Protein 3KGY (pdb70)

Foldseek 3Di:
DVCVLQAAEEEAAQAELQFAQFPALVCLVPCPVLVNVVVVCLSPPVCQAQQCCVLQVVDHDHDDDDVNVVVCVLVQFAEEEEDSVVSCVPPGPLQGRRLHEYEYEDCDDDCWDDGPNRYIYDYDDPDDVVSVVVRVVRRNSGYYYHHDDQVSLLVCQQVQRHFKYKYFYFHDDRPDHGGNPDPHDPVGFAWDWDDWDDDPGTIITMIGGD/DVCVVQAAEAEAAAAELQFAQFPDLVCLVPCPVLVSVVLVCLSPQQCQQQVVCVLQVVDHHHDDDDVNCNVCVLVQAAEEEEDSVVSCVPVGPLQGSRLHEYEYEDCDDDCWDDGPNRYIYDYDDPDDVVSVVVRVVRRVSGYYYHHDDQVNLLVCQQVQRHFKYKYFYFHHDRVDHGGNPPPHDPPGWDWDWDDWDDDPGTIITMIGGD

Structure (mmCIF, N/CA/C/O backbone):
data_3KGY
#
_entry.id   3KGY
#
_cell.length_a   55.231
_cell.length_b   57.352
_cell.length_c   140.979
_cell.angle_alpha   90.000
_cell.angle_beta   90.000
_cell.angle_gamma   90.000
#
_symmetry.space_group_name_H-M   'P 21 21 21'
#
loop_
_entity.id
_entity.type
_entity.pdbx_description
1 polymer 'Bifunctional deaminase-reductase domain protein'
2 non-polymer 'NADPH DIHYDRO-NICOTINAMIDE-ADENINE-DINUCLEOTIDE PHOSPHATE'
3 non-polymer 1,2-ETHANEDIOL
4 non-polymer 'CHLORIDE ION'
5 water water
#
loop_
_atom_site.group_PDB
_atom_site.id
_atom_site.type_symbol
_atom_site.label_atom_id
_atom_site.label_alt_id
_atom_site.label_comp_id
_atom_site.label_asym_id
_atom_site.label_entity_id
_atom_site.label_seq_id
_atom_site.pdbx_PDB_ins_code
_atom_site.Cartn_x
_atom_site.Cartn_y
_atom_site.Cartn_z
_atom_site.occupancy
_atom_site.B_iso_or_equiv
_atom_site.auth_seq_id
_atom_site.auth_comp_id
_atom_site.auth_asym_id
_atom_site.auth_atom_id
_atom_site.pdbx_PDB_model_num
ATOM 1 N N . ASN A 1 14 ? 34.557 11.141 46.240 1.00 36.26 -5 ASN A N 1
ATOM 2 C CA . ASN A 1 14 ? 35.341 12.357 46.662 1.00 35.91 -5 ASN A CA 1
ATOM 3 C C . ASN A 1 14 ? 34.509 13.642 46.677 1.00 34.35 -5 ASN A C 1
ATOM 4 O O . ASN A 1 14 ? 34.257 14.235 45.623 1.00 34.71 -5 ASN A O 1
ATOM 9 N N . LEU A 1 15 ? 34.110 14.084 47.871 1.00 31.17 -4 LEU A N 1
ATOM 10 C CA . LEU A 1 15 ? 33.260 15.280 48.041 1.00 32.27 -4 LEU A CA 1
ATOM 11 C C . LEU A 1 15 ? 33.855 16.618 47.542 1.00 30.13 -4 LEU A C 1
ATOM 12 O O . LEU A 1 15 ? 33.114 17.581 47.340 1.00 32.44 -4 LEU A O 1
ATOM 17 N N . TYR A 1 16 ? 35.175 16.660 47.391 1.00 31.70 -3 TYR A N 1
ATOM 18 C CA . TYR A 1 16 ? 35.910 17.884 47.032 1.00 29.82 -3 TYR A CA 1
ATOM 19 C C . TYR A 1 16 ? 36.380 17.888 45.601 1.00 29.86 -3 TYR A C 1
ATOM 20 O O . TYR A 1 16 ? 37.119 18.801 45.211 1.00 25.48 -3 TYR A O 1
ATOM 29 N N . PHE A 1 17 ? 35.991 16.859 44.842 1.00 27.92 -2 PHE A N 1
ATOM 30 C CA . PHE A 1 17 ? 36.420 16.676 43.454 1.00 26.26 -2 PHE A CA 1
ATOM 31 C C . PHE A 1 17 ? 36.314 17.931 42.607 1.00 25.20 -2 PHE A C 1
ATOM 32 O O . PHE A 1 17 ? 37.186 18.228 41.790 1.00 23.91 -2 PHE A O 1
ATOM 40 N N . GLN A 1 18 ? 35.253 18.685 42.797 1.00 22.76 -1 GLN A N 1
ATOM 41 C CA . GLN A 1 18 ? 35.048 19.862 41.993 1.00 26.27 -1 GLN A CA 1
ATOM 42 C C . GLN A 1 18 ? 36.053 20.985 42.295 1.00 23.82 -1 GLN A C 1
ATOM 43 O O . GLN A 1 18 ? 36.326 21.797 41.413 1.00 24.73 -1 GLN A O 1
ATOM 49 N N . GLY A 1 19 ? 36.667 20.971 43.472 1.00 21.52 0 GLY A N 1
ATOM 50 C CA . GLY A 1 19 ? 37.726 21.925 43.790 1.00 21.00 0 GLY A CA 1
ATOM 51 C C . GLY A 1 19 ? 39.123 21.485 43.363 1.00 21.68 0 GLY A C 1
ATOM 52 O O . GLY A 1 19 ? 40.083 22.234 43.521 1.00 22.44 0 GLY A O 1
ATOM 69 N N . SER A 1 21 ? 41.958 20.038 40.503 1.00 14.80 2 SER A N 1
ATOM 70 C CA . SER A 1 21 ? 42.314 20.169 39.117 1.00 15.18 2 SER A CA 1
ATOM 71 C C . SER A 1 21 ? 41.921 18.884 38.402 1.00 13.36 2 SER A C 1
ATOM 72 O O . SER A 1 21 ? 42.208 17.810 38.860 1.00 14.76 2 SER A O 1
ATOM 75 N N . LYS A 1 22 ? 41.295 19.011 37.249 1.00 12.90 3 LYS A N 1
ATOM 76 C CA . LYS A 1 22 ? 40.893 17.837 36.488 1.00 14.48 3 LYS A CA 1
ATOM 77 C C . LYS A 1 22 ? 42.029 17.405 35.599 1.00 13.96 3 LYS A C 1
ATOM 78 O O . LYS A 1 22 ? 42.724 18.232 35.043 1.00 16.41 3 LYS A O 1
ATOM 84 N N . VAL A 1 23 ? 42.180 16.106 35.478 1.00 14.27 4 VAL A N 1
ATOM 85 C CA . VAL A 1 23 ? 43.179 15.489 34.643 1.00 13.26 4 VAL A CA 1
ATOM 86 C C . VAL A 1 23 ? 42.442 15.066 33.358 1.00 14.56 4 VAL A C 1
ATOM 87 O O . VAL A 1 23 ? 41.540 14.223 33.394 1.00 14.33 4 VAL A O 1
ATOM 91 N N . PHE A 1 24 ? 42.794 15.715 32.241 1.00 12.52 5 PHE A N 1
ATOM 92 C CA . PHE A 1 24 ? 42.126 15.450 30.992 1.00 13.17 5 PHE A CA 1
ATOM 93 C C . PHE A 1 24 ? 43.063 15.160 29.850 1.00 13.93 5 PHE A C 1
ATOM 94 O O . PHE A 1 24 ? 44.198 15.588 29.852 1.00 13.81 5 PHE A O 1
ATOM 102 N N . VAL A 1 25 ? 42.524 14.427 28.877 1.00 13.39 6 VAL A N 1
ATOM 103 C CA . VAL A 1 25 ? 43.164 14.112 27.621 1.00 14.74 6 VAL A CA 1
ATOM 104 C C . VAL A 1 25 ? 42.321 14.788 26.529 1.00 13.95 6 VAL A C 1
ATOM 105 O O . VAL A 1 25 ? 41.075 14.674 26.549 1.00 13.03 6 VAL A O 1
ATOM 109 N N . ASN A 1 26 ? 42.960 15.493 25.607 1.00 13.20 7 ASN A N 1
ATOM 110 C CA . ASN A 1 26 ? 42.265 16.074 24.458 1.00 14.60 7 ASN A CA 1
ATOM 111 C C . ASN A 1 26 ? 43.130 15.778 23.250 1.00 15.22 7 ASN A C 1
ATOM 112 O O . ASN A 1 26 ? 44.171 16.403 23.095 1.00 14.57 7 ASN A O 1
ATOM 117 N N . ILE A 1 27 ? 42.704 14.852 22.394 1.00 13.00 8 ILE A N 1
ATOM 118 C CA . ILE A 1 27 ? 43.518 14.410 21.263 1.00 12.32 8 ILE A CA 1
ATOM 119 C C . ILE A 1 27 ? 42.666 14.289 20.001 1.00 13.88 8 ILE A C 1
ATOM 120 O O . ILE A 1 27 ? 41.448 14.355 20.056 1.00 13.61 8 ILE A O 1
ATOM 125 N N . SER A 1 28 ? 43.341 14.194 18.846 1.00 12.67 9 SER A N 1
ATOM 126 C CA . SER A 1 28 ? 42.736 13.941 17.559 1.00 12.49 9 SER A CA 1
ATOM 127 C C . SER A 1 28 ? 43.081 12.496 17.232 1.00 12.21 9 SER A C 1
ATOM 128 O O . SER A 1 28 ? 44.232 12.057 17.343 1.00 14.52 9 SER A O 1
ATOM 131 N N . LEU A 1 29 ? 42.086 11.764 16.777 1.00 13.53 10 LEU A N 1
ATOM 132 C CA . LEU A 1 29 ? 42.192 10.342 16.570 1.00 12.67 10 LEU A CA 1
ATOM 133 C C . LEU A 1 29 ? 41.664 9.965 15.202 1.00 13.48 10 LEU A C 1
ATOM 134 O O . LEU A 1 29 ? 40.592 10.443 14.786 1.00 13.75 10 LEU A O 1
ATOM 139 N N . SER A 1 30 ? 42.410 9.160 14.468 1.00 12.32 11 SER A N 1
ATOM 140 C CA . SER A 1 30 ? 41.882 8.651 13.192 1.00 10.43 11 SER A CA 1
ATOM 141 C C . SER A 1 30 ? 40.697 7.770 13.497 1.00 11.38 11 SER A C 1
ATOM 142 O O . SER A 1 30 ? 40.546 7.262 14.640 1.00 12.37 11 SER A O 1
ATOM 145 N N . LEU A 1 31 ? 39.907 7.498 12.466 1.00 12.29 12 LEU A N 1
ATOM 146 C CA . LEU A 1 31 ? 38.753 6.636 12.637 1.00 13.20 12 LEU A CA 1
ATOM 147 C C . LEU A 1 31 ? 39.127 5.254 13.155 1.00 14.36 12 LEU A C 1
ATOM 148 O O . LEU A 1 31 ? 38.399 4.640 13.942 1.00 13.67 12 LEU A O 1
ATOM 153 N N . ASP A 1 32 ? 40.276 4.765 12.708 1.00 13.30 13 ASP A N 1
ATOM 154 C CA . ASP A 1 32 ? 40.826 3.492 13.148 1.00 13.55 13 ASP A CA 1
ATOM 155 C C . ASP A 1 32 ? 41.641 3.542 14.428 1.00 14.79 13 ASP A C 1
ATOM 156 O O . ASP A 1 32 ? 42.262 2.542 14.807 1.00 14.88 13 ASP A O 1
ATOM 161 N N . GLY A 1 33 ? 41.599 4.660 15.137 1.00 13.24 14 GLY A N 1
ATOM 162 C CA . GLY A 1 33 ? 42.135 4.703 16.477 1.00 13.54 14 GLY A CA 1
ATOM 163 C C . GLY A 1 33 ? 43.608 5.016 16.658 1.00 14.13 14 GLY A C 1
ATOM 164 O O . GLY A 1 33 ? 44.198 4.593 17.650 1.00 14.00 14 GLY A O 1
ATOM 165 N N . PHE A 1 34 ? 44.218 5.712 15.685 1.00 13.03 15 PHE A N 1
ATOM 166 C CA . PHE A 1 34 ? 45.636 6.013 15.755 1.00 13.89 15 PHE A CA 1
ATOM 167 C C . PHE A 1 34 ? 45.833 7.499 16.024 1.00 13.25 15 PHE A C 1
ATOM 168 O O . PHE A 1 34 ? 45.088 8.334 15.514 1.00 13.69 15 PHE A O 1
ATOM 184 N N . ALA A 1 36 ? 48.995 8.791 15.544 1.00 12.99 17 ALA A N 1
ATOM 185 C CA . ALA A 1 36 ? 50.088 9.176 14.672 1.00 15.34 17 ALA A CA 1
ATOM 186 C C . ALA A 1 36 ? 50.213 8.090 13.617 1.00 14.48 17 ALA A C 1
ATOM 187 O O . ALA A 1 36 ? 49.988 6.894 13.915 1.00 13.81 17 ALA A O 1
ATOM 189 N N . PRO A 1 37 ? 50.566 8.487 12.385 1.00 14.06 18 PRO A N 1
ATOM 190 C CA . PRO A 1 37 ? 50.733 7.522 11.306 1.00 13.79 18 PRO A CA 1
ATOM 191 C C . PRO A 1 37 ? 52.118 6.866 11.369 1.00 13.43 18 PRO A C 1
ATOM 192 O O . PRO A 1 37 ? 53.092 7.399 11.929 1.00 15.53 18 PRO A O 1
ATOM 196 N N A GLU A 1 38 ? 52.189 5.702 10.761 0.50 14.16 19 GLU A N 1
ATOM 197 N N B GLU A 1 38 ? 52.199 5.716 10.735 0.50 15.54 19 GLU A N 1
ATOM 198 C CA A GLU A 1 38 ? 53.443 5.017 10.572 0.50 13.97 19 GLU A CA 1
ATOM 199 C CA B GLU A 1 38 ? 53.450 5.006 10.627 0.50 16.47 19 GLU A CA 1
ATOM 200 C C A GLU A 1 38 ? 54.382 5.958 9.828 0.50 13.86 19 GLU A C 1
ATOM 201 C C B GLU A 1 38 ? 54.401 5.854 9.774 0.50 15.81 19 GLU A C 1
ATOM 202 O O A GLU A 1 38 ? 53.959 6.677 8.911 0.50 14.08 19 GLU A O 1
ATOM 203 O O B GLU A 1 38 ? 54.006 6.395 8.722 0.50 15.89 19 GLU A O 1
ATOM 214 N N . GLY A 1 39 ? 55.642 5.964 10.224 1.00 16.36 20 GLY A N 1
ATOM 215 C CA . GLY A 1 39 ? 56.639 6.790 9.556 1.00 15.52 20 GLY A CA 1
ATOM 216 C C . GLY A 1 39 ? 56.949 8.090 10.244 1.00 14.76 20 GLY A C 1
ATOM 217 O O . GLY A 1 39 ? 57.965 8.706 9.953 1.00 16.99 20 GLY A O 1
ATOM 234 N N . ASP A 1 41 ? 58.525 9.454 12.730 1.00 17.17 22 ASP A N 1
ATOM 235 C CA . ASP A 1 41 ? 59.563 9.245 13.732 1.00 17.12 22 ASP A CA 1
ATOM 236 C C . ASP A 1 41 ? 60.690 10.214 13.456 1.00 19.81 22 ASP A C 1
ATOM 237 O O . ASP A 1 41 ? 60.670 10.970 12.459 1.00 16.45 22 ASP A O 1
ATOM 250 N N . ALA A 1 43 ? 63.788 9.832 12.562 1.00 18.41 24 ALA A N 1
ATOM 251 C CA . ALA A 1 43 ? 64.561 9.529 11.365 1.00 18.85 24 ALA A CA 1
ATOM 252 C C . ALA A 1 43 ? 63.899 10.110 10.118 1.00 20.85 24 ALA A C 1
ATOM 253 O O . ALA A 1 43 ? 64.591 10.423 9.146 1.00 22.00 24 ALA A O 1
ATOM 255 N N . HIS A 1 44 ? 62.565 10.194 10.121 1.00 16.82 25 HIS A N 1
ATOM 256 C CA . HIS A 1 44 ? 61.830 10.681 8.962 1.00 16.61 25 HIS A CA 1
ATOM 257 C C . HIS A 1 44 ? 61.135 12.004 9.192 1.00 19.86 25 HIS A C 1
ATOM 258 O O . HIS A 1 44 ? 60.287 12.415 8.409 1.00 18.88 25 HIS A O 1
ATOM 265 N N . PHE A 1 45 ? 61.523 12.708 10.232 1.00 22.19 26 PHE A N 1
ATOM 266 C CA . PHE A 1 45 ? 60.862 13.949 10.570 1.00 24.95 26 PHE A CA 1
ATOM 267 C C . PHE A 1 45 ? 60.967 14.972 9.437 1.00 23.36 26 PHE A C 1
ATOM 268 O O . PHE A 1 45 ? 60.016 15.729 9.180 1.00 25.52 26 PHE A O 1
ATOM 276 N N . SER A 1 46 ? 62.091 14.940 8.731 1.00 25.19 27 SER A N 1
ATOM 277 C CA . SER A 1 46 ? 62.328 15.852 7.621 1.00 26.98 27 SER A CA 1
ATOM 278 C C . SER A 1 46 ? 61.959 15.223 6.265 1.00 26.92 27 SER A C 1
ATOM 279 O O . SER A 1 46 ? 62.243 15.806 5.219 1.00 28.17 27 SER A O 1
ATOM 282 N N . ASP A 1 47 ? 61.373 14.030 6.270 1.00 22.45 28 ASP A N 1
ATOM 283 C CA . ASP A 1 47 ? 60.859 13.414 5.045 1.00 22.86 28 ASP A CA 1
ATOM 284 C C . ASP A 1 47 ? 59.400 13.031 5.173 1.00 20.43 28 ASP A C 1
ATOM 285 O O . ASP A 1 47 ? 59.071 11.857 5.298 1.00 18.80 28 ASP A O 1
ATOM 290 N N . PRO A 1 48 ? 58.508 14.017 5.089 1.00 22.66 29 PRO A N 1
ATOM 291 C CA . PRO A 1 48 ? 57.069 13.753 5.218 1.00 20.09 29 PRO A CA 1
ATOM 292 C C . PRO A 1 48 ? 56.429 12.891 4.149 1.00 19.03 29 PRO A C 1
ATOM 293 O O . PRO A 1 48 ? 55.282 12.498 4.328 1.00 19.62 29 PRO A O 1
ATOM 297 N N . THR A 1 49 ? 57.119 12.605 3.044 1.00 17.80 30 THR A N 1
ATOM 298 C CA . THR A 1 49 ? 56.579 11.675 2.062 1.00 18.76 30 THR A CA 1
ATOM 299 C C . THR A 1 49 ? 56.743 10.213 2.421 1.00 18.75 30 THR A C 1
ATOM 300 O O . THR A 1 49 ? 56.105 9.357 1.813 1.00 18.85 30 THR A O 1
ATOM 304 N N . TYR A 1 50 ? 57.595 9.918 3.410 1.00 18.17 31 TYR A N 1
ATOM 305 C CA . TYR A 1 50 ? 57.825 8.550 3.813 1.00 17.38 31 TYR A CA 1
ATOM 306 C C . TYR A 1 50 ? 56.530 7.951 4.385 1.00 16.38 31 TYR A C 1
ATOM 307 O O . TYR A 1 50 ? 55.992 8.471 5.364 1.00 16.26 31 TYR A O 1
ATOM 316 N N . LYS A 1 51 ? 56.028 6.895 3.742 1.00 16.44 32 LYS A N 1
ATOM 317 C CA . LYS A 1 51 ? 54.743 6.296 4.072 1.00 18.76 32 LYS A CA 1
ATOM 318 C C . LYS A 1 51 ? 53.594 7.326 4.067 1.00 19.25 32 LYS A C 1
ATOM 319 O O . LYS A 1 51 ? 52.568 7.104 4.711 1.00 17.57 32 LYS A O 1
ATOM 325 N N A ASN A 1 52 ? 53.763 8.427 3.324 0.70 18.37 33 ASN A N 1
ATOM 326 N N B ASN A 1 52 ? 53.771 8.404 3.295 0.30 18.02 33 ASN A N 1
ATOM 327 C CA A ASN A 1 52 ? 52.803 9.522 3.274 0.70 18.28 33 ASN A CA 1
ATOM 328 C CA B ASN A 1 52 ? 52.843 9.524 3.255 0.30 17.39 33 ASN A CA 1
ATOM 329 C C A ASN A 1 52 ? 52.434 10.053 4.655 0.70 15.94 33 ASN A C 1
ATOM 330 C C B ASN A 1 52 ? 52.411 9.938 4.656 0.30 16.16 33 ASN A C 1
ATOM 331 O O A ASN A 1 52 ? 51.326 10.553 4.893 0.70 16.90 33 ASN A O 1
ATOM 332 O O B ASN A 1 52 ? 51.227 10.201 4.900 0.30 17.49 33 ASN A O 1
ATOM 341 N N . TRP A 1 53 ? 53.369 9.990 5.584 1.00 15.30 34 TRP A N 1
ATOM 342 C CA . TRP A 1 53 ? 53.026 10.312 6.960 1.00 15.25 34 TRP A CA 1
ATOM 343 C C . TRP A 1 53 ? 52.595 11.756 7.143 1.00 17.11 34 TRP A C 1
ATOM 344 O O . TRP A 1 53 ? 51.640 12.061 7.901 1.00 16.00 34 TRP A O 1
ATOM 355 N N . GLY A 1 54 ? 53.255 12.673 6.438 1.00 16.91 35 GLY A N 1
ATOM 356 C CA . GLY A 1 54 ? 52.919 14.078 6.615 1.00 16.67 35 GLY A CA 1
ATOM 357 C C . GLY A 1 54 ? 51.487 14.438 6.240 1.00 16.68 35 GLY A C 1
ATOM 358 O O . GLY A 1 54 ? 50.846 15.197 6.951 1.00 17.72 35 GLY A O 1
ATOM 359 N N . ALA A 1 55 ? 50.997 13.868 5.148 1.00 18.39 36 ALA A N 1
ATOM 360 C CA . ALA A 1 55 ? 49.661 14.132 4.673 1.00 19.17 36 ALA A CA 1
ATOM 361 C C . ALA A 1 55 ? 48.670 13.534 5.667 1.00 19.75 36 ALA A C 1
ATOM 362 O O . ALA A 1 55 ? 47.625 14.126 5.948 1.00 20.09 36 ALA A O 1
ATOM 364 N N . LYS A 1 56 ? 49.002 12.364 6.225 1.00 17.29 37 LYS A N 1
ATOM 365 C CA . LYS A 1 56 ? 48.106 11.711 7.185 1.00 17.68 37 LYS A CA 1
ATOM 366 C C . LYS A 1 56 ? 48.029 12.501 8.482 1.00 15.97 37 LYS A C 1
ATOM 367 O O . LYS A 1 56 ? 46.934 12.685 9.034 1.00 15.20 37 LYS A O 1
ATOM 373 N N . TRP A 1 57 ? 49.171 12.996 8.959 1.00 15.54 38 TRP A N 1
ATOM 374 C CA . TRP A 1 57 ? 49.220 13.871 10.118 1.00 17.07 38 TRP A CA 1
ATOM 375 C C . TRP A 1 57 ? 48.447 15.142 9.876 1.00 16.87 38 TRP A C 1
ATOM 376 O O . TRP A 1 57 ? 47.667 15.595 10.731 1.00 17.44 38 TRP A O 1
ATOM 387 N N . GLY A 1 58 ? 48.668 15.735 8.720 1.00 18.35 39 GLY A N 1
ATOM 388 C CA . GLY A 1 58 ? 47.936 16.956 8.382 1.00 19.31 39 GLY A CA 1
ATOM 389 C C . GLY A 1 58 ? 46.435 16.779 8.433 1.00 20.06 39 GLY A C 1
ATOM 390 O O . GLY A 1 58 ? 45.725 17.658 8.916 1.00 20.50 39 GLY A O 1
ATOM 391 N N . ALA A 1 59 ? 45.955 15.652 7.902 1.00 21.31 40 ALA A N 1
ATOM 392 C CA . ALA A 1 59 ? 44.518 15.318 7.879 1.00 22.37 40 ALA A CA 1
ATOM 393 C C . ALA A 1 59 ? 43.934 15.241 9.276 1.00 21.74 40 ALA A C 1
ATOM 394 O O . ALA A 1 59 ? 42.799 15.620 9.537 1.00 22.24 40 ALA A O 1
ATOM 396 N N . LEU A 1 60 ? 44.749 14.755 10.194 1.00 19.13 41 LEU A N 1
ATOM 397 C CA . LEU A 1 60 ? 44.361 14.587 11.557 1.00 20.87 41 LEU A CA 1
ATOM 398 C C . LEU A 1 60 ? 44.215 15.925 12.304 1.00 19.68 41 LEU A C 1
ATOM 399 O O . LEU A 1 60 ? 43.299 16.101 13.108 1.00 22.55 41 LEU A O 1
ATOM 420 N N . ALA A 1 62 ? 44.021 19.118 10.812 1.00 17.31 43 ALA A N 1
ATOM 421 C CA . ALA A 1 62 ? 43.459 20.210 9.993 1.00 17.99 43 ALA A CA 1
ATOM 422 C C . ALA A 1 62 ? 42.330 20.981 10.672 1.00 18.56 43 ALA A C 1
ATOM 423 O O . ALA A 1 62 ? 42.281 22.227 10.608 1.00 17.91 43 ALA A O 1
ATOM 425 N N . TRP A 1 63 ? 41.446 20.253 11.349 1.00 16.32 44 TRP A N 1
ATOM 426 C CA . TRP A 1 63 ? 40.254 20.883 11.936 1.00 14.68 44 TRP A CA 1
ATOM 427 C C . TRP A 1 63 ? 40.659 21.931 12.944 1.00 16.78 44 TRP A C 1
ATOM 428 O O . TRP A 1 63 ? 40.026 23.008 13.059 1.00 17.53 44 TRP A O 1
ATOM 439 N N . ALA A 1 64 ? 41.724 21.668 13.687 1.00 15.81 45 ALA A N 1
ATOM 440 C CA . ALA A 1 64 ? 42.117 22.560 14.761 1.00 15.63 45 ALA A CA 1
ATOM 441 C C . ALA A 1 64 ? 42.901 23.726 14.233 1.00 17.76 45 ALA A C 1
ATOM 442 O O . ALA A 1 64 ? 42.768 24.851 14.714 1.00 17.20 45 ALA A O 1
ATOM 444 N N . LEU A 1 65 ? 43.727 23.477 13.228 1.00 17.09 46 LEU A N 1
ATOM 445 C CA . LEU A 1 65 ? 44.525 24.575 12.685 1.00 17.23 46 LEU A CA 1
ATOM 446 C C . LEU A 1 65 ? 43.719 25.546 11.871 1.00 17.60 46 LEU A C 1
ATOM 447 O O . LEU A 1 65 ? 44.233 26.609 11.532 1.00 20.39 46 LEU A O 1
ATOM 452 N N A SER A 1 66 ? 42.470 25.207 11.541 0.50 16.56 47 SER A N 1
ATOM 453 N N B SER A 1 66 ? 42.479 25.171 11.540 0.50 16.52 47 SER A N 1
ATOM 454 C CA A SER A 1 66 ? 41.597 26.145 10.855 0.50 15.61 47 SER A CA 1
ATOM 455 C CA B SER A 1 66 ? 41.544 26.048 10.857 0.50 15.32 47 SER A CA 1
ATOM 456 C C A SER A 1 66 ? 40.772 27.019 11.800 0.50 14.07 47 SER A C 1
ATOM 457 C C B SER A 1 66 ? 40.860 27.067 11.795 0.50 14.00 47 SER A C 1
ATOM 458 O O A SER A 1 66 ? 39.957 27.812 11.324 0.50 14.73 47 SER A O 1
ATOM 459 O O B SER A 1 66 ? 40.273 28.044 11.306 0.50 15.17 47 SER A O 1
ATOM 464 N N . GLN A 1 67 ? 40.934 26.852 13.111 1.00 14.44 48 GL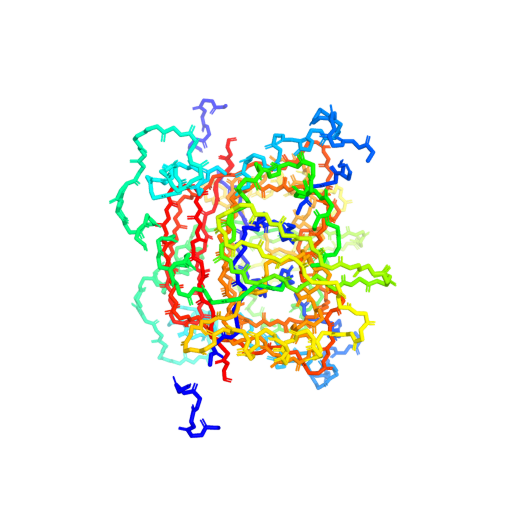N A N 1
ATOM 465 C CA . GLN A 1 67 ? 40.197 27.675 14.074 1.00 14.16 48 GLN A CA 1
ATOM 466 C C . GLN A 1 67 ? 40.899 28.997 14.329 1.00 15.15 48 GLN A C 1
ATOM 467 O O . GLN A 1 67 ? 42.071 29.007 14.588 1.00 13.49 48 GLN A O 1
ATOM 473 N N . GLN A 1 68 ? 40.125 30.085 14.300 1.00 14.78 49 GLN A N 1
ATOM 474 C CA . GLN A 1 68 ? 40.606 31.419 14.539 1.00 16.48 49 GLN A CA 1
ATOM 475 C C . GLN A 1 68 ? 41.466 31.521 15.788 1.00 16.49 49 GLN A C 1
ATOM 476 O O . GLN A 1 68 ? 42.533 32.125 15.761 1.00 16.00 49 GLN A O 1
ATOM 482 N N . TYR A 1 69 ? 40.996 30.930 16.873 1.00 15.09 50 TYR A N 1
ATOM 483 C CA . TYR A 1 69 ? 41.706 31.052 18.142 1.00 15.34 50 TYR A CA 1
ATOM 484 C C . TYR A 1 69 ? 43.111 30.469 18.117 1.00 15.27 50 TYR A C 1
ATOM 485 O O . TYR A 1 69 ? 44.062 31.110 18.577 1.00 15.01 50 TYR A O 1
ATOM 494 N N . LEU A 1 70 ? 43.255 29.310 17.514 1.00 15.33 51 LEU A N 1
ATOM 495 C CA . LEU A 1 70 ? 44.557 28.659 17.415 1.00 18.44 51 LEU A CA 1
ATOM 496 C C . LEU A 1 70 ? 45.427 29.326 16.372 1.00 18.85 51 LEU A C 1
ATOM 497 O O . LEU A 1 70 ? 46.626 29.430 16.567 1.00 19.67 51 LEU A O 1
ATOM 502 N N . ARG A 1 71 ? 44.839 29.776 15.268 1.00 16.50 52 ARG A N 1
ATOM 503 C CA . ARG A 1 71 ? 45.611 30.501 14.263 1.00 16.44 52 ARG A CA 1
ATOM 504 C C . ARG A 1 71 ? 46.243 31.728 14.888 1.00 20.26 52 ARG A C 1
ATOM 505 O O . ARG A 1 71 ? 47.421 32.018 14.655 1.00 21.55 52 ARG A O 1
ATOM 513 N N . GLU A 1 72 ? 45.484 32.438 15.711 1.00 16.99 53 GLU A N 1
ATOM 514 C CA . GLU A 1 72 ? 46.045 33.611 16.392 1.00 17.19 53 GLU A CA 1
ATOM 515 C C . GLU A 1 72 ? 47.080 33.220 17.455 1.00 18.79 53 GLU A C 1
ATOM 516 O O . GLU A 1 72 ? 48.149 33.835 17.548 1.00 20.41 53 GLU A O 1
ATOM 522 N N . LYS A 1 73 ? 46.773 32.203 18.254 1.00 18.12 54 LYS A N 1
ATOM 523 C CA . LYS A 1 73 ? 47.628 31.841 19.374 1.00 19.79 54 LYS A CA 1
ATOM 524 C C . LYS A 1 73 ? 48.958 31.275 18.917 1.00 21.99 54 LYS A C 1
ATOM 525 O O . LYS A 1 73 ? 50.004 31.562 19.495 1.00 23.36 54 LYS A O 1
ATOM 531 N N . LEU A 1 74 ? 48.910 30.498 17.849 1.00 20.77 55 LEU A N 1
ATOM 532 C CA . LEU A 1 74 ? 50.091 29.818 17.333 1.00 21.69 55 LEU A CA 1
ATOM 533 C C . LEU A 1 74 ? 50.777 30.624 16.251 1.00 23.54 55 LEU A C 1
ATOM 534 O O . LEU A 1 74 ? 51.813 30.206 15.707 1.00 25.78 55 LEU A O 1
ATOM 539 N N . LYS A 1 75 ? 50.194 31.772 15.926 1.00 20.97 56 LYS A N 1
ATOM 540 C CA . LYS A 1 75 ? 50.709 32.697 14.923 1.00 25.57 56 LYS A CA 1
ATOM 541 C C . LYS A 1 75 ? 50.886 31.972 13.600 1.00 26.45 56 LYS A C 1
ATOM 542 O O . LYS A 1 75 ? 51.930 32.042 12.949 1.00 26.34 56 LYS A O 1
ATOM 548 N N . LEU A 1 76 ? 49.844 31.255 13.218 1.00 23.06 57 LEU A N 1
ATOM 549 C CA . LEU A 1 76 ? 49.844 30.506 11.973 1.00 23.70 57 LEU A CA 1
ATOM 550 C C . LEU A 1 76 ? 49.439 31.371 10.828 1.00 22.87 57 LEU A C 1
ATOM 551 O O . LEU A 1 76 ? 49.828 31.104 9.676 1.00 26.61 57 LEU A O 1
ATOM 556 N N . GLY A 1 77 ? 48.620 32.363 11.118 1.00 23.19 58 GLY A N 1
ATOM 557 C CA . GLY A 1 77 ? 48.081 33.250 10.138 1.00 21.43 58 GLY A CA 1
ATOM 558 C C . GLY A 1 77 ? 46.819 33.919 10.626 1.00 22.11 58 GLY A C 1
ATOM 559 O O . GLY A 1 77 ? 46.349 33.683 11.743 1.00 25.31 58 GLY A O 1
ATOM 560 N N . THR A 1 78 ? 46.245 34.725 9.772 1.00 19.11 59 THR A N 1
ATOM 561 C CA . THR A 1 78 ? 45.068 35.497 10.070 1.00 17.63 59 THR A CA 1
ATOM 562 C C . THR A 1 78 ? 43.782 34.741 9.673 1.00 19.82 59 THR A C 1
ATOM 563 O O . THR A 1 78 ? 43.836 33.716 9.006 1.00 20.40 59 THR A O 1
ATOM 567 N N . GLY A 1 79 ? 42.645 35.250 10.112 1.00 17.27 60 GLY A N 1
ATOM 568 C CA . GLY A 1 79 ? 41.363 34.599 9.878 1.00 19.28 60 GLY A CA 1
ATOM 569 C C . GLY A 1 79 ? 41.156 33.262 10.564 1.00 17.10 60 GLY A C 1
ATOM 570 O O . GLY A 1 79 ? 41.912 32.877 11.456 1.00 17.05 60 GLY A O 1
ATOM 571 N N . GLY A 1 80 ? 40.119 32.563 10.117 1.00 15.35 61 GLY A N 1
ATOM 572 C CA . GLY A 1 80 ? 39.766 31.227 10.618 1.00 15.09 61 GLY A CA 1
ATOM 573 C C . GLY A 1 80 ? 38.319 31.043 11.009 1.00 17.23 61 GLY A C 1
ATOM 574 O O . GLY A 1 80 ? 37.556 32.019 11.081 1.00 17.77 61 GLY A O 1
ATOM 575 N N . GLU A 1 81 ? 37.940 29.799 11.297 1.00 16.27 62 GLU A N 1
ATOM 576 C CA . GLU A 1 81 ? 36.609 29.488 11.733 1.00 15.84 62 GLU A CA 1
ATOM 577 C C . GLU A 1 81 ? 36.325 30.061 13.123 1.00 16.08 62 GLU A C 1
ATOM 578 O O . GLU A 1 81 ? 37.192 30.085 14.011 1.00 15.98 62 GLU A O 1
ATOM 584 N N A THR A 1 82 ? 35.075 30.498 13.335 0.50 18.18 63 THR A N 1
ATOM 585 N N B THR A 1 82 ? 35.080 30.487 13.296 0.50 14.81 63 THR A N 1
ATOM 586 C CA A THR A 1 82 ? 34.711 31.244 14.556 0.50 19.98 63 THR A CA 1
ATOM 587 C CA B THR A 1 82 ? 34.593 30.875 14.594 0.50 14.74 63 THR A CA 1
ATOM 588 C C A THR A 1 82 ? 33.424 30.848 15.295 0.50 21.22 63 THR A C 1
ATOM 589 C C B THR A 1 82 ? 33.343 30.079 14.830 0.50 12.81 63 THR A C 1
ATOM 590 O O A THR A 1 82 ? 32.832 31.707 15.979 0.50 25.79 63 THR A O 1
ATOM 591 O O B THR A 1 82 ? 32.773 29.478 13.923 0.50 11.87 63 THR A O 1
ATOM 598 N N A GLY A 1 83 ? 32.988 29.590 15.191 0.50 19.16 64 GLY A N 1
ATOM 599 N N B GLY A 1 83 ? 32.885 30.092 16.059 0.50 14.12 64 GLY A N 1
ATOM 600 C CA A GLY A 1 83 ? 31.799 29.121 15.918 0.50 20.12 64 GLY A CA 1
ATOM 601 C CA B GLY A 1 83 ? 31.727 29.336 16.358 0.50 16.81 64 GLY A CA 1
ATOM 602 C C A GLY A 1 83 ? 32.085 28.283 17.164 0.50 19.92 64 GLY A C 1
ATOM 603 C C B GLY A 1 83 ? 32.038 28.335 17.424 0.50 18.29 64 GLY A C 1
ATOM 604 O O A GLY A 1 83 ? 33.114 28.486 17.806 0.50 21.32 64 GLY A O 1
ATOM 605 O O B GLY A 1 83 ? 33.032 28.454 18.170 0.50 17.09 64 GLY A O 1
ATOM 606 N N . PRO A 1 84 ? 31.166 27.345 17.533 1.00 21.10 65 PRO A N 1
ATOM 607 C CA . PRO A 1 84 ? 31.290 26.434 18.647 1.00 18.79 65 PRO A CA 1
ATOM 608 C C . PRO A 1 84 ? 32.611 25.656 18.746 1.00 17.52 65 PRO A C 1
ATOM 609 O O . PRO A 1 84 ? 33.140 25.493 19.849 1.00 18.53 65 PRO A O 1
ATOM 613 N N . VAL A 1 85 ? 33.154 25.217 17.616 1.00 16.59 66 VAL A N 1
ATOM 614 C CA . VAL A 1 85 ? 34.422 24.476 17.656 1.00 13.73 66 VAL A CA 1
ATOM 615 C C . VAL A 1 85 ? 35.534 25.423 18.117 1.00 14.58 66 VAL A C 1
ATOM 616 O O . VAL A 1 85 ? 36.401 25.044 18.912 1.00 15.14 66 VAL A O 1
ATOM 620 N N . ASN A 1 86 ? 35.526 26.650 17.601 1.00 13.54 67 ASN A N 1
ATOM 621 C CA . ASN A 1 86 ? 36.496 27.676 17.978 1.00 13.55 67 ASN A CA 1
ATOM 622 C C . ASN A 1 86 ? 36.396 27.963 19.464 1.00 16.48 67 ASN A C 1
ATOM 623 O O . ASN A 1 86 ? 37.426 28.079 20.138 1.00 16.60 67 ASN A O 1
ATOM 628 N N . ASP A 1 87 ? 35.170 28.052 19.987 1.00 15.53 68 ASP A N 1
ATOM 629 C CA . ASP A 1 87 ? 35.012 28.345 21.412 1.00 15.64 68 ASP A CA 1
ATOM 630 C C . ASP A 1 87 ? 35.547 27.208 22.269 1.00 13.71 68 ASP A C 1
ATOM 631 O O . ASP A 1 87 ? 36.118 27.416 23.330 1.00 16.52 68 ASP A O 1
ATOM 644 N N . VAL A 1 89 ? 37.994 25.080 21.449 1.00 14.86 70 VAL A N 1
ATOM 645 C CA . VAL A 1 89 ? 39.464 25.067 21.474 1.00 14.32 70 VAL A CA 1
ATOM 646 C C . VAL A 1 89 ? 40.019 26.124 22.413 1.00 15.25 70 VAL A C 1
ATOM 647 O O . VAL A 1 89 ? 40.995 25.897 23.077 1.00 16.22 70 VAL A O 1
ATOM 651 N N . ARG A 1 90 ? 39.338 27.260 22.461 1.00 15.07 71 ARG A N 1
ATOM 652 C CA . ARG A 1 90 ? 39.762 28.326 23.365 1.00 15.34 71 ARG A CA 1
ATOM 653 C C . ARG A 1 90 ? 39.681 27.830 24.810 1.00 15.01 71 ARG A C 1
ATOM 654 O O . ARG A 1 90 ? 40.594 28.060 25.576 1.00 16.42 71 ARG A O 1
ATOM 662 N N . HIS A 1 91 ? 38.575 27.163 25.178 1.00 15.20 72 HIS A N 1
ATOM 663 C CA . HIS A 1 91 ? 38.414 26.682 26.520 1.00 15.50 72 HIS A CA 1
ATOM 664 C C . HIS A 1 91 ? 39.523 25.674 26.853 1.00 16.72 72 HIS A C 1
ATOM 665 O O . HIS A 1 91 ? 40.122 25.716 27.945 1.00 16.58 72 HIS A O 1
ATOM 672 N N . THR A 1 92 ? 39.822 24.771 25.917 1.00 15.94 73 THR A N 1
ATOM 673 C CA . THR A 1 92 ? 40.887 23.796 26.149 1.00 16.63 73 THR A CA 1
ATOM 674 C C . THR A 1 92 ? 42.228 24.443 26.471 1.00 16.25 73 THR A C 1
ATOM 675 O O . THR A 1 92 ? 42.929 23.988 27.360 1.00 17.56 73 THR A O 1
ATOM 679 N N . PHE A 1 93 ? 42.598 25.511 25.764 1.00 18.11 74 PHE A N 1
ATOM 680 C CA . PHE A 1 93 ? 43.860 26.180 26.086 1.00 18.74 74 PHE A CA 1
ATOM 681 C C . PHE A 1 93 ? 43.781 26.904 27.435 1.00 19.33 74 PHE A C 1
ATOM 682 O O . PHE A 1 93 ? 44.633 26.712 28.313 1.00 21.04 74 PHE A O 1
ATOM 690 N N . GLU A 1 94 ? 42.740 27.717 27.618 1.00 16.78 75 GLU A N 1
ATOM 691 C CA . GLU A 1 94 ? 42.616 28.542 28.785 1.00 17.84 75 GLU A CA 1
ATOM 692 C C . GLU A 1 94 ? 42.482 27.782 30.101 1.00 17.24 75 GLU A C 1
ATOM 693 O O . GLU A 1 94 ? 42.887 28.267 31.133 1.00 17.82 75 GLU A O 1
ATOM 699 N N . ARG A 1 95 ? 41.889 26.584 30.057 1.00 15.03 76 ARG A N 1
ATOM 700 C CA . ARG A 1 95 ? 41.671 25.803 31.258 1.00 14.50 76 ARG A CA 1
ATOM 701 C C . ARG A 1 95 ? 42.925 25.177 31.822 1.00 14.17 76 ARG A C 1
ATOM 702 O O . ARG A 1 95 ? 42.930 24.667 32.957 1.00 15.26 76 ARG A O 1
ATOM 710 N N . THR A 1 96 ? 43.989 25.127 31.022 1.00 13.71 77 THR A N 1
ATOM 711 C CA . THR A 1 96 ? 45.138 24.290 31.395 1.00 14.08 77 THR A CA 1
ATOM 712 C C . THR A 1 96 ? 46.198 25.049 32.188 1.00 12.92 77 THR A C 1
ATOM 713 O O . THR A 1 96 ? 46.655 26.080 31.720 1.00 14.84 77 THR A O 1
ATOM 717 N N . GLY A 1 97 ? 46.598 24.512 33.348 1.00 13.95 78 GLY A N 1
ATOM 718 C CA . GLY A 1 97 ? 47.658 25.102 34.148 1.00 13.16 78 GLY A CA 1
ATOM 719 C C . GLY A 1 97 ? 48.974 24.335 34.123 1.00 14.53 78 GLY A C 1
ATOM 720 O O . GLY A 1 97 ? 50.008 24.857 34.536 1.00 15.30 78 GLY A O 1
ATOM 721 N N . ALA A 1 98 ? 48.947 23.107 33.628 1.00 13.56 79 ALA A N 1
ATOM 722 C CA . ALA A 1 98 ? 50.168 22.272 33.489 1.00 13.58 79 ALA A CA 1
ATOM 723 C C . ALA A 1 98 ? 49.900 21.146 32.487 1.00 13.45 79 ALA A C 1
ATOM 724 O O . ALA A 1 98 ? 48.732 20.702 32.317 1.00 13.16 79 ALA A O 1
ATOM 726 N N . HIS A 1 99 ? 50.965 20.737 31.794 1.00 14.06 80 HIS A N 1
ATOM 727 C CA . HIS A 1 99 ? 50.911 19.646 30.812 1.00 14.18 80 HIS A CA 1
ATOM 728 C C . HIS A 1 99 ? 51.857 18.527 31.207 1.00 14.46 80 HIS A C 1
ATOM 729 O O . HIS A 1 99 ? 52.900 18.795 31.812 1.00 13.14 80 HIS A O 1
ATOM 736 N N . ILE A 1 100 ? 51.478 17.291 30.837 1.00 13.41 81 ILE A N 1
ATOM 737 C CA . ILE A 1 100 ? 52.308 16.107 31.002 1.00 13.71 81 ILE A CA 1
ATOM 738 C C . ILE A 1 100 ? 52.444 15.445 29.650 1.00 13.50 81 ILE A C 1
ATOM 739 O O . ILE A 1 100 ? 51.448 15.337 28.930 1.00 14.37 81 ILE A O 1
ATOM 752 N N . GLY A 1 102 ? 54.988 12.530 27.038 1.00 12.68 83 GLY A N 1
ATOM 753 C CA . GLY A 1 102 ? 56.080 11.581 26.920 1.00 13.13 83 GLY A CA 1
ATOM 754 C C . GLY A 1 102 ? 57.205 12.120 26.050 1.00 13.30 83 GLY A C 1
ATOM 755 O O . GLY A 1 102 ? 57.122 13.189 25.410 1.00 12.56 83 GLY A O 1
ATOM 756 N N . LYS A 1 103 ? 58.248 11.318 25.969 1.00 12.76 84 LYS A N 1
ATOM 757 C CA . LYS A 1 103 ? 59.464 11.746 25.330 1.00 11.37 84 LYS A CA 1
ATOM 758 C C . LYS A 1 103 ? 59.429 11.779 23.807 1.00 11.62 84 LYS A C 1
ATOM 759 O O . LYS A 1 103 ? 60.119 12.602 23.167 1.00 12.91 84 LYS A O 1
ATOM 765 N N . ARG A 1 104 ? 58.670 10.864 23.191 1.00 13.55 85 ARG A N 1
ATOM 766 C CA . ARG A 1 104 ? 58.575 10.929 21.734 1.00 13.07 85 ARG A CA 1
ATOM 767 C C . ARG A 1 104 ? 57.836 12.191 21.310 1.00 14.26 85 ARG A C 1
ATOM 768 O O . ARG A 1 104 ? 58.253 12.863 20.394 1.00 13.22 85 ARG A O 1
ATOM 784 N N . PHE A 1 106 ? 57.761 14.956 23.004 1.00 12.37 87 PHE A N 1
ATOM 785 C CA . PHE A 1 106 ? 58.713 16.012 23.282 1.00 11.38 87 PHE A CA 1
ATOM 786 C C . PHE A 1 106 ? 59.759 16.186 22.172 1.00 13.14 87 PHE A C 1
ATOM 787 O O . PHE A 1 106 ? 60.072 17.298 21.742 1.00 15.18 87 PHE A O 1
ATOM 795 N N . GLU A 1 107 ? 60.339 15.081 21.726 1.00 14.46 88 GLU A N 1
ATOM 796 C CA . GLU A 1 107 ? 61.330 15.158 20.677 1.00 14.90 88 GLU A CA 1
ATOM 797 C C . GLU A 1 107 ? 60.801 15.765 19.377 1.00 13.90 88 GLU A C 1
ATOM 798 O O . GLU A 1 107 ? 61.513 16.529 18.711 1.00 14.88 88 GLU A O 1
ATOM 804 N N . GLY A 1 108 ? 59.587 15.386 18.996 1.00 16.50 89 GLY A N 1
ATOM 805 C CA . GLY A 1 108 ? 58.962 15.972 17.806 1.00 16.00 89 GLY A CA 1
ATOM 806 C C . GLY A 1 108 ? 58.828 17.475 17.970 1.00 16.74 89 GLY A C 1
ATOM 807 O O . GLY A 1 108 ? 59.052 18.259 17.036 1.00 16.27 89 GLY A O 1
ATOM 808 N N . GLY A 1 109 ? 58.466 17.900 19.178 1.00 15.70 90 GLY A N 1
ATOM 809 C CA . GLY A 1 109 ? 58.269 19.287 19.459 1.00 16.93 90 GLY A CA 1
ATOM 810 C C . GLY A 1 109 ? 59.552 20.076 19.581 1.00 16.72 90 GLY A C 1
ATOM 811 O O . GLY A 1 109 ? 59.647 21.247 19.192 1.00 15.37 90 GLY A O 1
ATOM 812 N N . GLU A 1 110 ? 60.567 19.436 20.121 1.00 16.04 91 GLU A N 1
ATOM 813 C CA . GLU A 1 110 ? 61.879 20.062 20.250 1.00 20.16 91 GLU A CA 1
ATOM 814 C C . GLU A 1 110 ? 62.316 20.563 18.867 1.00 19.54 91 GLU A C 1
ATOM 815 O O . GLU A 1 110 ? 62.869 21.640 18.728 1.00 22.07 91 GLU A O 1
ATOM 821 N N A ARG A 1 111 ? 62.039 19.765 17.835 0.50 20.91 92 ARG A N 1
ATOM 822 N N B ARG A 1 111 ? 62.060 19.768 17.840 0.50 18.06 92 ARG A N 1
ATOM 823 C CA A ARG A 1 111 ? 62.369 20.089 16.432 0.50 21.84 92 ARG A CA 1
ATOM 824 C CA B ARG A 1 111 ? 62.355 20.176 16.468 0.50 20.95 92 ARG A CA 1
ATOM 825 C C A ARG A 1 111 ? 61.265 20.872 15.686 0.50 21.80 92 ARG A C 1
ATOM 826 C C B ARG A 1 111 ? 61.262 21.085 15.902 0.50 20.75 92 ARG A C 1
ATOM 827 O O A ARG A 1 111 ? 61.559 21.596 14.731 0.50 23.81 92 ARG A O 1
ATOM 828 O O B ARG A 1 111 ? 61.567 22.161 15.368 0.50 23.84 92 ARG A O 1
ATOM 843 N N . GLY A 1 112 ? 60.002 20.678 16.061 1.00 18.61 93 GLY A N 1
ATOM 844 C CA . GLY A 1 112 ? 58.869 21.310 15.373 1.00 20.36 93 GLY A CA 1
ATOM 845 C C . GLY A 1 112 ? 58.101 22.440 16.022 1.00 23.42 93 GLY A C 1
ATOM 846 O O . GLY A 1 112 ? 57.228 23.007 15.372 1.00 24.55 93 GLY A O 1
ATOM 847 N N . TRP A 1 113 ? 58.344 22.751 17.293 1.00 18.18 94 TRP A N 1
ATOM 848 C CA . TRP A 1 113 ? 57.662 23.881 17.906 1.00 20.51 94 TRP A CA 1
ATOM 849 C C . TRP A 1 113 ? 58.494 25.125 17.686 1.00 21.16 94 TRP A C 1
ATOM 850 O O . TRP A 1 113 ? 59.707 25.072 17.627 1.00 20.91 94 TRP A O 1
ATOM 861 N N . PRO A 1 114 ? 57.829 26.280 17.634 1.00 21.24 95 PRO A N 1
ATOM 862 C CA . PRO A 1 114 ? 58.595 27.528 17.607 1.00 22.71 95 PRO A CA 1
ATOM 863 C C . PRO A 1 114 ? 59.318 27.730 18.926 1.00 22.97 95 PRO A C 1
ATOM 864 O O . PRO A 1 114 ? 59.003 27.055 19.917 1.00 22.26 95 PRO A O 1
ATOM 868 N N . GLU A 1 115 ? 60.276 28.653 18.944 1.00 20.77 96 GLU A N 1
ATOM 869 C CA . GLU A 1 115 ? 61.028 28.953 20.146 1.00 23.02 96 GLU A CA 1
ATOM 870 C C . GLU A 1 115 ? 60.052 29.263 21.282 1.00 20.66 96 GLU A C 1
ATOM 871 O O . GLU A 1 115 ? 60.254 28.806 22.418 1.00 19.48 96 GLU A O 1
ATOM 877 N N . GLU A 1 116 ? 59.016 30.034 20.990 1.00 18.86 97 GLU A N 1
ATOM 878 C CA . GLU A 1 116 ? 57.972 30.303 21.938 1.00 20.14 97 GLU A CA 1
ATOM 879 C C . GLU A 1 116 ? 57.046 29.099 21.897 1.00 17.60 97 GLU A C 1
ATOM 880 O O . GLU A 1 116 ? 56.093 29.058 21.096 1.00 20.09 97 GLU A O 1
ATOM 886 N N . ALA A 1 117 ? 57.330 28.098 22.733 1.00 18.46 98 ALA A N 1
ATOM 887 C CA . ALA A 1 117 ? 56.571 26.840 22.711 1.00 16.91 98 ALA A CA 1
ATOM 888 C C . ALA A 1 117 ? 55.112 27.095 23.016 1.00 17.00 98 ALA A C 1
ATOM 889 O O . ALA A 1 117 ? 54.823 28.008 23.772 1.00 20.03 98 ALA A O 1
ATOM 891 N N A PRO A 1 118 ? 54.176 26.285 22.469 0.30 15.08 99 PRO A N 1
ATOM 892 N N B PRO A 1 118 ? 54.222 26.267 22.448 0.70 18.47 99 PRO A N 1
ATOM 893 C CA A PRO A 1 118 ? 52.742 26.648 22.589 0.30 13.63 99 PRO A CA 1
ATOM 894 C CA B PRO A 1 118 ? 52.784 26.467 22.551 0.70 18.50 99 PRO A CA 1
ATOM 895 C C A PRO A 1 118 ? 52.041 26.412 23.926 0.30 12.39 99 PRO A C 1
ATOM 896 C C B PRO A 1 118 ? 52.139 25.840 23.772 0.70 20.50 99 PRO A C 1
ATOM 897 O O A PRO A 1 118 ? 50.863 26.694 24.054 0.30 10.68 99 PRO A O 1
ATOM 898 O O B PRO A 1 118 ? 51.157 25.113 23.639 0.70 24.36 99 PRO A O 1
ATOM 905 N N . PHE A 1 119 ? 52.775 25.961 24.927 1.00 15.83 100 PHE A N 1
ATOM 906 C CA . PHE A 1 119 ? 52.179 25.491 26.170 1.00 14.67 100 PHE A CA 1
ATOM 907 C C . PHE A 1 119 ? 51.933 26.614 27.135 1.00 16.21 100 PHE A C 1
ATOM 908 O O . PHE A 1 119 ? 50.831 26.718 27.669 1.00 16.65 100 PHE A O 1
ATOM 916 N N . HIS A 1 120 ? 52.969 27.414 27.381 1.00 14.91 101 HIS A N 1
ATOM 917 C CA . HIS A 1 120 ? 52.895 28.559 28.278 1.00 15.85 101 HIS A CA 1
ATOM 918 C C . HIS A 1 120 ? 52.571 28.136 29.684 1.00 16.67 101 HIS A C 1
ATOM 919 O O . HIS A 1 120 ? 51.944 28.920 30.438 1.00 18.81 101 HIS A O 1
ATOM 926 N N . THR A 1 121 ? 52.996 26.921 30.079 1.00 15.35 102 THR A N 1
ATOM 927 C CA . THR A 1 121 ? 52.852 26.445 31.426 1.00 14.34 102 THR A CA 1
ATOM 928 C C . THR A 1 121 ? 54.059 25.544 31.692 1.00 14.86 102 THR A C 1
ATOM 929 O O . THR A 1 121 ? 54.806 25.198 30.779 1.00 14.56 102 THR A O 1
ATOM 933 N N . PRO A 1 122 ? 54.238 25.112 32.948 1.00 15.59 103 PRO A N 1
ATOM 934 C CA . PRO A 1 122 ? 55.173 24.034 33.182 1.00 14.56 103 PRO A CA 1
ATOM 935 C C . PRO A 1 122 ? 54.712 22.778 32.428 1.00 13.92 103 PRO A C 1
ATOM 936 O O . PRO A 1 122 ? 53.501 22.518 32.297 1.00 14.00 103 PRO A O 1
ATOM 940 N N . VAL A 1 123 ? 55.685 22.014 31.909 1.00 13.75 104 VAL A N 1
ATOM 941 C CA . VAL A 1 123 ? 55.396 20.799 31.154 1.00 12.77 104 VAL A CA 1
ATOM 942 C C . VAL A 1 123 ? 56.318 19.723 31.739 1.00 13.81 104 VAL A C 1
ATOM 943 O O . VAL A 1 123 ? 57.513 19.934 31.853 1.00 14.10 104 VAL A O 1
ATOM 947 N N . TYR A 1 124 ? 55.741 18.590 32.140 1.00 13.71 105 TYR A N 1
ATOM 948 C CA . TYR A 1 124 ? 56.442 17.482 32.777 1.00 14.03 105 TYR A CA 1
ATOM 949 C C . TYR A 1 124 ? 56.571 16.380 31.735 1.00 13.70 105 TYR A C 1
ATOM 950 O O . TYR A 1 124 ? 55.568 15.884 31.250 1.00 14.59 105 TYR A O 1
ATOM 959 N N . VAL A 1 125 ? 57.807 16.081 31.341 1.00 13.61 106 VAL A N 1
ATOM 960 C CA . VAL A 1 125 ? 58.098 15.112 30.300 1.00 14.03 106 VAL A CA 1
ATOM 961 C C . VAL A 1 125 ? 58.579 13.821 30.941 1.00 12.90 106 VAL A C 1
ATOM 962 O O . VAL A 1 125 ? 59.588 13.805 31.630 1.00 13.75 106 VAL A O 1
ATOM 966 N N . LEU A 1 126 ? 57.819 12.737 30.790 1.00 13.02 107 LEU A N 1
ATOM 967 C CA . LEU A 1 126 ? 58.203 11.431 31.324 1.00 13.43 107 LEU A CA 1
ATOM 968 C C . LEU A 1 126 ? 59.292 10.850 30.450 1.00 13.35 107 LEU A C 1
ATOM 969 O O . LEU A 1 126 ? 59.091 10.622 29.250 1.00 14.00 107 LEU A O 1
ATOM 974 N N . THR A 1 127 ? 60.440 10.563 31.047 1.00 13.20 108 THR A N 1
ATOM 975 C CA . THR A 1 127 ? 61.571 10.039 30.301 1.00 12.31 108 THR A CA 1
ATOM 976 C C . THR A 1 127 ? 62.546 9.320 31.225 1.00 13.56 108 THR A C 1
ATOM 977 O O . THR A 1 127 ? 62.597 9.634 32.385 1.00 14.31 108 THR A O 1
ATOM 981 N N . HIS A 1 128 ? 63.319 8.392 30.676 1.00 13.83 109 HIS A N 1
ATOM 982 C CA . HIS A 1 128 ? 64.439 7.733 31.378 1.00 11.30 109 HIS A CA 1
ATOM 983 C C . HIS A 1 128 ? 65.674 8.655 31.395 1.00 14.95 109 HIS A C 1
ATOM 984 O O . HIS A 1 128 ? 66.561 8.442 32.193 1.00 15.39 109 HIS A O 1
ATOM 991 N N . GLU A 1 129 ? 65.725 9.672 30.536 1.00 14.27 110 GLU A N 1
ATOM 992 C CA . GLU A 1 129 ? 66.876 10.564 30.478 1.00 14.30 110 GLU A CA 1
ATOM 993 C C . GLU A 1 129 ? 66.936 11.517 31.661 1.00 14.01 110 GLU A C 1
ATOM 994 O O . GLU A 1 129 ? 65.973 12.255 31.916 1.00 14.49 110 GLU A O 1
ATOM 1000 N N A ARG A 1 130 ? 68.032 11.479 32.413 0.50 15.47 111 ARG A N 1
ATOM 1001 N N B ARG A 1 130 ? 68.057 11.485 32.362 0.50 16.07 111 ARG A N 1
ATOM 1002 C CA A ARG A 1 130 ? 68.264 12.452 33.477 0.50 16.40 111 ARG A CA 1
ATOM 1003 C CA B ARG A 1 130 ? 68.359 12.440 33.405 0.50 17.27 111 ARG A CA 1
ATOM 1004 C C A ARG A 1 130 ? 68.744 13.737 32.803 0.50 16.75 111 ARG A C 1
ATOM 1005 C C B ARG A 1 130 ? 68.729 13.739 32.699 0.50 17.10 111 ARG A C 1
ATOM 1006 O O A ARG A 1 130 ? 69.824 13.777 32.233 0.50 16.84 111 ARG A O 1
ATOM 1007 O O B ARG A 1 130 ? 69.700 13.787 31.946 0.50 17.05 111 ARG A O 1
ATOM 1022 N N . ARG A 1 131 ? 67.950 14.797 32.919 1.00 16.44 112 ARG A N 1
ATOM 1023 C CA . ARG A 1 131 ? 68.140 16.036 32.165 1.00 17.37 112 ARG A CA 1
ATOM 1024 C C . ARG A 1 131 ? 67.626 17.257 32.901 1.00 14.73 112 ARG A C 1
ATOM 1025 O O . ARG A 1 131 ? 66.604 17.171 33.557 1.00 15.53 112 ARG A O 1
ATOM 1033 N N . ASN A 1 132 ? 68.390 18.355 32.865 1.00 15.08 113 ASN A N 1
ATOM 1034 C CA . ASN A 1 132 ? 67.970 19.609 33.480 1.00 15.61 113 ASN A CA 1
ATOM 1035 C C . ASN A 1 132 ? 66.800 20.195 32.694 1.00 12.99 113 ASN A C 1
ATOM 1036 O O . ASN A 1 132 ? 66.604 19.869 31.547 1.00 12.91 113 ASN A O 1
ATOM 1041 N N . PRO A 1 133 ? 65.986 21.035 33.350 1.00 12.86 114 PRO A N 1
ATOM 1042 C CA . PRO A 1 133 ? 64.898 21.724 32.694 1.00 12.09 114 PRO A CA 1
ATOM 1043 C C . PRO A 1 133 ? 65.323 22.588 31.514 1.00 13.37 114 PRO A C 1
ATOM 1044 O O . PRO A 1 133 ? 66.463 23.055 31.411 1.00 14.93 114 PRO A O 1
ATOM 1048 N N . TRP A 1 134 ? 64.343 22.864 30.650 1.00 14.92 115 TRP A N 1
ATOM 1049 C CA . TRP A 1 134 ? 64.563 23.629 29.442 1.00 14.42 115 TRP A CA 1
ATOM 1050 C C . TRP A 1 134 ? 63.497 24.703 29.415 1.00 14.65 115 TRP A C 1
ATOM 1051 O O . TRP A 1 134 ? 62.319 24.417 29.275 1.00 12.87 115 TRP A O 1
ATOM 1062 N N . VAL A 1 135 ? 63.932 25.938 29.578 1.00 13.93 116 VAL A N 1
ATOM 1063 C CA . VAL A 1 135 ? 63.042 27.122 29.617 1.00 12.09 116 VAL A CA 1
ATOM 1064 C C . VAL A 1 135 ? 62.925 27.675 28.203 1.00 13.14 116 VAL A C 1
ATOM 1065 O O . VAL A 1 135 ? 63.952 27.765 27.488 1.00 15.36 116 VAL A O 1
ATOM 1069 N N . ARG A 1 136 ? 61.714 28.042 27.821 1.00 13.70 117 ARG A N 1
ATOM 1070 C CA . ARG A 1 136 ? 61.454 28.670 26.542 1.00 13.76 117 ARG A CA 1
ATOM 1071 C C . ARG A 1 136 ? 60.797 30.021 26.770 1.00 15.03 117 ARG A C 1
ATOM 1072 O O . ARG A 1 136 ? 60.065 30.191 27.737 1.00 16.48 117 ARG A O 1
ATOM 1080 N N . PRO A 1 137 ? 61.023 30.969 25.849 1.00 15.66 118 PRO A N 1
ATOM 1081 C CA . PRO A 1 137 ? 60.253 32.220 25.948 1.00 15.70 118 PRO A CA 1
ATOM 1082 C C . PRO A 1 137 ? 58.745 31.955 25.943 1.00 16.40 118 PRO A C 1
ATOM 1083 O O . PRO A 1 137 ? 58.244 30.989 25.342 1.00 15.73 118 PRO A O 1
ATOM 1087 N N . GLY A 1 138 ? 58.006 32.815 26.638 1.00 14.63 119 GLY A N 1
ATOM 1088 C CA . GLY A 1 138 ? 56.574 32.770 26.696 1.00 14.85 119 GLY A CA 1
ATOM 1089 C C . GLY A 1 138 ? 55.992 31.957 27.828 1.00 14.72 119 GLY A C 1
ATOM 1090 O O . GLY A 1 138 ? 54.825 31.566 27.775 1.00 17.33 119 GLY A O 1
ATOM 1091 N N . GLY A 1 139 ? 56.792 31.655 28.849 1.00 15.08 120 GLY A N 1
ATOM 1092 C CA . GLY A 1 139 ? 56.294 30.954 30.019 1.00 14.00 120 GLY A CA 1
ATOM 1093 C C . GLY A 1 139 ? 56.187 29.439 29.990 1.00 14.69 120 GLY A C 1
ATOM 1094 O O . GLY A 1 139 ? 55.403 28.853 30.736 1.00 17.73 120 GLY A O 1
ATOM 1095 N N . THR A 1 140 ? 56.960 28.791 29.126 1.00 13.63 121 THR A N 1
ATOM 1096 C CA . THR A 1 140 ? 57.033 27.336 29.135 1.00 13.08 121 THR A CA 1
ATOM 1097 C C . THR A 1 140 ? 58.362 26.896 29.719 1.00 14.41 121 THR A C 1
ATOM 1098 O O . THR A 1 140 ? 59.409 27.352 29.284 1.00 14.49 121 THR A O 1
ATOM 1102 N N . THR A 1 141 ? 58.300 26.001 30.700 1.00 13.34 122 THR A N 1
ATOM 1103 C CA . THR A 1 141 ? 59.512 25.267 31.154 1.00 13.98 122 THR A CA 1
ATOM 1104 C C . THR A 1 141 ? 59.242 23.754 31.109 1.00 13.09 122 THR A C 1
ATOM 1105 O O . THR A 1 141 ? 58.231 23.292 31.641 1.00 13.92 122 THR A O 1
ATOM 1109 N N . PHE A 1 142 ? 60.103 23.001 30.421 1.00 12.72 123 PHE A N 1
ATOM 1110 C CA . PHE A 1 142 ? 60.021 21.540 30.387 1.00 13.57 123 PHE A CA 1
ATOM 1111 C C . PHE A 1 142 ? 60.876 20.953 31.503 1.00 14.13 123 PHE A C 1
ATOM 1112 O O . PHE A 1 142 ? 62.036 21.331 31.657 1.00 15.36 123 PHE A O 1
ATOM 1120 N N . TYR A 1 143 ? 60.281 20.081 32.290 1.00 12.41 124 TYR A N 1
ATOM 1121 C CA . TYR A 1 143 ? 60.952 19.344 33.366 1.00 12.75 124 TYR A CA 1
ATOM 1122 C C . TYR A 1 143 ? 60.938 17.879 33.002 1.00 14.99 124 TYR A C 1
ATOM 1123 O O . TYR A 1 143 ? 59.918 17.353 32.568 1.00 15.55 124 TYR A O 1
ATOM 1132 N N . PHE A 1 144 ? 62.079 17.204 33.198 1.00 13.89 125 PHE A N 1
ATOM 1133 C CA . PHE A 1 144 ? 62.228 15.821 32.771 1.00 14.01 125 PHE A CA 1
ATOM 1134 C C . PHE A 1 144 ? 62.138 14.921 33.989 1.00 14.43 125 PHE A C 1
ATOM 1135 O O . PHE A 1 144 ? 62.997 14.941 34.856 1.00 16.58 125 PHE A O 1
ATOM 1143 N N . VAL A 1 145 ? 61.049 14.167 34.056 1.00 11.17 126 VAL A N 1
ATOM 1144 C CA . VAL A 1 145 ? 60.673 13.398 35.245 1.00 12.29 126 VAL A CA 1
ATOM 1145 C C . VAL A 1 145 ? 61.026 11.938 35.023 1.00 13.73 126 VAL A C 1
ATOM 1146 O O . VAL A 1 145 ? 60.524 11.284 34.085 1.00 13.45 126 VAL A O 1
ATOM 1150 N N . ASN A 1 146 ? 61.852 11.399 35.913 1.00 16.39 127 ASN A N 1
ATOM 1151 C CA . ASN A 1 146 ? 62.379 10.059 35.751 1.00 15.70 127 ASN A CA 1
ATOM 1152 C C . ASN A 1 146 ? 61.741 8.989 36.652 1.00 17.20 127 ASN A C 1
ATOM 1153 O O . ASN A 1 146 ? 62.021 7.781 36.445 1.00 18.65 127 ASN A O 1
ATOM 1158 N N . ASP A 1 147 ? 60.871 9.400 37.583 1.00 16.73 128 ASP A N 1
ATOM 1159 C CA . ASP A 1 147 ? 60.292 8.466 38.548 1.00 18.19 128 ASP A CA 1
ATOM 1160 C C . ASP A 1 147 ? 58.813 8.160 38.388 1.00 15.56 128 ASP A C 1
ATOM 1161 O O . ASP A 1 147 ? 58.151 7.777 39.348 1.00 18.15 128 ASP A O 1
ATOM 1166 N N . GLY A 1 148 ? 58.309 8.337 37.166 1.00 15.23 129 GLY A N 1
ATOM 1167 C CA . GLY A 1 148 ? 57.029 7.811 36.770 1.00 14.36 129 GLY A CA 1
ATOM 1168 C C . GLY A 1 148 ? 55.815 8.716 36.732 1.00 15.18 129 GLY A C 1
ATOM 1169 O O . GLY A 1 148 ? 55.866 9.847 37.167 1.00 13.55 129 GLY A O 1
ATOM 1170 N N . PRO A 1 149 ? 54.718 8.189 36.167 1.00 14.10 130 PRO A N 1
ATOM 1171 C CA . PRO A 1 149 ? 53.545 9.053 35.937 1.00 14.61 130 PRO A CA 1
ATOM 1172 C C . PRO A 1 149 ? 52.863 9.559 37.199 1.00 14.83 130 PRO A C 1
ATOM 1173 O O . PRO A 1 149 ? 52.287 10.634 37.193 1.00 13.16 130 PRO A O 1
ATOM 1177 N N . GLU A 1 150 ? 52.904 8.824 38.300 1.00 14.44 131 GLU A N 1
ATOM 1178 C CA . GLU A 1 150 ? 52.280 9.361 39.508 1.00 14.01 131 GLU A CA 1
ATOM 1179 C C . GLU A 1 150 ? 53.054 10.577 40.004 1.00 15.01 131 GLU A C 1
ATOM 1180 O O . GLU A 1 150 ? 52.442 11.578 40.417 1.00 13.62 131 GLU A O 1
ATOM 1186 N N A GLN A 1 151 ? 54.382 10.501 40.000 0.50 17.20 132 GLN A N 1
ATOM 1187 N N B GLN A 1 151 ? 54.374 10.479 39.975 0.50 16.58 132 GLN A N 1
ATOM 1188 C CA A GLN A 1 151 ? 55.182 11.658 40.400 0.50 15.77 132 GLN A CA 1
ATOM 1189 C CA B GLN A 1 151 ? 55.239 11.594 40.345 0.50 15.37 132 GLN A CA 1
ATOM 1190 C C A GLN A 1 151 ? 55.008 12.828 39.420 0.50 16.27 132 GLN A C 1
ATOM 1191 C C B GLN A 1 151 ? 55.051 12.801 39.417 0.50 16.17 132 GLN A C 1
ATOM 1192 O O A GLN A 1 151 ? 54.909 13.973 39.863 0.50 14.99 132 GLN A O 1
ATOM 1193 O O B GLN A 1 151 ? 54.961 13.934 39.893 0.50 15.49 132 GLN A O 1
ATOM 1204 N N . ALA A 1 152 ? 54.959 12.555 38.108 1.00 14.76 133 ALA A N 1
ATOM 1205 C CA . ALA A 1 152 ? 54.759 13.639 37.139 1.00 14.16 133 ALA A CA 1
ATOM 1206 C C . ALA A 1 152 ? 53.437 14.331 37.456 1.00 16.37 133 ALA A C 1
ATOM 1207 O O . ALA A 1 152 ? 53.356 15.566 37.386 1.00 15.67 133 ALA A O 1
ATOM 1209 N N . LEU A 1 153 ? 52.408 13.555 37.803 1.00 14.82 134 LEU A N 1
ATOM 1210 C CA . LEU A 1 153 ? 51.093 14.140 38.079 1.00 14.78 134 LEU A CA 1
ATOM 1211 C C . LEU A 1 153 ? 51.132 14.963 39.375 1.00 15.84 134 LEU A C 1
ATOM 1212 O O . LEU A 1 153 ? 50.532 16.022 39.469 1.00 15.00 134 LEU A O 1
ATOM 1217 N N . ALA A 1 154 ? 51.853 14.483 40.377 1.00 15.12 135 ALA A N 1
ATOM 1218 C CA . ALA A 1 154 ? 51.995 15.204 41.632 1.00 14.40 135 ALA A CA 1
ATOM 1219 C C . ALA A 1 154 ? 52.633 16.567 41.380 1.00 14.22 135 ALA A C 1
ATOM 1220 O O . ALA A 1 154 ? 52.170 17.589 41.880 1.00 15.25 135 ALA A O 1
ATOM 1222 N N . LEU A 1 155 ? 53.695 16.582 40.567 1.00 13.77 136 LEU A N 1
ATOM 1223 C CA . LEU A 1 155 ? 54.369 17.810 40.205 1.00 14.12 136 LEU A CA 1
ATOM 1224 C C . LEU A 1 155 ? 53.459 18.703 39.388 1.00 14.78 136 LEU A C 1
ATOM 1225 O O . LEU A 1 155 ? 53.402 19.893 39.618 1.00 15.75 136 LEU A O 1
ATOM 1230 N N . ALA A 1 156 ? 52.701 18.110 38.475 1.00 14.80 137 ALA A N 1
ATOM 1231 C CA . ALA A 1 156 ? 51.799 18.891 37.605 1.00 13.21 137 ALA A CA 1
ATOM 1232 C C . ALA A 1 156 ? 50.662 19.532 38.372 1.00 15.19 137 ALA A C 1
ATOM 1233 O O . ALA A 1 156 ? 50.266 20.676 38.103 1.00 15.33 137 ALA A O 1
ATOM 1235 N N . ARG A 1 157 ? 50.151 18.808 39.355 1.00 14.38 138 ARG A N 1
ATOM 1236 C CA . ARG A 1 157 ? 49.087 19.296 40.180 1.00 16.12 138 ARG A CA 1
ATOM 1237 C C . ARG A 1 157 ? 49.561 20.472 41.019 1.00 17.22 138 ARG A C 1
ATOM 1238 O O . ARG A 1 157 ? 48.847 21.449 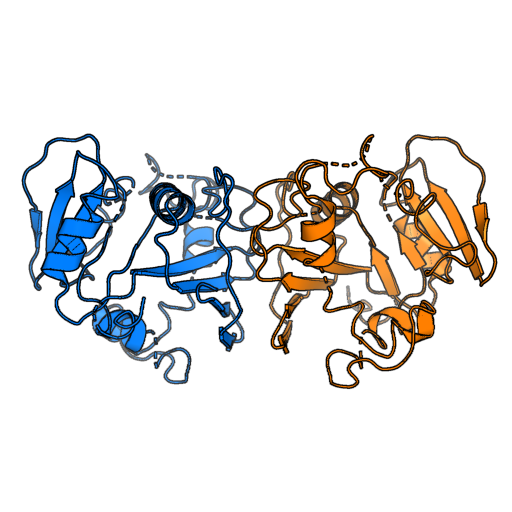41.157 1.00 17.07 138 ARG A O 1
ATOM 1246 N N . GLU A 1 158 ? 50.759 20.352 41.579 1.00 16.98 139 GLU A N 1
ATOM 1247 C CA . GLU A 1 158 ? 51.391 21.440 42.320 1.00 18.94 139 GLU A CA 1
ATOM 1248 C C . GLU A 1 158 ? 51.538 22.679 41.401 1.00 18.50 139 GLU A C 1
ATOM 1249 O O . GLU A 1 158 ? 51.259 23.805 41.812 1.00 19.12 139 GLU A O 1
ATOM 1255 N N . ALA A 1 159 ? 51.998 22.479 40.172 1.00 17.62 140 ALA A N 1
ATOM 1256 C CA . ALA A 1 159 ? 52.130 23.562 39.206 1.00 16.72 140 ALA A CA 1
ATOM 1257 C C . ALA A 1 159 ? 50.827 24.211 38.737 1.00 16.64 140 ALA A C 1
ATOM 1258 O O . ALA A 1 159 ? 50.810 25.401 38.458 1.00 16.47 140 ALA A O 1
ATOM 1260 N N . ALA A 1 160 ? 49.766 23.425 38.644 1.00 13.55 141 ALA A N 1
ATOM 1261 C CA . ALA A 1 160 ? 48.546 23.851 37.998 1.00 12.01 141 ALA A CA 1
ATOM 1262 C C . ALA A 1 160 ? 47.668 24.811 38.797 1.00 13.87 141 ALA A C 1
ATOM 1263 O O . ALA A 1 160 ? 46.847 25.539 38.213 1.00 15.56 141 ALA A O 1
ATOM 1265 N N . GLY A 1 161 ? 47.822 24.821 40.108 1.00 15.51 142 GLY A N 1
ATOM 1266 C CA . GLY A 1 161 ? 46.973 25.683 40.928 1.00 14.60 142 GLY A CA 1
ATOM 1267 C C . GLY A 1 161 ? 45.519 25.309 40.739 1.00 16.98 142 GLY A C 1
ATOM 1268 O O . GLY A 1 161 ? 45.180 24.148 40.781 1.00 14.50 142 GLY A O 1
ATOM 1269 N N . GLU A 1 162 ? 44.654 26.303 40.529 1.00 14.55 143 GLU A N 1
ATOM 1270 C CA . GLU A 1 162 ? 43.255 26.014 40.337 1.00 15.15 143 GLU A CA 1
ATOM 1271 C C . GLU A 1 162 ? 42.900 25.609 38.928 1.00 15.87 143 GLU A C 1
ATOM 1272 O O . GLU A 1 162 ? 41.737 25.297 38.656 1.00 18.21 143 GLU A O 1
ATOM 1278 N N . ARG A 1 163 ? 43.875 25.600 38.018 1.00 14.23 144 ARG A N 1
ATOM 1279 C CA . ARG A 1 163 ? 43.629 25.175 36.648 1.00 15.55 144 ARG A CA 1
ATOM 1280 C C . ARG A 1 163 ? 43.834 23.682 36.474 1.00 14.60 144 ARG A C 1
ATOM 1281 O O . ARG A 1 163 ? 44.280 22.991 37.389 1.00 14.58 144 ARG A O 1
ATOM 1289 N N . ASP A 1 164 ? 43.488 23.188 35.290 1.00 14.31 145 ASP A N 1
ATOM 1290 C CA . ASP A 1 164 ? 43.525 21.769 34.998 1.00 14.65 145 ASP A CA 1
ATOM 1291 C C . ASP A 1 164 ? 44.865 21.265 34.473 1.00 12.91 145 ASP A C 1
ATOM 1292 O O . ASP A 1 164 ? 45.792 22.042 34.184 1.00 14.94 145 ASP A O 1
ATOM 1297 N N . ILE A 1 165 ? 44.959 19.935 34.420 1.00 13.69 146 ILE A N 1
ATOM 1298 C CA . ILE A 1 165 ? 46.181 19.238 34.037 1.00 12.77 146 ILE A CA 1
ATOM 1299 C C . ILE A 1 165 ? 45.894 18.463 32.766 1.00 14.68 146 ILE A C 1
ATOM 1300 O O . ILE A 1 165 ? 45.039 17.558 32.775 1.00 14.89 146 ILE A O 1
ATOM 1305 N N . ARG A 1 166 ? 46.599 18.816 31.691 1.00 14.08 147 ARG A N 1
ATOM 1306 C CA . ARG A 1 166 ? 46.400 18.139 30.419 1.00 13.66 147 ARG A CA 1
ATOM 1307 C C . ARG A 1 166 ? 47.455 17.065 30.189 1.00 15.93 147 ARG A C 1
ATOM 1308 O O . ARG A 1 166 ? 48.663 17.344 30.265 1.00 14.33 147 ARG A O 1
ATOM 1316 N N A ILE A 1 167 ? 47.019 15.834 29.945 0.50 14.17 148 ILE A N 1
ATOM 1317 N N B ILE A 1 167 ? 47.016 15.840 29.938 0.50 14.54 148 ILE A N 1
ATOM 1318 C CA A ILE A 1 167 ? 47.931 14.776 29.507 0.50 13.83 148 ILE A CA 1
ATOM 1319 C CA B ILE A 1 167 ? 47.925 14.801 29.472 0.50 14.38 148 ILE A CA 1
ATOM 1320 C C A ILE A 1 167 ? 47.997 14.942 28.000 0.50 13.56 148 ILE A C 1
ATOM 1321 C C B ILE A 1 167 ? 47.980 14.975 27.985 0.50 14.04 148 ILE A C 1
ATOM 1322 O O A ILE A 1 167 ? 47.100 14.480 27.292 0.50 15.46 148 ILE A O 1
ATOM 1323 O O B ILE A 1 167 ? 47.068 14.552 27.277 0.50 16.02 148 ILE A O 1
ATOM 1332 N N . SER A 1 168 ? 49.032 15.639 27.521 1.00 14.43 149 SER A N 1
ATOM 1333 C CA . SER A 1 168 ? 49.156 15.991 26.097 1.00 13.57 149 SER A CA 1
ATOM 1334 C C . SER A 1 168 ? 49.317 14.814 25.179 1.00 14.69 149 SER A C 1
ATOM 1335 O O . SER A 1 168 ? 48.833 14.857 24.043 1.00 15.72 149 SER A O 1
ATOM 1338 N N . GLY A 1 169 ? 50.017 13.789 25.637 1.00 13.37 150 GLY A N 1
ATOM 1339 C CA . GLY A 1 169 ? 50.319 12.654 24.780 1.00 14.52 150 GLY A CA 1
ATOM 1340 C C . GLY A 1 169 ? 51.794 12.295 24.856 1.00 13.41 150 GLY A C 1
ATOM 1341 O O . GLY A 1 169 ? 52.522 12.814 25.710 1.00 13.96 150 GLY A O 1
ATOM 1342 N N . GLY A 1 170 ? 52.275 11.366 24.023 1.00 12.60 151 GLY A N 1
ATOM 1343 C CA . GLY A 1 170 ? 51.433 10.579 23.098 1.00 11.17 151 GLY A CA 1
ATOM 1344 C C . GLY A 1 170 ? 50.724 9.394 23.713 1.00 13.71 151 GLY A C 1
ATOM 1345 O O . GLY A 1 170 ? 50.361 9.383 24.888 1.00 14.71 151 GLY A O 1
ATOM 1346 N N . ALA A 1 171 ? 50.547 8.357 22.889 1.00 13.98 152 ALA A N 1
ATOM 1347 C CA . ALA A 1 171 ? 49.698 7.220 23.246 1.00 12.01 152 ALA A CA 1
ATOM 1348 C C . ALA A 1 171 ? 50.239 6.456 24.444 1.00 13.14 152 ALA A C 1
ATOM 1349 O O . ALA A 1 171 ? 49.484 6.032 25.316 1.00 12.24 152 ALA A O 1
ATOM 1351 N N . ASN A 1 172 ? 51.556 6.294 24.488 1.00 13.19 153 ASN A N 1
ATOM 1352 C CA . ASN A 1 172 ? 52.185 5.536 25.566 1.00 12.68 153 ASN A CA 1
ATOM 1353 C C . ASN A 1 172 ? 51.914 6.115 26.943 1.00 13.14 153 ASN A C 1
ATOM 1354 O O . ASN A 1 172 ? 51.568 5.410 27.897 1.00 13.47 153 ASN A O 1
ATOM 1359 N N . VAL A 1 173 ? 52.011 7.429 27.036 1.00 13.75 154 VAL A N 1
ATOM 1360 C CA . VAL A 1 173 ? 51.793 8.113 28.297 1.00 13.20 154 VAL A CA 1
ATOM 1361 C C . VAL A 1 173 ? 50.321 8.112 28.620 1.00 12.64 154 VAL A C 1
ATOM 1362 O O . VAL A 1 173 ? 49.949 7.883 29.786 1.00 14.04 154 VAL A O 1
ATOM 1366 N N . ILE A 1 174 ? 49.453 8.367 27.625 1.00 12.66 155 ILE A N 1
ATOM 1367 C CA . ILE A 1 174 ? 48.025 8.326 27.903 1.00 12.54 155 ILE A CA 1
ATOM 1368 C C . ILE A 1 174 ? 47.570 6.954 28.409 1.00 13.73 155 ILE A C 1
ATOM 1369 O O . ILE A 1 174 ? 46.766 6.845 29.326 1.00 13.38 155 ILE A O 1
ATOM 1374 N N . GLN A 1 175 ? 48.124 5.885 27.817 1.00 12.55 156 GLN A N 1
ATOM 1375 C CA . GLN A 1 175 ? 47.814 4.523 28.264 1.00 11.80 156 GLN A CA 1
ATOM 1376 C C . GLN A 1 175 ? 48.161 4.317 29.732 1.00 13.10 156 GLN A C 1
ATOM 1377 O O . GLN A 1 175 ? 47.403 3.671 30.462 1.00 13.99 156 GLN A O 1
ATOM 1383 N N . GLN A 1 176 ? 49.308 4.836 30.168 1.00 13.37 157 GLN A N 1
ATOM 1384 C CA . GLN A 1 176 ? 49.707 4.716 31.577 1.00 13.71 157 GLN A CA 1
ATOM 1385 C C . GLN A 1 176 ? 48.665 5.383 32.478 1.00 13.89 157 GLN A C 1
ATOM 1386 O O . GLN A 1 176 ? 48.180 4.771 33.434 1.00 14.71 157 GLN A O 1
ATOM 1392 N N . TYR A 1 177 ? 48.277 6.606 32.154 1.00 12.06 158 TYR A N 1
ATOM 1393 C CA . TYR A 1 177 ? 47.308 7.315 33.006 1.00 12.76 158 TYR A CA 1
ATOM 1394 C C . TYR A 1 177 ? 45.932 6.638 32.979 1.00 12.60 158 TYR A C 1
ATOM 1395 O O . TYR A 1 177 ? 45.218 6.612 34.002 1.00 14.49 158 TYR A O 1
ATOM 1404 N N . LEU A 1 178 ? 45.518 6.122 31.815 1.00 14.48 159 LEU A N 1
ATOM 1405 C CA . LEU A 1 178 ? 44.281 5.335 31.734 1.00 13.08 159 LEU A CA 1
ATOM 1406 C C . LEU A 1 178 ? 44.314 4.117 32.668 1.00 14.56 159 LEU A C 1
ATOM 1407 O O . LEU A 1 178 ? 43.382 3.882 33.470 1.00 14.44 159 LEU A O 1
ATOM 1412 N N . ASN A 1 179 ? 45.406 3.349 32.563 1.00 13.96 160 ASN A N 1
ATOM 1413 C CA . ASN A 1 179 ? 45.576 2.171 33.385 1.00 13.18 160 ASN A CA 1
ATOM 1414 C C . ASN A 1 179 ? 45.654 2.472 34.871 1.00 14.53 160 ASN A C 1
ATOM 1415 O O . ASN A 1 179 ? 45.304 1.626 35.695 1.00 15.21 160 ASN A O 1
ATOM 1420 N N . LEU A 1 180 ? 46.139 3.663 35.230 1.00 13.85 161 LEU A N 1
ATOM 1421 C CA . LEU A 1 180 ? 46.197 4.069 36.633 1.00 14.67 161 LEU A CA 1
ATOM 1422 C C . LEU A 1 180 ? 44.861 4.606 37.154 1.00 15.36 161 LEU A C 1
ATOM 1423 O O . LEU A 1 180 ? 44.713 4.876 38.355 1.00 15.49 161 LEU A O 1
ATOM 1428 N N . GLY A 1 181 ? 43.886 4.759 36.263 1.00 15.09 162 GLY A N 1
ATOM 1429 C CA . GLY A 1 181 ? 42.568 5.289 36.657 1.00 16.21 162 GLY A CA 1
ATOM 1430 C C . GLY A 1 181 ? 42.570 6.761 36.957 1.00 18.24 162 GLY A C 1
ATOM 1431 O O . GLY A 1 181 ? 41.695 7.248 37.646 1.00 18.00 162 GLY A O 1
ATOM 1432 N N . LEU A 1 182 ? 43.520 7.466 36.374 1.00 14.01 163 LEU A N 1
ATOM 1433 C CA . LEU A 1 182 ? 43.758 8.882 36.685 1.00 15.06 163 LEU A CA 1
ATOM 1434 C C . LEU A 1 182 ? 43.150 9.868 35.671 1.00 16.11 163 LEU A C 1
ATOM 1435 O O . LEU A 1 182 ? 43.198 11.066 35.911 1.00 16.83 163 LEU A O 1
ATOM 1440 N N . VAL A 1 183 ? 42.526 9.388 34.594 1.00 14.57 164 VAL A N 1
ATOM 1441 C CA . VAL A 1 183 ? 41.963 10.278 33.594 1.00 15.08 164 VAL A CA 1
ATOM 1442 C C . VAL A 1 183 ? 40.527 10.625 33.944 1.00 14.99 164 VAL A C 1
ATOM 1443 O O . VAL A 1 183 ? 39.664 9.749 33.958 1.00 16.73 164 VAL A O 1
ATOM 1447 N N . ASP A 1 184 ? 40.287 11.899 34.267 1.00 14.84 165 ASP A N 1
ATOM 1448 C CA . ASP A 1 184 ? 38.953 12.366 34.642 1.00 13.47 165 ASP A CA 1
ATOM 1449 C C . ASP A 1 184 ? 38.070 12.603 33.432 1.00 14.14 165 ASP A C 1
ATOM 1450 O O . ASP A 1 184 ? 36.842 12.477 33.499 1.00 13.35 165 ASP A O 1
ATOM 1455 N N . GLU A 1 185 ? 38.697 13.052 32.350 1.00 13.09 166 GLU A N 1
ATOM 1456 C CA . GLU A 1 185 ? 37.964 13.472 31.154 1.00 12.17 166 GLU A CA 1
ATOM 1457 C C . GLU A 1 185 ? 38.777 13.074 29.930 1.00 14.44 166 GLU A C 1
ATOM 1458 O O . GLU A 1 185 ? 39.978 13.248 29.908 1.00 13.73 166 GLU A O 1
ATOM 1464 N N . LEU A 1 186 ? 38.089 12.557 28.902 1.00 14.14 167 LEU A N 1
ATOM 1465 C CA . LEU A 1 186 ? 38.738 12.090 27.678 1.00 12.67 167 LEU A CA 1
ATOM 1466 C C . LEU A 1 186 ? 37.994 12.722 26.493 1.00 13.16 167 LEU A C 1
ATOM 1467 O O . LEU A 1 186 ? 36.820 12.449 26.300 1.00 14.64 167 LEU A O 1
ATOM 1472 N N . GLU A 1 187 ? 38.674 13.593 25.764 1.00 12.78 168 GLU A N 1
ATOM 1473 C CA . GLU A 1 187 ? 38.083 14.365 24.688 1.00 13.68 168 GLU A CA 1
ATOM 1474 C C . GLU A 1 187 ? 38.799 13.969 23.419 1.00 12.77 168 GLU A C 1
ATOM 1475 O O . GLU A 1 187 ? 40.038 14.030 23.354 1.00 13.50 168 GLU A O 1
ATOM 1481 N N . ILE A 1 188 ? 38.024 13.516 22.443 1.00 12.37 169 ILE A N 1
ATOM 1482 C CA . ILE A 1 188 ? 38.536 12.986 21.190 1.00 12.38 169 ILE A CA 1
ATOM 1483 C C . ILE A 1 188 ? 37.877 13.660 20.001 1.00 13.05 169 ILE A C 1
ATOM 1484 O O . ILE A 1 188 ? 36.658 13.730 19.924 1.00 13.76 169 ILE A O 1
ATOM 1489 N N . ALA A 1 189 ? 38.703 14.245 19.120 1.00 14.11 170 ALA A N 1
ATOM 1490 C CA . ALA A 1 189 ? 38.267 14.719 17.811 1.00 14.33 170 ALA A CA 1
ATOM 1491 C C . ALA A 1 189 ? 38.419 13.499 16.915 1.00 12.69 170 ALA A C 1
ATOM 1492 O O . ALA A 1 189 ? 39.531 13.125 16.550 1.00 12.78 170 ALA A O 1
ATOM 1494 N N . LEU A 1 190 ? 37.298 12.859 16.567 1.00 12.80 171 LEU A N 1
ATOM 1495 C CA . LEU A 1 190 ? 37.308 11.660 15.747 1.00 12.14 171 LEU A CA 1
ATOM 1496 C C . LEU A 1 190 ? 37.235 12.065 14.295 1.00 12.89 171 LEU A C 1
ATOM 1497 O O . LEU A 1 190 ? 36.233 12.652 13.823 1.00 12.83 171 LEU A O 1
ATOM 1502 N N . ILE A 1 191 ? 38.318 11.745 13.567 1.00 12.51 172 ILE A N 1
ATOM 1503 C CA . ILE A 1 191 ? 38.525 12.244 12.208 1.00 13.01 172 ILE A CA 1
ATOM 1504 C C . ILE A 1 191 ? 38.261 11.089 11.226 1.00 12.78 172 ILE A C 1
ATOM 1505 O O . ILE A 1 191 ? 38.706 9.997 11.464 1.00 14.56 172 ILE A O 1
ATOM 1510 N N A PRO A 1 192 ? 37.502 11.303 10.141 0.30 14.22 173 PRO A N 1
ATOM 1511 N N B PRO A 1 192 ? 37.538 11.390 10.131 0.70 14.47 173 PRO A N 1
ATOM 1512 C CA A PRO A 1 192 ? 37.162 10.123 9.306 0.30 14.08 173 PRO A CA 1
ATOM 1513 C CA B PRO A 1 192 ? 37.239 10.431 9.079 0.70 14.42 173 PRO A CA 1
ATOM 1514 C C A PRO A 1 192 ? 38.284 9.395 8.530 0.30 15.51 173 PRO A C 1
ATOM 1515 C C B PRO A 1 192 ? 38.422 10.155 8.160 0.70 15.94 173 PRO A C 1
ATOM 1516 O O A PRO A 1 192 ? 38.001 8.419 7.856 0.30 18.46 173 PRO A O 1
ATOM 1517 O O B PRO A 1 192 ? 38.342 10.375 6.983 0.70 19.35 173 PRO A O 1
ATOM 1524 N N . VAL A 1 193 ? 39.536 9.776 8.732 1.00 14.12 174 VAL A N 1
ATOM 1525 C CA . VAL A 1 193 ? 40.643 9.268 7.982 1.00 13.01 174 VAL A CA 1
ATOM 1526 C C . VAL A 1 193 ? 41.051 7.952 8.597 1.00 12.68 174 VAL A C 1
ATOM 1527 O O . VAL A 1 193 ? 41.006 7.778 9.805 1.00 14.36 174 VAL A O 1
ATOM 1531 N N A ILE A 1 194 ? 41.477 7.013 7.750 0.50 13.99 175 ILE A N 1
ATOM 1532 N N B ILE A 1 194 ? 41.451 7.024 7.722 0.50 14.22 175 ILE A N 1
ATOM 1533 C CA A ILE A 1 194 ? 41.924 5.690 8.192 0.50 13.34 175 ILE A CA 1
ATOM 1534 C CA B ILE A 1 194 ? 41.949 5.707 8.098 0.50 14.05 17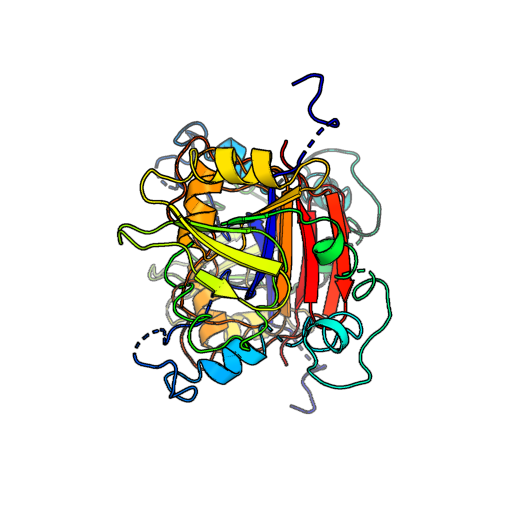5 ILE A CA 1
ATOM 1535 C C A ILE A 1 194 ? 43.415 5.592 7.900 0.50 13.82 175 ILE A C 1
ATOM 1536 C C B ILE A 1 194 ? 43.460 5.738 7.898 0.50 14.56 175 ILE A C 1
ATOM 1537 O O A ILE A 1 194 ? 43.821 5.686 6.756 0.50 14.69 175 ILE A O 1
ATOM 1538 O O B ILE A 1 194 ? 43.931 6.090 6.810 0.50 15.04 175 ILE A O 1
ATOM 1547 N N . PHE A 1 195 ? 44.217 5.425 8.947 1.00 14.11 176 PHE A N 1
ATOM 1548 C CA . PHE A 1 195 ? 45.691 5.415 8.852 1.00 14.24 176 PHE A CA 1
ATOM 1549 C C . PHE A 1 195 ? 46.245 4.053 8.514 1.00 15.90 176 PHE A C 1
ATOM 1550 O O . PHE A 1 195 ? 47.277 3.961 7.862 1.00 14.23 176 PHE A O 1
ATOM 1558 N N . GLY A 1 196 ? 45.597 2.986 8.973 1.00 14.06 177 GLY A N 1
ATOM 1559 C CA . GLY A 1 196 ? 46.076 1.628 8.666 1.00 14.72 177 GLY A CA 1
ATOM 1560 C C . GLY A 1 196 ? 47.322 1.176 9.424 1.00 15.26 177 GLY A C 1
ATOM 1561 O O . GLY A 1 196 ? 47.981 0.148 9.090 1.00 17.81 177 GLY A O 1
ATOM 1562 N N . GLY A 1 197 ? 47.674 1.918 10.452 1.00 15.16 178 GLY A N 1
ATOM 1563 C CA . GLY A 1 197 ? 48.876 1.655 11.225 1.00 14.02 178 GLY A CA 1
ATOM 1564 C C . GLY A 1 197 ? 49.314 2.934 11.936 1.00 13.77 178 GLY A C 1
ATOM 1565 O O . GLY A 1 197 ? 48.721 4.001 11.745 1.00 15.69 178 GLY A O 1
ATOM 1566 N N . GLY A 1 198 ? 50.362 2.804 12.744 1.00 14.75 179 GLY A N 1
ATOM 1567 C CA . GLY A 1 198 ? 50.822 3.898 13.566 1.00 16.54 179 GLY A CA 1
ATOM 1568 C C . GLY A 1 198 ? 50.721 3.632 15.054 1.00 15.88 179 GLY A C 1
ATOM 1569 O O . GLY A 1 198 ? 50.841 2.493 15.510 1.00 17.92 179 GLY A O 1
ATOM 1570 N N . ARG A 1 199 ? 50.546 4.701 15.813 1.00 13.92 180 ARG A N 1
ATOM 1571 C CA . ARG A 1 199 ? 50.476 4.591 17.265 1.00 14.76 180 ARG A CA 1
ATOM 1572 C C . ARG A 1 199 ? 49.037 4.499 17.697 1.00 13.97 180 ARG A C 1
ATOM 1573 O O . ARG A 1 199 ? 48.302 5.498 17.696 1.00 13.61 180 ARG A O 1
ATOM 1581 N N . ARG A 1 200 ? 48.611 3.282 18.058 1.00 12.74 181 ARG A N 1
ATOM 1582 C CA . ARG A 1 200 ? 47.223 3.041 18.464 1.00 13.01 181 ARG A CA 1
ATOM 1583 C C . ARG A 1 200 ? 47.001 3.596 19.873 1.00 13.15 181 ARG A C 1
ATOM 1584 O O . ARG A 1 200 ? 47.802 3.303 20.773 1.00 14.35 181 ARG A O 1
ATOM 1592 N N . LEU A 1 201 ? 45.950 4.402 20.087 1.00 11.98 182 LEU A N 1
ATOM 1593 C CA . LEU A 1 201 ? 45.700 4.953 21.411 1.00 13.33 182 LEU A CA 1
ATOM 1594 C C . LEU A 1 201 ? 45.305 3.869 22.392 1.00 14.74 182 LEU A C 1
ATOM 1595 O O . LEU A 1 201 ? 45.911 3.712 23.453 1.00 13.81 182 LEU A O 1
ATOM 1600 N N . PHE A 1 202 ? 44.275 3.129 22.061 1.00 13.37 183 PHE A N 1
ATOM 1601 C CA . PHE A 1 202 ? 43.700 2.163 23.000 1.00 14.76 183 PHE A CA 1
ATOM 1602 C C . PHE A 1 202 ? 44.375 0.827 22.798 1.00 14.96 183 PHE A C 1
ATOM 1603 O O . PHE A 1 202 ? 43.868 -0.023 22.045 1.00 15.53 183 PHE A O 1
ATOM 1611 N N A GLU A 1 203 ? 45.526 0.644 23.436 0.70 12.48 184 GLU A N 1
ATOM 1612 N N B GLU A 1 203 ? 45.515 0.641 23.446 0.30 14.16 184 GLU A N 1
ATOM 1613 C CA A GLU A 1 203 ? 46.299 -0.561 23.345 0.70 13.49 184 GLU A CA 1
ATOM 1614 C CA B GLU A 1 203 ? 46.270 -0.589 23.363 0.30 14.67 184 GLU A CA 1
ATOM 1615 C C A GLU A 1 203 ? 46.977 -0.689 24.704 0.70 14.05 184 GLU A C 1
ATOM 1616 C C B GLU A 1 203 ? 47.032 -0.684 24.670 0.30 15.00 184 GLU A C 1
ATOM 1617 O O A GLU A 1 203 ? 47.124 0.325 25.388 0.70 13.91 184 GLU A O 1
ATOM 1618 O O B GLU A 1 203 ? 47.309 0.349 25.278 0.30 14.53 184 GLU A O 1
ATOM 1629 N N . ASN A 1 204 ? 47.378 -1.897 25.100 1.00 16.23 185 ASN A N 1
ATOM 1630 C CA . ASN A 1 204 ? 48.130 -2.083 26.364 1.00 14.18 185 ASN A CA 1
ATOM 1631 C C . ASN A 1 204 ? 47.308 -1.694 27.613 1.00 15.35 185 ASN A C 1
ATOM 1632 O O . ASN A 1 204 ? 47.886 -1.411 28.669 1.00 17.37 185 ASN A O 1
ATOM 1637 N N . LEU A 1 205 ? 45.976 -1.720 27.510 1.00 13.71 186 LEU A N 1
ATOM 1638 C CA . LEU A 1 205 ? 45.115 -1.417 28.635 1.00 13.23 186 LEU A CA 1
ATOM 1639 C C . LEU A 1 205 ? 44.755 -2.685 29.336 1.00 17.64 186 LEU A C 1
ATOM 1640 O O . LEU A 1 205 ? 44.559 -3.715 28.706 1.00 19.42 186 LEU A O 1
ATOM 1645 N N . HIS A 1 206 ? 44.686 -2.627 30.649 1.00 16.04 187 HIS A N 1
ATOM 1646 C CA . HIS A 1 206 ? 44.377 -3.800 31.457 1.00 14.70 187 HIS A CA 1
ATOM 1647 C C . HIS A 1 206 ? 43.246 -3.536 32.447 1.00 14.32 187 HIS A C 1
ATOM 1648 O O . HIS A 1 206 ? 43.012 -2.386 32.836 1.00 14.33 187 HIS A O 1
ATOM 1655 N N . GLU A 1 207 ? 42.576 -4.615 32.881 1.00 14.88 188 GLU A N 1
ATOM 1656 C CA . GLU A 1 207 ? 41.590 -4.475 33.940 1.00 15.53 188 GLU A CA 1
ATOM 1657 C C . GLU A 1 207 ? 42.253 -4.038 35.246 1.00 16.97 188 GLU A C 1
ATOM 1658 O O . GLU A 1 207 ? 43.408 -4.370 35.483 1.00 15.85 188 GLU A O 1
ATOM 1664 N N . PRO A 1 208 ? 41.539 -3.281 36.089 1.00 17.75 189 PRO A N 1
ATOM 1665 C CA . PRO A 1 208 ? 40.221 -2.707 35.846 1.00 18.50 189 PRO A CA 1
ATOM 1666 C C . PRO A 1 208 ? 40.272 -1.583 34.809 1.00 15.85 189 PRO A C 1
ATOM 1667 O O . PRO A 1 208 ? 41.079 -0.639 34.894 1.00 16.64 189 PRO A O 1
ATOM 1671 N N . LEU A 1 209 ? 39.441 -1.745 33.788 1.00 16.06 190 LEU A N 1
ATOM 1672 C CA . LEU A 1 209 ? 39.380 -0.837 32.669 1.00 14.06 190 LEU A CA 1
ATOM 1673 C C . LEU A 1 209 ? 38.639 0.459 33.028 1.00 16.89 190 LEU A C 1
ATOM 1674 O O . LEU A 1 209 ? 37.790 0.480 33.910 1.00 17.49 190 LEU A O 1
ATOM 1679 N N . PRO A 1 210 ? 39.017 1.565 32.357 1.00 16.72 191 PRO A N 1
ATOM 1680 C CA . PRO A 1 210 ? 38.393 2.833 32.634 1.00 17.04 191 PRO A CA 1
ATOM 1681 C C . PRO A 1 210 ? 36.922 2.811 32.273 1.00 15.73 191 PRO A C 1
ATOM 1682 O O . PRO A 1 210 ? 36.543 2.135 31.307 1.00 16.48 191 PRO A O 1
ATOM 1686 N N . GLN A 1 211 ? 36.112 3.509 33.063 1.00 16.38 192 GLN A N 1
ATOM 1687 C CA . GLN A 1 211 ? 34.686 3.559 32.826 1.00 18.78 192 GLN A CA 1
ATOM 1688 C C . GLN A 1 211 ? 34.315 5.020 32.621 1.00 15.99 192 GLN A C 1
ATOM 1689 O O . GLN A 1 211 ? 34.611 5.876 33.463 1.00 17.10 192 GLN A O 1
ATOM 1695 N N . PHE A 1 212 ? 33.686 5.293 31.481 1.00 16.35 193 PHE A N 1
ATOM 1696 C CA . PHE A 1 212 ? 33.257 6.623 31.106 1.00 15.12 193 PHE A CA 1
ATOM 1697 C C . PHE A 1 212 ? 31.790 6.677 30.730 1.00 13.48 193 PHE A C 1
ATOM 1698 O O . PHE A 1 212 ? 31.169 5.658 30.385 1.00 17.50 193 PHE A O 1
ATOM 1706 N N . ARG A 1 213 ? 31.227 7.879 30.789 1.00 13.12 194 ARG A N 1
ATOM 1707 C CA . ARG A 1 213 ? 29.949 8.155 30.161 1.00 15.41 194 ARG A CA 1
ATOM 1708 C C . ARG A 1 213 ? 30.173 9.201 29.094 1.00 15.06 194 ARG A C 1
ATOM 1709 O O . ARG A 1 213 ? 31.105 10.020 29.168 1.00 12.63 194 ARG A O 1
ATOM 1717 N N . ILE A 1 214 ? 29.270 9.239 28.117 1.00 14.86 195 ILE A N 1
ATOM 1718 C CA . ILE A 1 214 ? 29.255 10.380 27.172 1.00 17.35 195 ILE A CA 1
ATOM 1719 C C . ILE A 1 214 ? 28.713 11.612 27.858 1.00 21.38 195 ILE A C 1
ATOM 1720 O O . ILE A 1 214 ? 27.679 11.559 28.530 1.00 22.41 195 ILE A O 1
ATOM 1725 N N . ASP A 1 215 ? 29.440 12.713 27.771 1.00 15.83 196 ASP A N 1
ATOM 1726 C CA . ASP A 1 215 ? 28.966 13.960 28.333 1.00 15.74 196 ASP A CA 1
ATOM 1727 C C . ASP A 1 215 ? 28.477 14.877 27.229 1.00 15.55 196 ASP A C 1
ATOM 1728 O O . ASP A 1 215 ? 27.483 15.583 27.407 1.00 17.03 196 ASP A O 1
ATOM 1733 N N . ARG A 1 216 ? 29.162 14.900 26.091 1.00 13.82 197 ARG A N 1
ATOM 1734 C CA . ARG A 1 216 ? 28.830 15.892 25.054 1.00 14.03 197 ARG A CA 1
ATOM 1735 C C . ARG A 1 216 ? 29.400 15.449 23.720 1.00 14.01 197 ARG A C 1
ATOM 1736 O O . ARG A 1 216 ? 30.469 14.833 23.677 1.00 13.82 197 ARG A O 1
ATOM 1744 N N . VAL A 1 217 ? 28.661 15.730 22.646 1.00 13.99 198 VAL A N 1
ATOM 1745 C CA . VAL A 1 217 ? 29.145 15.541 21.286 1.00 15.09 198 VAL A CA 1
ATOM 1746 C C . VAL A 1 217 ? 28.924 16.847 20.539 1.00 15.39 198 VAL A C 1
ATOM 1747 O O . VAL A 1 217 ? 27.855 17.405 20.608 1.00 15.54 198 VAL A O 1
ATOM 1751 N N . LEU A 1 218 ? 29.944 17.333 19.831 1.00 15.29 199 LEU A N 1
ATOM 1752 C CA . LEU A 1 218 ? 29.817 18.485 18.949 1.00 15.09 199 LEU A CA 1
ATOM 1753 C C . LEU A 1 218 ? 30.208 17.995 17.563 1.00 15.54 199 LEU A C 1
ATOM 1754 O O . LEU A 1 218 ? 31.366 17.673 17.305 1.00 14.68 199 LEU A O 1
ATOM 1759 N N . ALA A 1 219 ? 29.221 17.905 16.669 1.00 15.43 200 ALA A N 1
ATOM 1760 C CA . ALA A 1 219 ? 29.464 17.426 15.323 1.00 15.36 200 ALA A CA 1
ATOM 1761 C C . ALA A 1 219 ? 29.937 18.574 14.436 1.00 18.97 200 ALA A C 1
ATOM 1762 O O . ALA A 1 219 ? 29.535 19.721 14.630 1.00 20.77 200 ALA A O 1
ATOM 1764 N N . SER A 1 220 ? 30.880 18.306 13.551 1.00 16.12 201 SER A N 1
ATOM 1765 C CA . SER A 1 220 ? 31.298 19.266 12.556 1.00 16.73 201 SER A CA 1
ATOM 1766 C C . SER A 1 220 ? 31.503 18.513 11.247 1.00 16.77 201 SER A C 1
ATOM 1767 O O . SER A 1 220 ? 31.552 17.274 11.239 1.00 14.89 201 SER A O 1
ATOM 1770 N N . PRO A 1 221 ? 31.569 19.233 10.122 1.00 17.32 202 PRO A N 1
ATOM 1771 C CA . PRO A 1 221 ? 31.712 18.536 8.860 1.00 16.35 202 PRO A CA 1
ATOM 1772 C C . PRO A 1 221 ? 32.958 17.692 8.685 1.00 16.53 202 PRO A C 1
ATOM 1773 O O . PRO A 1 221 ? 32.936 16.760 7.883 1.00 17.80 202 PRO A O 1
ATOM 1777 N N . THR A 1 222 ? 34.050 18.028 9.388 1.00 16.50 203 THR A N 1
ATOM 1778 C CA . THR A 1 222 ? 35.316 17.296 9.207 1.00 15.96 203 THR A CA 1
ATOM 1779 C C . THR A 1 222 ? 35.840 16.562 10.455 1.00 15.37 203 THR A C 1
ATOM 1780 O O . THR A 1 222 ? 36.895 15.904 10.411 1.00 17.65 203 THR A O 1
ATOM 1784 N N . ALA A 1 223 ? 35.086 16.643 11.562 1.00 14.28 204 ALA A N 1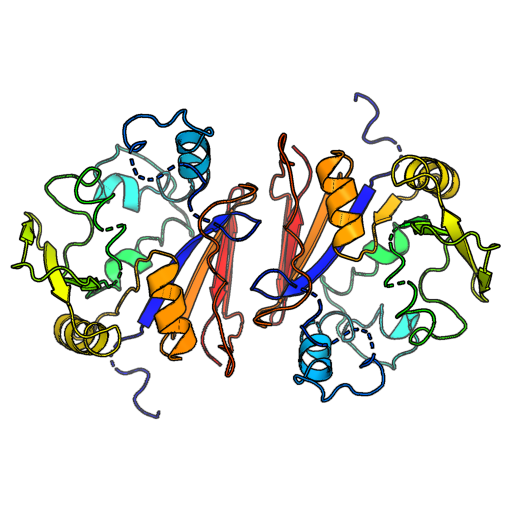
ATOM 1785 C CA . ALA A 1 223 ? 35.533 16.009 12.790 1.00 13.48 204 ALA A CA 1
ATOM 1786 C C . ALA A 1 223 ? 34.321 15.840 13.696 1.00 13.73 204 ALA A C 1
ATOM 1787 O O . ALA A 1 223 ? 33.455 16.731 13.755 1.00 15.80 204 ALA A O 1
ATOM 1789 N N . THR A 1 224 ? 34.267 14.765 14.483 1.00 12.77 205 THR A N 1
ATOM 1790 C CA . THR A 1 224 ? 33.213 14.580 15.453 1.00 12.42 205 THR A CA 1
ATOM 1791 C C . THR A 1 224 ? 33.864 14.715 16.851 1.00 13.83 205 THR A C 1
ATOM 1792 O O . THR A 1 224 ? 34.703 13.900 17.239 1.00 12.51 205 THR A O 1
ATOM 1796 N N . HIS A 1 225 ? 33.468 15.750 17.595 1.00 12.44 206 HIS A N 1
ATOM 1797 C CA . HIS A 1 225 ? 34.072 16.049 18.873 1.00 12.86 206 HIS A CA 1
ATOM 1798 C C . HIS A 1 225 ? 33.370 15.383 20.031 1.00 13.19 206 HIS A C 1
ATOM 1799 O O . HIS A 1 225 ? 32.282 15.784 20.435 1.00 14.85 206 HIS A O 1
ATOM 1806 N N . LEU A 1 226 ? 34.043 14.374 20.598 1.00 11.68 207 LEU A N 1
ATOM 1807 C CA . LEU A 1 226 ? 33.485 13.536 21.647 1.00 12.12 207 LEU A CA 1
ATOM 1808 C C . LEU A 1 226 ? 34.078 13.905 22.997 1.00 13.16 207 LEU A C 1
ATOM 1809 O O . LEU A 1 226 ? 35.279 14.110 23.096 1.00 14.06 207 LEU A O 1
ATOM 1814 N N . ARG A 1 227 ? 33.227 14.023 24.032 1.00 12.62 208 ARG A N 1
ATOM 1815 C CA . ARG A 1 227 ? 33.716 14.279 25.374 1.00 12.58 208 ARG A CA 1
ATOM 1816 C C . ARG A 1 227 ? 33.128 13.260 26.322 1.00 13.32 208 ARG A C 1
ATOM 1817 O O . ARG A 1 227 ? 31.919 13.153 26.456 1.00 12.86 208 ARG A O 1
ATOM 1825 N N . TYR A 1 228 ? 34.022 12.518 26.976 1.00 12.76 209 TYR A N 1
ATOM 1826 C CA . TYR A 1 228 ? 33.685 11.476 27.920 1.00 12.96 209 TYR A CA 1
ATOM 1827 C C . TYR A 1 228 ? 34.149 11.899 29.275 1.00 12.99 209 TYR A C 1
ATOM 1828 O O . TYR A 1 228 ? 35.202 12.495 29.412 1.00 14.72 209 TYR A O 1
ATOM 1837 N N A VAL A 1 229 ? 33.364 11.609 30.296 0.70 13.93 210 VAL A N 1
ATOM 1838 N N B VAL A 1 229 ? 33.345 11.590 30.287 0.30 14.65 210 VAL A N 1
ATOM 1839 C CA A VAL A 1 229 ? 33.810 11.876 31.670 0.70 14.52 210 VAL A CA 1
ATOM 1840 C CA B VAL A 1 229 ? 33.663 11.895 31.686 0.30 16.29 210 VAL A CA 1
ATOM 1841 C C A VAL A 1 229 ? 33.714 10.593 32.479 0.70 16.33 210 VAL A C 1
ATOM 1842 C C B VAL A 1 229 ? 33.702 10.584 32.476 0.30 17.05 210 VAL A C 1
ATOM 1843 O O A VAL A 1 229 ? 32.891 9.715 32.195 0.70 15.12 210 VAL A O 1
ATOM 1844 O O B VAL A 1 229 ? 32.958 9.656 32.158 0.30 16.61 210 VAL A O 1
ATOM 1851 N N . ARG A 1 230 ? 34.565 10.504 33.493 1.00 18.21 211 ARG A N 1
ATOM 1852 C CA . ARG A 1 230 ? 34.683 9.277 34.281 1.00 21.71 211 ARG A CA 1
ATOM 1853 C C . ARG A 1 230 ? 33.373 8.987 34.972 1.00 22.98 211 ARG A C 1
ATOM 1854 O O . ARG A 1 230 ? 32.656 9.895 35.360 1.00 22.61 211 ARG A O 1
ATOM 1862 N N . LEU A 1 231 ? 33.004 7.714 35.033 1.00 26.04 212 LEU A N 1
ATOM 1863 C CA . LEU A 1 231 ? 31.813 7.330 35.786 1.00 33.82 212 LEU A CA 1
ATOM 1864 C C . LEU A 1 231 ? 32.086 7.431 37.267 1.00 37.60 212 LEU A C 1
ATOM 1865 O O . LEU A 1 231 ? 33.208 7.207 37.731 1.00 40.40 212 LEU A O 1
ATOM 1871 N N . ASN B 1 14 ? 30.984 6.172 -11.074 1.00 36.07 -5 ASN B N 1
ATOM 1872 C CA . ASN B 1 14 ? 29.809 5.379 -11.600 1.00 35.10 -5 ASN B CA 1
ATOM 1873 C C . ASN B 1 14 ? 28.562 6.236 -11.696 1.00 32.74 -5 ASN B C 1
ATOM 1874 O O . ASN B 1 14 ? 27.899 6.542 -10.695 1.00 31.12 -5 ASN B O 1
ATOM 1879 N N . LEU B 1 15 ? 28.204 6.591 -12.917 1.00 30.98 -4 LEU B N 1
ATOM 1880 C CA . LEU B 1 15 ? 27.104 7.534 -13.127 1.00 31.65 -4 LEU B CA 1
ATOM 1881 C C . LEU B 1 15 ? 25.736 7.047 -12.574 1.00 31.28 -4 LEU B C 1
ATOM 1882 O O . LEU B 1 15 ? 24.887 7.864 -12.275 1.00 31.54 -4 LEU B O 1
ATOM 1887 N N . TYR B 1 16 ? 25.558 5.732 -12.425 1.00 32.07 -3 TYR B N 1
ATOM 1888 C CA . TYR B 1 16 ? 24.265 5.171 -11.984 1.00 31.69 -3 TYR B CA 1
ATOM 1889 C C . TYR B 1 16 ? 24.244 4.710 -10.538 1.00 32.34 -3 TYR B C 1
ATOM 1890 O O . TYR B 1 16 ? 23.267 4.103 -10.098 1.00 31.71 -3 TYR B O 1
ATOM 1899 N N . PHE B 1 17 ? 25.320 4.983 -9.812 1.00 31.36 -2 PHE B N 1
ATOM 1900 C CA . PHE B 1 17 ? 25.455 4.605 -8.402 1.00 28.55 -2 PHE B CA 1
ATOM 1901 C C . PHE B 1 17 ? 24.197 4.757 -7.574 1.00 27.47 -2 PHE B C 1
ATOM 1902 O O . PHE B 1 17 ? 23.862 3.885 -6.777 1.00 25.07 -2 PHE B O 1
ATOM 1910 N N . GLN B 1 18 ? 23.480 5.853 -7.763 1.00 27.40 -1 GLN B N 1
ATOM 1911 C CA . GLN B 1 18 ? 22.314 6.106 -6.942 1.00 29.09 -1 GLN B CA 1
ATOM 1912 C C . GLN B 1 18 ? 21.162 5.129 -7.213 1.00 22.96 -1 GLN B C 1
ATOM 1913 O O . GLN B 1 18 ? 20.313 4.909 -6.350 1.00 26.15 -1 GLN B O 1
ATOM 1919 N N . GLY B 1 19 ? 21.185 4.507 -8.386 1.00 20.02 0 GLY B N 1
ATOM 1920 C CA . GLY B 1 19 ? 20.237 3.479 -8.733 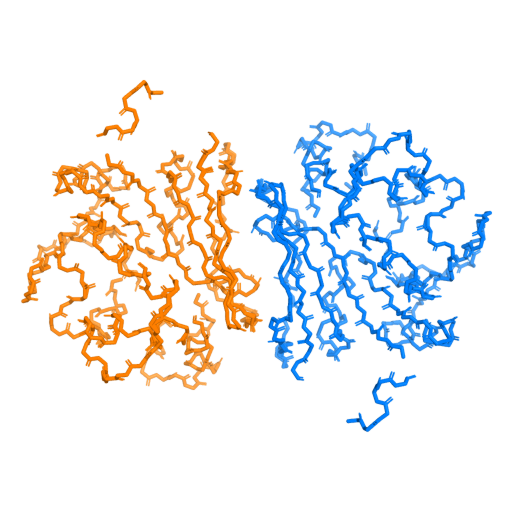1.00 19.22 0 GLY B CA 1
ATOM 1921 C C . GLY B 1 19 ? 20.634 2.090 -8.289 1.00 21.53 0 GLY B C 1
ATOM 1922 O O . GLY B 1 19 ? 19.870 1.166 -8.445 1.00 23.66 0 GLY B O 1
ATOM 1939 N N . SER B 1 21 ? 21.930 -0.836 -5.456 1.00 15.55 2 SER B N 1
ATOM 1940 C CA . SER B 1 21 ? 21.842 -1.171 -4.057 1.00 15.08 2 SER B CA 1
ATOM 1941 C C . SER B 1 21 ? 23.144 -0.785 -3.346 1.00 13.22 2 SER B C 1
ATOM 1942 O O . SER B 1 21 ? 24.242 -0.993 -3.890 1.00 15.90 2 SER B O 1
ATOM 1945 N N . LYS B 1 22 ? 23.026 -0.206 -2.154 1.00 13.33 3 LYS B N 1
ATOM 1946 C CA . LYS B 1 22 ? 24.203 0.167 -1.357 1.00 13.30 3 LYS B CA 1
ATOM 1947 C C . LYS B 1 22 ? 24.663 -0.988 -0.478 1.00 14.74 3 LYS B C 1
ATOM 1948 O O . LYS B 1 22 ? 23.831 -1.759 0.056 1.00 16.68 3 LYS B O 1
ATOM 1954 N N . VAL B 1 23 ? 25.974 -1.116 -0.359 1.00 14.35 4 VAL B N 1
ATOM 1955 C CA . VAL B 1 23 ? 26.622 -2.073 0.528 1.00 13.20 4 VAL B CA 1
ATOM 1956 C C . VAL B 1 23 ? 27.004 -1.296 1.793 1.00 12.71 4 VAL B C 1
ATOM 1957 O O . VAL B 1 23 ? 27.832 -0.384 1.750 1.00 13.97 4 VAL B O 1
ATOM 1961 N N . PHE B 1 24 ? 26.380 -1.672 2.907 1.00 14.45 5 PHE B N 1
ATOM 1962 C CA . PHE B 1 24 ? 26.616 -0.958 4.155 1.00 12.67 5 PHE B CA 1
ATOM 1963 C C . PHE B 1 24 ? 26.966 -1.857 5.307 1.00 15.11 5 PHE B C 1
ATOM 1964 O O . PHE B 1 24 ? 26.597 -3.018 5.326 1.00 14.71 5 PHE B O 1
ATOM 1972 N N . VAL B 1 25 ? 27.729 -1.292 6.260 1.00 13.99 6 VAL B N 1
ATOM 1973 C CA . VAL B 1 25 ? 28.057 -1.927 7.535 1.00 13.15 6 VAL B CA 1
ATOM 1974 C C . VAL B 1 25 ? 27.340 -1.094 8.618 1.00 15.21 6 VAL B C 1
ATOM 1975 O O . VAL B 1 25 ? 27.382 0.110 8.554 1.00 13.33 6 VAL B O 1
ATOM 1979 N N . ASN B 1 26 ? 26.693 -1.751 9.579 1.00 14.78 7 ASN B N 1
ATOM 1980 C CA . ASN B 1 26 ? 26.069 -1.042 10.681 1.00 14.15 7 ASN B CA 1
ATOM 1981 C C . ASN B 1 26 ? 26.345 -1.888 11.904 1.00 13.93 7 ASN B C 1
ATOM 1982 O O . ASN B 1 26 ? 25.818 -3.008 12.027 1.00 16.50 7 ASN B O 1
ATOM 1987 N N . ILE B 1 27 ? 27.220 -1.399 12.778 1.00 14.88 8 ILE B N 1
ATOM 1988 C CA . ILE B 1 27 ? 27.722 -2.192 13.922 1.00 15.01 8 ILE B CA 1
ATOM 1989 C C . ILE B 1 27 ? 27.793 -1.327 15.181 1.00 14.12 8 ILE B C 1
ATOM 1990 O O . ILE B 1 27 ? 27.660 -0.099 15.103 1.00 14.37 8 ILE B O 1
ATOM 1995 N N . SER B 1 28 ? 27.880 -1.985 16.334 1.00 13.12 9 SER B N 1
ATOM 1996 C CA . SER B 1 28 ? 28.138 -1.301 17.600 1.00 12.25 9 SER B CA 1
ATOM 1997 C C . SER B 1 28 ? 29.618 -1.555 17.911 1.00 13.91 9 SER B C 1
ATOM 1998 O O . SER B 1 28 ? 30.136 -2.663 17.762 1.00 14.57 9 SER B O 1
ATOM 2001 N N . LEU B 1 29 ? 30.324 -0.492 18.281 1.00 12.62 10 LEU B N 1
ATOM 2002 C CA . LEU B 1 29 ? 31.748 -0.567 18.519 1.00 13.27 10 LEU B CA 1
ATOM 2003 C C . LEU B 1 29 ? 32.079 -0.026 19.896 1.00 12.66 10 LEU B C 1
ATOM 2004 O O . LEU B 1 29 ? 31.610 1.047 20.261 1.00 12.17 10 LEU B O 1
ATOM 2009 N N . SER B 1 30 ? 32.913 -0.746 20.643 1.00 12.42 11 SER B N 1
ATOM 2010 C CA . SER B 1 30 ? 33.415 -0.211 21.925 1.00 12.16 11 SER B CA 1
ATOM 2011 C C . SER B 1 30 ? 34.234 1.036 21.612 1.00 12.30 11 SER B C 1
ATOM 2012 O O . SER B 1 30 ? 34.741 1.219 20.499 1.00 13.17 11 SER B O 1
ATOM 2015 N N . LEU B 1 31 ? 34.416 1.904 22.616 1.00 13.28 12 LEU B N 1
ATOM 2016 C CA . LEU B 1 31 ? 35.198 3.141 22.379 1.00 13.31 12 LEU B CA 1
ATOM 2017 C C . LEU B 1 31 ? 36.610 2.823 21.870 1.00 13.58 12 LEU B C 1
ATOM 2018 O O . LEU B 1 31 ? 37.192 3.606 21.101 1.00 14.22 12 LEU B O 1
ATOM 2023 N N . ASP B 1 32 ? 37.155 1.699 22.339 1.00 12.10 13 ASP B N 1
ATOM 2024 C CA . ASP B 1 32 ? 38.460 1.239 21.935 1.00 13.34 13 ASP B CA 1
ATOM 2025 C C . ASP B 1 32 ? 38.473 0.413 20.648 1.00 15.71 13 ASP B C 1
ATOM 2026 O O . ASP B 1 32 ? 39.528 -0.125 20.293 1.00 17.16 13 ASP B O 1
ATOM 2031 N N . GLY B 1 33 ? 37.361 0.352 19.929 1.00 12.09 14 GLY B N 1
ATOM 2032 C CA . GLY B 1 33 ? 37.361 -0.220 18.585 1.00 14.16 14 GLY B CA 1
ATOM 2033 C C . GLY B 1 33 ? 37.156 -1.704 18.419 1.00 13.44 14 GLY B C 1
ATOM 2034 O O . GLY B 1 33 ? 37.564 -2.262 17.414 1.00 14.13 14 GLY B O 1
ATOM 2035 N N . PHE B 1 34 ? 36.523 -2.322 19.393 1.00 12.82 15 PHE B N 1
ATOM 2036 C CA . PHE B 1 34 ? 36.245 -3.735 19.365 1.00 13.76 15 PHE B CA 1
ATOM 2037 C C . PHE B 1 34 ? 34.789 -4.015 19.128 1.00 12.51 15 PHE B C 1
ATOM 2038 O O . PHE B 1 34 ? 33.905 -3.319 19.662 1.00 13.52 15 PHE B O 1
ATOM 2054 N N . ALA B 1 36 ? 33.627 -7.189 19.681 1.00 15.17 17 ALA B N 1
ATOM 2055 C CA . ALA B 1 36 ? 33.318 -8.291 20.587 1.00 14.60 17 ALA B CA 1
ATOM 2056 C C . ALA B 1 36 ? 34.427 -8.312 21.638 1.00 12.49 17 ALA B C 1
ATOM 2057 O O . ALA B 1 36 ? 35.580 -8.038 21.331 1.00 13.85 17 ALA B O 1
ATOM 2059 N N . PRO B 1 37 ? 34.074 -8.634 22.891 1.00 14.53 18 PRO B N 1
ATOM 2060 C CA . PRO B 1 37 ? 35.065 -8.654 23.965 1.00 15.31 18 PRO B CA 1
ATOM 2061 C C . PRO B 1 37 ? 35.858 -9.946 23.962 1.00 16.94 18 PRO B C 1
ATOM 2062 O O . PRO B 1 37 ? 35.408 -10.952 23.442 1.00 16.39 18 PRO B O 1
ATOM 2066 N N . GLU B 1 38 ? 36.997 -9.903 24.631 1.00 16.74 19 GLU B N 1
ATOM 2067 C CA . GLU B 1 38 ? 37.811 -11.072 24.792 1.00 19.68 19 GLU B CA 1
ATOM 2068 C C . GLU B 1 38 ? 37.034 -12.108 25.620 1.00 21.38 19 GLU B C 1
ATOM 2069 O O . GLU B 1 38 ? 36.337 -11.775 26.584 1.00 19.41 19 GLU B O 1
ATOM 2075 N N . GLY B 1 39 ? 37.080 -13.343 25.154 1.00 18.58 20 GLY B N 1
ATOM 2076 C CA . GLY B 1 39 ? 36.383 -14.460 25.798 1.00 20.78 20 GLY B CA 1
ATOM 2077 C C . GLY B 1 39 ? 35.045 -14.814 25.165 1.00 19.06 20 GLY B C 1
ATOM 2078 O O . GLY B 1 39 ? 34.474 -15.830 25.513 1.00 19.05 20 GLY B O 1
ATOM 2095 N N . ASP B 1 41 ? 33.674 -16.424 22.612 1.00 19.40 22 ASP B N 1
ATOM 2096 C CA . ASP B 1 41 ? 33.977 -17.399 21.591 1.00 20.21 22 ASP B CA 1
ATOM 2097 C C . ASP B 1 41 ? 33.127 -18.606 21.874 1.00 20.14 22 ASP B C 1
ATOM 2098 O O . ASP B 1 41 ? 32.424 -18.638 22.880 1.00 20.43 22 ASP B O 1
ATOM 2111 N N . ALA B 1 43 ? 33.864 -21.585 22.646 1.00 22.65 24 ALA B N 1
ATOM 2112 C CA . ALA B 1 43 ? 34.350 -22.295 23.833 1.00 21.70 24 ALA B CA 1
ATOM 2113 C C . ALA B 1 43 ? 33.767 -21.760 25.142 1.00 22.68 24 ALA B C 1
ATOM 2114 O O . ALA B 1 43 ? 33.613 -22.507 26.117 1.00 23.00 24 ALA B O 1
ATOM 2116 N N . HIS B 1 44 ? 33.468 -20.466 25.174 1.00 20.43 25 HIS B N 1
ATOM 2117 C CA . HIS B 1 44 ? 32.905 -19.845 26.388 1.00 19.09 25 HIS B CA 1
ATOM 2118 C C . HIS B 1 44 ? 31.539 -19.281 26.184 1.00 20.24 25 HIS B C 1
ATOM 2119 O O . HIS B 1 44 ? 31.051 -18.534 27.014 1.00 20.52 25 HIS B O 1
ATOM 2126 N N . PHE B 1 45 ? 30.856 -19.693 25.127 1.00 22.51 26 PHE B N 1
ATOM 2127 C CA . PHE B 1 45 ? 29.564 -19.104 24.797 1.00 26.00 26 PHE B CA 1
ATOM 2128 C C . PHE B 1 45 ? 28.539 -19.319 25.897 1.00 26.72 26 PHE B C 1
ATOM 2129 O O . PHE B 1 45 ? 27.712 -18.447 26.159 1.00 25.50 26 PHE B O 1
ATOM 2137 N N . SER B 1 46 ? 28.628 -20.464 26.566 1.00 25.54 27 SER B N 1
ATOM 2138 C CA . SER B 1 46 ? 27.715 -20.803 27.651 1.00 28.25 27 SER B CA 1
ATOM 2139 C C . SER B 1 46 ? 28.210 -20.329 29.007 1.00 26.31 27 SER B C 1
ATOM 2140 O O . SER B 1 46 ? 27.556 -20.610 30.007 1.00 28.75 27 SER B O 1
ATOM 2143 N N . ASP B 1 47 ? 29.355 -19.631 29.061 1.00 21.40 28 ASP B N 1
ATOM 2144 C CA . ASP B 1 47 ? 29.821 -19.067 30.292 1.00 19.76 28 ASP B CA 1
ATOM 2145 C C . ASP B 1 47 ? 30.162 -17.608 30.167 1.00 19.45 28 ASP B C 1
ATOM 2146 O O . ASP B 1 47 ? 31.342 -17.228 30.065 1.00 17.58 28 ASP B O 1
ATOM 2151 N N . PRO B 1 48 ? 29.131 -16.761 30.261 1.00 21.46 29 PRO B N 1
ATOM 2152 C CA . PRO B 1 48 ? 29.329 -15.345 30.124 1.00 19.89 29 PRO B CA 1
ATOM 2153 C C . PRO B 1 48 ? 30.104 -14.649 31.241 1.00 19.76 29 PRO B C 1
ATOM 2154 O O . PRO B 1 48 ? 30.444 -13.490 31.097 1.00 17.38 29 PRO B O 1
ATOM 2158 N N . THR B 1 49 ? 30.415 -15.339 32.342 1.00 18.06 30 THR B N 1
ATOM 2159 C CA . THR B 1 49 ? 31.281 -14.749 33.354 1.00 17.67 30 THR B CA 1
ATOM 2160 C C . THR B 1 49 ? 32.768 -14.808 32.991 1.00 17.16 30 THR B C 1
ATOM 2161 O O . THR B 1 49 ? 33.586 -14.137 33.625 1.00 17.89 30 THR B O 1
ATOM 2165 N N . TYR B 1 50 ? 33.127 -15.595 31.971 1.00 17.95 31 TYR B N 1
ATOM 2166 C CA . TYR B 1 50 ? 34.529 -15.741 31.579 1.00 17.34 31 TYR B CA 1
ATOM 2167 C C . TYR B 1 50 ? 35.030 -14.411 31.034 1.00 19.26 31 TYR B C 1
ATOM 2168 O O . TYR B 1 50 ? 34.479 -13.864 30.068 1.00 16.57 31 TYR B O 1
ATOM 2177 N N . LYS B 1 51 ? 36.040 -13.872 31.707 1.00 18.55 32 LYS B N 1
ATOM 2178 C CA . LYS B 1 51 ? 36.587 -12.543 31.443 1.00 17.09 32 LYS B CA 1
ATOM 2179 C C . LYS B 1 51 ? 35.478 -11.451 31.443 1.00 16.71 32 LYS B C 1
ATOM 2180 O O . LYS B 1 51 ? 35.612 -10.389 30.813 1.00 17.36 32 LYS B O 1
ATOM 2186 N N A ASN B 1 52 ? 34.403 -11.716 32.191 0.30 16.37 33 ASN B N 1
ATOM 2187 N N B ASN B 1 52 ? 34.397 -11.705 32.183 0.70 16.26 33 ASN B N 1
ATOM 2188 C CA A ASN B 1 52 ? 33.222 -10.859 32.218 0.30 16.89 33 ASN B CA 1
ATOM 2189 C CA B ASN B 1 52 ? 33.243 -10.816 32.223 0.70 18.05 33 ASN B CA 1
ATOM 2190 C C A ASN B 1 52 ? 32.758 -10.469 30.830 0.30 16.65 33 ASN B C 1
ATOM 2191 C C B ASN B 1 52 ? 32.702 -10.484 30.836 0.70 17.54 33 ASN B C 1
ATOM 2192 O O A ASN B 1 52 ? 32.335 -9.336 30.616 0.30 16.45 33 ASN B O 1
ATOM 2193 O O B ASN B 1 52 ? 32.137 -9.419 30.630 0.70 17.79 33 ASN B O 1
ATOM 2202 N N . TRP B 1 53 ? 32.830 -11.407 29.887 1.00 16.25 34 TRP B N 1
ATOM 2203 C CA . TRP B 1 53 ? 32.486 -11.079 28.490 1.00 16.83 34 TRP B CA 1
ATOM 2204 C C . TRP B 1 53 ? 31.009 -10.743 28.327 1.00 17.98 34 TRP B C 1
ATOM 2205 O O . TRP B 1 53 ? 30.645 -9.834 27.600 1.00 16.78 34 TRP B O 1
ATOM 2216 N N . GLY B 1 54 ? 30.142 -11.437 29.049 1.00 16.21 35 GLY B N 1
ATOM 2217 C CA . GLY B 1 54 ? 28.716 -11.191 28.902 1.00 16.34 35 GLY B CA 1
ATOM 2218 C C . GLY B 1 54 ? 28.331 -9.792 29.269 1.00 16.84 35 GLY B C 1
ATOM 2219 O O . GLY B 1 54 ? 27.504 -9.185 28.573 1.00 18.29 35 GLY B O 1
ATOM 2220 N N . ALA B 1 55 ? 28.888 -9.285 30.364 1.00 16.50 36 ALA B N 1
ATOM 2221 C CA . ALA B 1 55 ? 28.606 -7.925 30.802 1.00 17.75 36 ALA B CA 1
ATOM 2222 C C . ALA B 1 55 ? 29.106 -6.893 29.778 1.00 17.23 36 ALA B C 1
ATOM 2223 O O . ALA B 1 55 ? 28.437 -5.882 29.543 1.00 18.16 36 ALA B O 1
ATOM 2225 N N . LYS B 1 56 ? 30.250 -7.155 29.148 1.00 16.59 37 LYS B N 1
ATOM 2226 C CA . LYS B 1 56 ? 30.788 -6.238 28.155 1.00 16.01 37 LYS B CA 1
ATOM 2227 C C . LYS B 1 56 ? 29.927 -6.246 26.923 1.00 15.97 37 LYS B C 1
ATOM 2228 O O . LYS B 1 56 ? 29.623 -5.179 26.377 1.00 16.83 37 LYS B O 1
ATOM 2234 N N . TRP B 1 57 ? 29.522 -7.433 26.487 1.00 14.63 38 TRP B N 1
ATOM 2235 C CA . TRP B 1 57 ? 28.627 -7.568 25.344 1.00 14.94 38 TRP B CA 1
ATOM 2236 C C . TRP B 1 57 ? 27.307 -6.856 25.636 1.00 16.61 38 TRP B C 1
ATOM 2237 O O . TRP B 1 57 ? 26.772 -6.120 24.798 1.00 16.04 38 TRP B O 1
ATOM 2248 N N . GLY B 1 58 ? 26.766 -7.072 26.818 1.00 15.78 39 GLY B N 1
ATOM 2249 C CA . GLY B 1 58 ? 25.494 -6.424 27.165 1.00 16.87 39 GLY B CA 1
ATOM 2250 C C . GLY B 1 58 ? 25.581 -4.900 27.110 1.00 17.25 39 GLY B C 1
ATOM 2251 O O . GLY B 1 58 ? 24.632 -4.203 26.657 1.00 17.73 39 GLY B O 1
ATOM 2252 N N . ALA B 1 59 ? 26.689 -4.364 27.615 1.00 16.29 40 ALA B N 1
ATOM 2253 C CA . ALA B 1 59 ? 26.938 -2.917 27.572 1.00 17.27 40 ALA B CA 1
ATOM 2254 C C . ALA B 1 59 ? 26.979 -2.393 26.145 1.00 17.68 40 ALA B C 1
ATOM 2255 O O . ALA B 1 59 ? 26.519 -1.272 25.863 1.00 18.14 40 ALA B O 1
ATOM 2257 N N . LEU B 1 60 ? 27.550 -3.190 25.246 1.00 16.23 41 LEU B N 1
ATOM 2258 C CA . LEU B 1 60 ? 27.702 -2.812 23.864 1.00 16.03 41 LEU B CA 1
ATOM 2259 C C . LEU B 1 60 ? 26.379 -2.733 23.126 1.00 16.89 41 LEU B C 1
ATOM 2260 O O . LEU B 1 60 ? 26.160 -1.851 22.302 1.00 18.33 41 LEU B O 1
ATOM 2281 N N . ALA B 1 62 ? 23.204 -2.693 24.574 1.00 15.98 43 ALA B N 1
ATOM 2282 C CA . ALA B 1 62 ? 22.084 -2.176 25.373 1.00 14.62 43 ALA B CA 1
ATOM 2283 C C . ALA B 1 62 ? 21.252 -1.121 24.633 1.00 15.55 43 ALA B C 1
ATOM 2284 O O . ALA B 1 62 ? 20.030 -1.139 24.684 1.00 15.00 43 ALA B O 1
ATOM 2286 N N . TRP B 1 63 ? 21.908 -0.200 23.942 1.00 15.15 44 TRP B N 1
ATOM 2287 C CA . TRP B 1 63 ? 21.174 0.883 23.260 1.00 13.06 44 TRP B CA 1
ATOM 2288 C C . TRP B 1 63 ? 20.143 0.321 22.276 1.00 13.20 44 TRP B C 1
ATOM 2289 O O . TRP B 1 63 ? 19.003 0.811 22.154 1.00 15.22 44 TRP B O 1
ATOM 2300 N N . ALA B 1 64 ? 20.557 -0.690 21.553 1.00 13.97 45 ALA B N 1
ATOM 2301 C CA . ALA B 1 64 ? 19.746 -1.294 20.496 1.00 14.55 45 ALA B CA 1
ATOM 2302 C C . ALA B 1 64 ? 18.580 -2.080 21.058 1.00 16.25 45 ALA B C 1
ATOM 2303 O O . ALA B 1 64 ? 17.449 -1.964 20.565 1.00 16.54 45 ALA B O 1
ATOM 2305 N N . LEU B 1 65 ? 18.872 -2.859 22.085 1.00 15.29 46 LEU B N 1
ATOM 2306 C CA . LEU B 1 65 ? 17.858 -3.676 22.729 1.00 15.10 46 LEU B CA 1
ATOM 2307 C C . LEU B 1 65 ? 16.828 -2.875 23.517 1.00 16.19 46 LEU 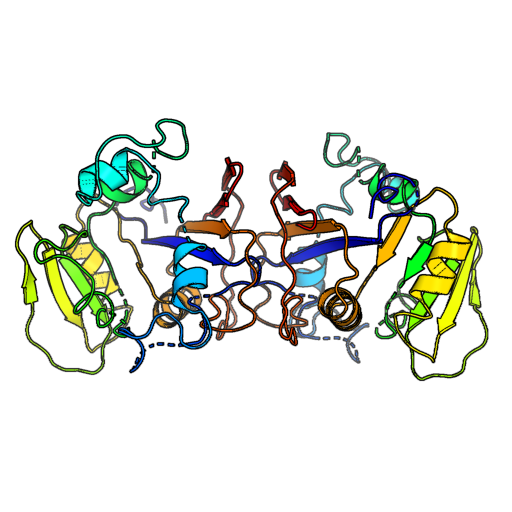B C 1
ATOM 2308 O O . LEU B 1 65 ? 15.811 -3.437 23.921 1.00 17.10 46 LEU B O 1
ATOM 2313 N N A SER B 1 66 ? 17.091 -1.586 23.724 0.50 15.01 47 SER B N 1
ATOM 2314 N N B SER B 1 66 ? 17.102 -1.595 23.738 0.50 13.81 47 SER B N 1
ATOM 2315 C CA A SER B 1 66 ? 16.145 -0.646 24.324 0.50 14.95 47 SER B CA 1
ATOM 2316 C CA B SER B 1 66 ? 16.149 -0.656 24.317 0.50 13.07 47 SER B CA 1
ATOM 2317 C C A SER B 1 66 ? 15.269 0.105 23.305 0.50 15.59 47 SER B C 1
ATOM 2318 C C B SER B 1 66 ? 15.170 -0.047 23.314 0.50 13.96 47 SER B C 1
ATOM 2319 O O A SER B 1 66 ? 14.473 0.943 23.693 0.50 15.56 47 SER B O 1
ATOM 2320 O O B SER B 1 66 ? 14.168 0.495 23.734 0.50 12.30 47 SER B O 1
ATOM 2325 N N . GLN B 1 67 ? 15.428 -0.163 22.010 1.00 15.76 48 GLN B N 1
ATOM 2326 C CA . GLN B 1 67 ? 14.613 0.504 20.992 1.00 14.42 48 GLN B CA 1
ATOM 2327 C C . GLN B 1 67 ? 13.320 -0.266 20.762 1.00 14.84 48 GLN B C 1
ATOM 2328 O O . GLN B 1 67 ? 13.361 -1.457 20.491 1.00 16.23 48 GLN B O 1
ATOM 2334 N N . GLN B 1 68 ? 12.198 0.455 20.831 1.00 14.33 49 GLN B N 1
ATOM 2335 C CA . GLN B 1 68 ? 10.904 -0.153 20.708 1.00 15.37 49 GLN B CA 1
ATOM 2336 C C . GLN B 1 68 ? 10.813 -1.027 19.457 1.00 13.92 49 GLN B C 1
ATOM 2337 O O . GLN B 1 68 ? 10.223 -2.093 19.496 1.00 15.27 49 GLN B O 1
ATOM 2343 N N . TYR B 1 69 ? 11.278 -0.512 18.328 1.00 15.42 50 TYR B N 1
ATOM 2344 C CA . TYR B 1 69 ? 11.117 -1.251 17.080 1.00 14.86 50 TYR B CA 1
ATOM 2345 C C . TYR B 1 69 ? 11.809 -2.589 17.102 1.00 15.98 50 TYR B C 1
ATOM 2346 O O . TYR B 1 69 ? 11.239 -3.579 16.634 1.00 16.42 50 TYR B O 1
ATOM 2355 N N A LEU B 1 70 ? 13.033 -2.644 17.623 0.50 14.07 51 LEU B N 1
ATOM 2356 N N B LEU B 1 70 ? 13.028 -2.629 17.629 0.50 16.05 51 LEU B N 1
ATOM 2357 C CA A LEU B 1 70 ? 13.752 -3.914 17.684 0.50 14.76 51 LEU B CA 1
ATOM 2358 C CA B LEU B 1 70 ? 13.802 -3.863 17.676 0.50 16.53 51 LEU B CA 1
ATOM 2359 C C A LEU B 1 70 ? 13.121 -4.818 18.697 0.50 15.98 51 LEU B C 1
ATOM 2360 C C B LEU B 1 70 ? 13.247 -4.808 18.742 0.50 17.34 51 LEU B C 1
ATOM 2361 O O A LEU B 1 70 ? 12.952 -6.005 18.441 0.50 15.20 51 LEU B O 1
ATOM 2362 O O B LEU B 1 70 ? 13.291 -6.021 18.582 0.50 17.91 51 LEU B O 1
ATOM 2371 N N . ARG B 1 71 ? 12.729 -4.247 19.832 1.00 16.10 52 ARG B N 1
ATOM 2372 C CA . ARG B 1 71 ? 12.075 -5.032 20.875 1.00 17.34 52 ARG B CA 1
ATOM 2373 C C . ARG B 1 71 ? 10.838 -5.746 20.330 1.00 19.38 52 ARG B C 1
ATOM 2374 O O . ARG B 1 71 ? 10.609 -6.914 20.641 1.00 19.41 52 ARG B O 1
ATOM 2382 N N . GLU B 1 72 ? 10.080 -5.060 19.490 1.00 16.77 53 GLU B N 1
ATOM 2383 C CA . GLU B 1 72 ? 8.913 -5.644 18.849 1.00 18.77 53 GLU B CA 1
ATOM 2384 C C . GLU B 1 72 ? 9.366 -6.668 17.804 1.00 19.64 53 GLU B C 1
ATOM 2385 O O . GLU B 1 72 ? 8.871 -7.800 17.780 1.00 19.71 53 GLU B O 1
ATOM 2391 N N . LYS B 1 73 ? 10.279 -6.293 16.929 1.00 18.81 54 LYS B N 1
ATOM 2392 C CA . LYS B 1 73 ? 10.697 -7.177 15.847 1.00 20.09 54 LYS B CA 1
ATOM 2393 C C . LYS B 1 73 ? 11.340 -8.459 16.352 1.00 21.57 54 LYS B C 1
ATOM 2394 O O . LYS B 1 73 ? 11.138 -9.545 15.779 1.00 22.74 54 LYS B O 1
ATOM 2400 N N . LEU B 1 74 ? 12.152 -8.342 17.387 1.00 20.10 55 LEU B N 1
ATOM 2401 C CA . LEU B 1 74 ? 12.836 -9.504 17.958 1.00 19.76 55 LEU B CA 1
ATOM 2402 C C . LEU B 1 74 ? 12.037 -10.182 19.055 1.00 19.98 55 LEU B C 1
ATOM 2403 O O . LEU B 1 74 ? 12.499 -11.172 19.603 1.00 21.75 55 LEU B O 1
ATOM 2408 N N . LYS B 1 75 ? 10.865 -9.666 19.394 1.00 19.60 56 LYS B N 1
ATOM 2409 C CA . LYS B 1 75 ? 10.014 -10.227 20.424 1.00 22.14 56 LYS B CA 1
ATOM 2410 C C . LYS B 1 75 ? 10.699 -10.271 21.791 1.00 21.53 56 LYS B C 1
ATOM 2411 O O . LYS B 1 75 ? 10.556 -11.253 22.530 1.00 23.36 56 LYS B O 1
ATOM 2417 N N . LEU B 1 76 ? 11.427 -9.203 22.120 1.00 20.35 57 LEU B N 1
ATOM 2418 C CA . LEU B 1 76 ? 12.155 -9.138 23.379 1.00 19.85 57 LEU B CA 1
ATOM 2419 C C . LEU B 1 76 ? 11.282 -8.733 24.531 1.00 18.16 57 LEU B C 1
ATOM 2420 O O . LEU B 1 76 ? 11.593 -9.053 25.674 1.00 19.42 57 LEU B O 1
ATOM 2425 N N . GLY B 1 77 ? 10.215 -8.001 24.250 1.00 16.38 58 GLY B N 1
ATOM 2426 C CA . GLY B 1 77 ? 9.365 -7.413 25.262 1.00 18.45 58 GLY B CA 1
ATOM 2427 C C . GLY B 1 77 ? 8.706 -6.145 24.714 1.00 18.38 58 GLY B C 1
ATOM 2428 O O . GLY B 1 77 ? 8.840 -5.802 23.536 1.00 19.70 58 GLY B O 1
ATOM 2429 N N . THR B 1 78 ? 8.043 -5.432 25.585 1.00 16.23 59 THR B N 1
ATOM 2430 C CA . THR B 1 78 ? 7.316 -4.221 25.223 1.00 18.33 59 THR B CA 1
ATOM 2431 C C . THR B 1 78 ? 8.084 -2.995 25.678 1.00 19.59 59 THR B C 1
ATOM 2432 O O . THR B 1 78 ? 9.137 -3.069 26.318 1.00 17.49 59 THR B O 1
ATOM 2436 N N . GLY B 1 79 ? 7.531 -1.837 25.352 1.00 22.45 60 GLY B N 1
ATOM 2437 C CA . GLY B 1 79 ? 8.133 -0.606 25.755 1.00 22.87 60 GLY B CA 1
ATOM 2438 C C . GLY B 1 79 ? 9.389 -0.381 24.939 1.00 18.87 60 GLY B C 1
ATOM 2439 O O . GLY B 1 79 ? 9.645 -1.059 23.946 1.00 20.99 60 GLY B O 1
ATOM 2440 N N . GLY B 1 80 ? 10.163 0.569 25.402 1.00 18.05 61 GLY B N 1
ATOM 2441 C CA . GLY B 1 80 ? 11.374 0.943 24.740 1.00 20.03 61 GLY B CA 1
ATOM 2442 C C . GLY B 1 80 ? 11.347 2.369 24.286 1.00 18.49 61 GLY B C 1
ATOM 2443 O O . GLY B 1 80 ? 10.307 3.030 24.348 1.00 18.97 61 GLY B O 1
ATOM 2444 N N . GLU B 1 81 ? 12.501 2.833 23.830 1.00 16.20 62 GLU B N 1
ATOM 2445 C CA . GLU B 1 81 ? 12.628 4.175 23.321 1.00 18.03 62 GLU B CA 1
ATOM 2446 C C . GLU B 1 81 ? 12.002 4.307 21.965 1.00 18.81 62 GLU B C 1
ATOM 2447 O O . GLU B 1 81 ? 12.006 3.350 21.166 1.00 17.69 62 GLU B O 1
ATOM 2453 N N A THR B 1 82 ? 11.419 5.484 21.667 0.50 18.23 63 THR B N 1
ATOM 2454 N N B THR B 1 82 ? 11.508 5.504 21.743 0.50 18.64 63 THR B N 1
ATOM 2455 C CA A THR B 1 82 ? 10.686 5.740 20.397 0.50 16.86 63 THR B CA 1
ATOM 2456 C CA B THR B 1 82 ? 11.038 5.933 20.489 0.50 17.79 63 THR B CA 1
ATOM 2457 C C A THR B 1 82 ? 11.085 7.040 19.631 0.50 16.99 63 THR B C 1
ATOM 2458 C C B THR B 1 82 ? 11.843 7.209 20.260 0.50 16.30 63 THR B C 1
ATOM 2459 O O A THR B 1 82 ? 10.289 7.612 18.869 0.50 15.29 63 THR B O 1
ATOM 2460 O O B THR B 1 82 ? 12.498 7.753 21.167 0.50 17.64 63 THR B O 1
ATOM 2467 N N A GLY B 1 83 ? 12.331 7.480 19.797 0.50 13.68 64 GLY B N 1
ATOM 2468 N N B GLY B 1 83 ? 11.803 7.705 19.049 0.50 15.89 64 GLY B N 1
ATOM 2469 C CA A GLY B 1 83 ? 12.832 8.721 19.158 0.50 16.46 64 GLY B CA 1
ATOM 2470 C CA B GLY B 1 83 ? 12.552 8.872 18.780 0.50 17.94 64 GLY B CA 1
ATOM 2471 C C A GLY B 1 83 ? 13.530 8.533 17.816 0.50 16.14 64 GLY B C 1
ATOM 2472 C C B GLY B 1 83 ? 13.471 8.581 17.647 0.50 16.93 64 GLY B C 1
ATOM 2473 O O A GLY B 1 83 ? 13.316 7.512 17.153 0.50 17.46 64 GLY B O 1
ATOM 2474 O O B GLY B 1 83 ? 13.377 7.535 16.991 0.50 17.75 64 GLY B O 1
ATOM 2475 N N . PRO B 1 84 ? 14.369 9.520 17.403 1.00 16.26 65 PRO B N 1
ATOM 2476 C CA . PRO B 1 84 ? 15.211 9.441 16.237 1.00 14.88 65 PRO B CA 1
ATOM 2477 C C . PRO B 1 84 ? 16.047 8.143 16.154 1.00 14.45 65 PRO B C 1
ATOM 2478 O O . PRO B 1 84 ? 16.185 7.570 15.073 1.00 17.31 65 PRO B O 1
ATOM 2482 N N . VAL B 1 85 ? 16.518 7.647 17.291 1.00 14.29 66 VAL B N 1
ATOM 2483 C CA . VAL B 1 85 ? 17.320 6.439 17.255 1.00 14.10 66 VAL B CA 1
ATOM 2484 C C . VAL B 1 85 ? 16.435 5.262 16.849 1.00 15.11 66 VAL B C 1
ATOM 2485 O O . VAL B 1 85 ? 16.853 4.420 16.083 1.00 14.49 66 VAL B O 1
ATOM 2489 N N . ASN B 1 86 ? 15.219 5.197 17.375 1.00 15.95 67 ASN B N 1
ATOM 2490 C CA . ASN B 1 86 ? 14.321 4.082 17.024 1.00 15.03 67 ASN B CA 1
ATOM 2491 C C . ASN B 1 86 ? 13.946 4.145 15.524 1.00 13.91 67 ASN B C 1
ATOM 2492 O O . ASN B 1 86 ? 13.886 3.123 14.834 1.00 14.87 67 ASN B O 1
ATOM 2497 N N . ASP B 1 87 ? 13.737 5.366 15.028 1.00 15.25 68 ASP B N 1
ATOM 2498 C CA . ASP B 1 87 ? 13.410 5.548 13.617 1.00 14.34 68 ASP B CA 1
ATOM 2499 C C . ASP B 1 87 ? 14.587 5.111 12.760 1.00 15.42 68 ASP B C 1
ATOM 2500 O O . ASP B 1 87 ? 14.411 4.513 11.686 1.00 15.03 68 ASP B O 1
ATOM 2513 N N A VAL B 1 89 ? 16.781 2.776 13.551 0.30 11.02 70 VAL B N 1
ATOM 2514 N N B VAL B 1 89 ? 16.903 2.817 13.600 0.70 14.77 70 VAL B N 1
ATOM 2515 C CA A VAL B 1 89 ? 16.839 1.321 13.469 0.30 9.91 70 VAL B CA 1
ATOM 2516 C CA B VAL B 1 89 ? 17.048 1.364 13.689 0.70 15.31 70 VAL B CA 1
ATOM 2517 C C A VAL B 1 89 ? 15.691 0.795 12.588 0.30 10.42 70 VAL B C 1
ATOM 2518 C C B VAL B 1 89 ? 16.084 0.636 12.751 0.70 15.13 70 VAL B C 1
ATOM 2519 O O A VAL B 1 89 ? 15.921 -0.143 11.830 0.30 8.01 70 VAL B O 1
ATOM 2520 O O B VAL B 1 89 ? 16.385 -0.352 12.117 0.70 16.57 70 VAL B O 1
ATOM 2527 N N A ARG B 1 90 ? 14.491 1.397 12.625 0.50 12.95 71 ARG B N 1
ATOM 2528 N N B ARG B 1 90 ? 14.886 1.208 12.641 0.50 13.47 71 ARG B N 1
ATOM 2529 C CA A ARG B 1 90 ? 13.469 0.965 11.684 0.50 14.47 71 ARG B CA 1
ATOM 2530 C CA B ARG B 1 90 ? 13.853 0.680 11.745 0.50 14.27 71 ARG B CA 1
ATOM 2531 C C A ARG B 1 90 ? 14.037 0.967 10.259 0.50 15.34 71 ARG B C 1
ATOM 2532 C C B ARG B 1 90 ? 14.256 0.854 10.279 0.50 15.50 71 ARG B C 1
ATOM 2533 O O A ARG B 1 90 ? 13.864 0.008 9.506 0.50 15.82 71 ARG B O 1
ATOM 2534 O O B ARG B 1 90 ? 14.169 -0.109 9.502 0.50 15.94 71 ARG B O 1
ATOM 2549 N N . HIS B 1 91 ? 14.722 2.052 9.895 1.00 14.81 72 HIS B N 1
ATOM 2550 C CA . HIS B 1 91 ? 15.245 2.217 8.552 1.00 15.20 72 HIS B CA 1
ATOM 2551 C C . HIS B 1 91 ? 16.326 1.187 8.225 1.00 15.46 72 HIS B C 1
ATOM 2552 O O . HIS B 1 91 ? 16.350 0.640 7.126 1.00 15.75 72 HIS B O 1
ATOM 2559 N N . THR B 1 92 ? 17.214 0.897 9.170 1.00 15.44 73 THR B N 1
ATOM 2560 C CA . THR B 1 92 ? 18.268 -0.072 8.911 1.00 15.40 73 THR B CA 1
ATOM 2561 C C . THR B 1 92 ? 17.669 -1.426 8.587 1.00 16.94 73 THR B C 1
ATOM 2562 O O . THR B 1 92 ? 18.158 -2.131 7.722 1.00 15.58 73 THR B O 1
ATOM 2566 N N . PHE B 1 93 ? 16.636 -1.826 9.309 1.00 18.68 74 PHE B N 1
ATOM 2567 C CA . PHE B 1 93 ? 16.000 -3.102 9.034 1.00 19.23 74 PHE B CA 1
ATOM 2568 C C . PHE B 1 93 ? 15.264 -3.079 7.702 1.00 18.97 74 PHE B C 1
ATOM 2569 O O . PHE B 1 93 ? 15.409 -3.968 6.856 1.00 20.37 74 PHE B O 1
ATOM 2577 N N . GLU B 1 94 ? 14.449 -2.064 7.506 1.00 16.46 75 GLU B N 1
ATOM 2578 C CA . GLU B 1 94 ? 13.579 -2.008 6.332 1.00 18.16 75 GLU B CA 1
ATOM 2579 C C . GLU B 1 94 ? 14.348 -1.863 5.026 1.00 18.03 75 GLU B C 1
ATOM 2580 O O . GLU B 1 94 ? 13.915 -2.339 3.980 1.00 17.07 75 GLU B O 1
ATOM 2586 N N . ARG B 1 95 ? 15.517 -1.245 5.082 1.00 15.07 76 ARG B N 1
ATOM 2587 C CA . ARG B 1 95 ? 16.263 -0.978 3.846 1.00 15.50 76 ARG B CA 1
ATOM 2588 C C . ARG B 1 95 ? 16.978 -2.221 3.345 1.00 13.54 76 ARG B C 1
ATOM 2589 O O . ARG B 1 95 ? 17.543 -2.174 2.236 1.00 14.89 76 ARG B O 1
ATOM 2597 N N . THR B 1 96 ? 17.084 -3.272 4.159 1.00 13.61 77 THR B N 1
ATOM 2598 C CA . THR B 1 96 ? 17.970 -4.385 3.827 1.00 14.90 77 THR B CA 1
ATOM 2599 C C . THR B 1 96 ? 17.281 -5.511 3.072 1.00 15.63 77 THR B C 1
ATOM 2600 O O . THR B 1 96 ? 16.263 -6.045 3.538 1.00 15.99 77 THR B O 1
ATOM 2604 N N . GLY B 1 97 ? 17.842 -5.860 1.909 1.00 14.08 78 GLY B N 1
ATOM 2605 C CA . GLY B 1 97 ? 17.330 -6.953 1.087 1.00 15.39 78 GLY B CA 1
ATOM 2606 C C . GLY B 1 97 ? 18.129 -8.255 1.154 1.00 15.01 78 GLY B C 1
ATOM 2607 O O . GLY B 1 97 ? 17.636 -9.300 0.773 1.00 14.50 78 GLY B O 1
ATOM 2608 N N . ALA B 1 98 ? 19.337 -8.207 1.706 1.00 14.15 79 ALA B N 1
ATOM 2609 C CA . ALA B 1 98 ? 20.207 -9.379 1.835 1.00 13.59 79 ALA B CA 1
ATOM 2610 C C . ALA B 1 98 ? 21.274 -9.049 2.843 1.00 14.18 79 ALA B C 1
ATOM 2611 O O . ALA B 1 98 ? 21.658 -7.876 2.979 1.00 14.36 79 ALA B O 1
ATOM 2613 N N . HIS B 1 99 ? 21.722 -10.081 3.557 1.00 14.44 80 HIS B N 1
ATOM 2614 C CA . HIS B 1 99 ? 22.779 -9.947 4.543 1.00 14.40 80 HIS B CA 1
ATOM 2615 C C . HIS B 1 99 ? 23.966 -10.841 4.160 1.00 13.78 80 HIS B C 1
ATOM 2616 O O . HIS B 1 99 ? 23.776 -11.897 3.570 1.00 15.28 80 HIS B O 1
ATOM 2623 N N . ILE B 1 100 ? 25.171 -10.393 4.512 1.00 13.05 81 ILE B N 1
ATOM 2624 C CA . ILE B 1 100 ? 26.411 -11.173 4.330 1.00 11.55 81 ILE B CA 1
ATOM 2625 C C . ILE B 1 100 ? 27.108 -11.241 5.679 1.00 13.72 81 ILE B C 1
ATOM 2626 O O . ILE B 1 100 ? 27.224 -10.240 6.356 1.00 15.22 81 ILE B O 1
ATOM 2639 N N . GLY B 1 102 ? 30.163 -13.620 8.318 1.00 11.95 83 GLY B N 1
ATOM 2640 C CA . GLY B 1 102 ? 31.150 -14.670 8.501 1.00 12.88 83 GLY B CA 1
ATOM 2641 C C . GLY B 1 102 ? 30.711 -15.818 9.392 1.00 12.41 83 GLY B C 1
ATOM 2642 O O . GLY B 1 102 ? 29.629 -15.812 10.007 1.00 14.07 83 GLY B O 1
ATOM 2643 N N . LYS B 1 103 ? 31.549 -16.840 9.429 1.00 12.76 84 LYS B N 1
ATOM 2644 C CA . LYS B 1 103 ? 31.227 -18.102 10.096 1.00 13.86 84 LYS B CA 1
ATOM 2645 C C . LYS B 1 103 ? 31.198 -17.991 11.612 1.00 12.85 84 LYS B C 1
ATOM 2646 O O . LYS B 1 103 ? 30.401 -18.664 12.265 1.00 13.28 84 LYS B O 1
ATOM 2652 N N . ARG B 1 104 ? 32.055 -17.157 12.192 1.00 12.97 85 ARG B N 1
ATOM 2653 C CA . ARG B 1 104 ? 32.014 -17.045 13.642 1.00 13.62 85 ARG B CA 1
ATOM 2654 C C . ARG B 1 104 ? 30.709 -16.381 14.044 1.00 14.80 85 ARG B C 1
ATOM 2655 O O . ARG B 1 104 ? 30.047 -16.828 15.005 1.00 14.39 85 ARG B O 1
ATOM 2671 N N . PHE B 1 106 ? 27.979 -16.549 12.406 1.00 14.11 87 PHE B N 1
ATOM 2672 C CA . PHE B 1 106 ? 26.956 -17.527 12.176 1.00 12.77 87 PHE B CA 1
ATOM 2673 C C . PHE B 1 106 ? 26.879 -18.576 13.302 1.00 15.10 87 PHE B C 1
ATOM 2674 O O . PHE B 1 106 ? 25.782 -18.943 13.736 1.00 13.91 87 PHE B O 1
ATOM 2682 N N . GLU B 1 107 ? 28.039 -19.049 13.762 1.00 14.36 88 GLU B N 1
ATOM 2683 C CA . GLU B 1 107 ? 28.052 -20.091 14.812 1.00 14.06 88 GLU B CA 1
ATOM 2684 C C . GLU B 1 107 ? 27.407 -19.552 16.060 1.00 16.45 88 GLU B C 1
ATOM 2685 O O . GLU B 1 107 ? 26.692 -20.295 16.762 1.00 13.62 88 GLU B O 1
ATOM 2691 N N . GLY B 1 108 ? 27.710 -18.297 16.394 1.00 14.55 89 GLY B N 1
ATOM 2692 C CA . GLY B 1 108 ? 27.095 -17.691 17.585 1.00 14.49 89 GLY B CA 1
ATOM 2693 C C . GLY B 1 108 ? 25.588 -17.638 17.471 1.00 15.19 89 GLY B C 1
ATOM 2694 O O . GLY B 1 108 ? 24.821 -17.925 18.426 1.00 16.39 89 GLY B O 1
ATOM 2695 N N . GLY B 1 109 ? 25.125 -17.279 16.284 1.00 15.24 90 GLY B N 1
ATOM 2696 C CA . GLY B 1 109 ? 23.710 -17.157 16.035 1.00 14.03 90 GLY B CA 1
ATOM 2697 C C . GLY B 1 109 ? 22.966 -18.473 15.902 1.00 16.42 90 GLY B C 1
ATOM 2698 O O . GLY B 1 109 ? 21.811 -18.595 16.302 1.00 16.93 90 GLY B O 1
ATOM 2699 N N . GLU B 1 110 ? 23.646 -19.493 15.369 1.00 18.36 91 GLU B N 1
ATOM 2700 C CA . GLU B 1 110 ? 23.095 -20.820 15.275 1.00 19.65 91 GLU B CA 1
ATOM 2701 C C . GLU B 1 110 ? 22.671 -21.263 16.687 1.00 19.87 91 GLU B C 1
ATOM 2702 O O . GLU B 1 110 ? 21.637 -21.940 16.850 1.00 22.51 91 GLU B O 1
ATOM 2708 N N A ARG B 1 111 ? 23.422 -20.852 17.710 0.50 21.14 92 ARG B N 1
ATOM 2709 N N B ARG B 1 111 ? 23.454 -20.867 17.690 0.50 20.00 92 ARG B N 1
ATOM 2710 C CA A ARG B 1 111 ? 23.083 -21.182 19.092 0.50 23.38 92 ARG B CA 1
ATOM 2711 C CA B ARG B 1 111 ? 23.148 -21.139 19.087 0.50 21.24 92 ARG B CA 1
ATOM 2712 C C A ARG B 1 111 ? 22.271 -20.099 19.824 0.50 24.19 92 ARG B C 1
ATOM 2713 C C B ARG B 1 111 ? 22.200 -20.113 19.708 0.50 23.21 92 ARG B C 1
ATOM 2714 O O A ARG B 1 111 ? 21.466 -20.407 20.711 0.50 24.29 92 ARG B O 1
ATOM 2715 O O B ARG B 1 111 ? 21.210 -20.479 20.355 0.50 23.35 92 ARG B O 1
ATOM 2730 N N . GLY B 1 112 ? 22.487 -18.838 19.484 1.00 21.59 93 GLY B N 1
ATOM 2731 C CA . GLY B 1 112 ? 21.806 -17.746 20.162 1.00 20.96 93 GLY B CA 1
ATOM 2732 C C . GLY B 1 112 ? 20.611 -17.077 19.532 1.00 25.29 93 GLY B C 1
ATOM 2733 O O . GLY B 1 112 ? 19.988 -16.236 20.215 1.00 26.69 93 GLY B O 1
ATOM 2734 N N . TRP B 1 113 ? 20.322 -17.347 18.248 1.00 23.58 94 TRP B N 1
ATOM 2735 C CA . TRP B 1 113 ? 19.138 -16.765 17.618 1.00 21.84 94 TRP B CA 1
ATOM 2736 C C . TRP B 1 113 ? 17.918 -17.674 17.837 1.00 21.19 94 TRP B C 1
ATOM 2737 O O . TRP B 1 113 ? 18.057 -18.889 17.896 1.00 20.29 94 TRP B O 1
ATOM 2748 N N . PRO B 1 114 ? 16.709 -17.091 17.850 1.00 21.18 95 PRO B N 1
ATOM 2749 C CA . PRO B 1 114 ? 15.519 -17.954 17.880 1.00 23.33 95 PRO B CA 1
ATOM 2750 C C . PRO B 1 114 ? 15.359 -18.679 16.556 1.00 24.68 95 PRO B C 1
ATOM 2751 O O . PRO B 1 114 ? 15.987 -18.306 15.562 1.00 23.79 95 PRO B O 1
ATOM 2755 N N . GLU B 1 115 ? 14.491 -19.675 16.543 1.00 22.04 96 GLU B N 1
ATOM 2756 C CA . GLU B 1 115 ? 14.198 -20.437 15.347 1.00 23.34 96 GLU B CA 1
ATOM 2757 C C . GLU B 1 115 ? 13.825 -19.484 14.217 1.00 20.05 96 GLU B C 1
ATOM 2758 O O . GLU B 1 115 ? 14.310 -19.624 13.073 1.00 21.53 96 GLU B O 1
ATOM 2764 N N . GLU B 1 116 ? 12.981 -18.505 14.522 1.00 18.67 97 GLU B N 1
ATOM 2765 C CA . GLU B 1 116 ? 12.690 -17.464 13.554 1.00 19.02 97 GLU B CA 1
ATOM 2766 C C . GLU B 1 116 ? 13.873 -16.504 13.569 1.00 19.59 97 GLU B C 1
ATOM 2767 O O . GLU B 1 116 ? 13.941 -15.540 14.353 1.00 20.51 97 GLU B O 1
ATOM 2773 N N . ALA B 1 117 ? 14.833 -16.755 12.679 1.00 16.98 98 ALA B N 1
ATOM 2774 C CA . ALA B 1 117 ? 16.069 -15.966 12.635 1.00 16.66 98 ALA B CA 1
ATOM 2775 C C . ALA B 1 117 ? 15.734 -14.507 12.370 1.00 15.76 98 ALA B C 1
ATOM 2776 O O . ALA B 1 117 ? 14.763 -14.230 11.672 1.00 17.07 98 ALA B O 1
ATOM 2778 N N A PRO B 1 118 ? 16.511 -13.553 12.915 0.30 15.50 99 PRO B N 1
ATOM 2779 N N B PRO B 1 118 ? 16.516 -13.572 12.945 0.70 18.25 99 PRO B N 1
ATOM 2780 C CA A PRO B 1 118 ? 16.101 -12.133 12.846 0.30 14.91 99 PRO B CA 1
ATOM 2781 C CA B PRO B 1 118 ? 16.217 -12.145 12.852 0.70 18.28 99 PRO B CA 1
ATOM 2782 C C A PRO B 1 118 ? 16.247 -11.406 11.502 0.30 13.23 99 PRO B C 1
ATOM 2783 C C B PRO B 1 118 ? 16.802 -11.472 11.622 0.70 19.86 99 PRO B C 1
ATOM 2784 O O A PRO B 1 118 ? 15.884 -10.224 11.399 0.30 11.53 99 PRO B O 1
ATOM 2785 O O B PRO B 1 118 ? 17.459 -10.435 11.728 0.70 23.09 99 PRO B O 1
ATOM 2792 N N . PHE B 1 119 ? 16.691 -12.125 10.471 1.00 16.43 100 PHE B N 1
ATOM 2793 C CA . PHE B 1 119 ? 17.123 -11.514 9.210 1.00 15.13 100 PHE B CA 1
ATOM 2794 C C . PHE B 1 119 ? 15.972 -11.316 8.244 1.00 15.21 100 PHE B C 1
ATOM 2795 O O . PHE B 1 119 ? 15.801 -10.228 7.713 1.00 16.51 100 PHE B O 1
ATOM 2803 N N . HIS B 1 120 ? 15.205 -12.365 7.999 1.00 15.76 101 HIS B N 1
ATOM 2804 C CA . HIS B 1 120 ? 14.044 -12.303 7.112 1.00 14.91 101 HIS B CA 1
ATOM 2805 C C . HIS B 1 120 ? 14.442 -11.968 5.682 1.00 17.98 101 HIS B C 1
ATOM 2806 O O . HIS B 1 120 ? 13.643 -11.427 4.896 1.00 16.56 101 HIS B O 1
ATOM 2813 N N . THR B 1 121 ? 15.679 -12.321 5.313 1.00 15.71 102 THR B N 1
ATOM 2814 C CA . THR B 1 121 ? 16.183 -12.153 3.964 1.00 13.63 102 THR B CA 1
ATOM 2815 C C . THR B 1 121 ? 17.088 -13.359 3.698 1.00 13.30 102 THR B C 1
ATOM 2816 O O . THR B 1 121 ? 17.434 -14.089 4.623 1.00 13.60 102 THR B O 1
ATOM 2820 N N . PRO B 1 122 ? 17.522 -13.513 2.453 1.00 14.68 103 PRO B N 1
ATOM 2821 C CA . PRO B 1 122 ? 18.639 -14.400 2.210 1.00 14.11 103 PRO B CA 1
ATOM 2822 C C . PRO B 1 122 ? 19.862 -13.904 2.984 1.00 13.84 103 PRO B C 1
ATOM 2823 O O . PRO B 1 122 ? 20.050 -12.696 3.112 1.00 14.48 103 PRO B O 1
ATOM 2827 N N . VAL B 1 123 ? 20.635 -14.841 3.536 1.00 13.13 104 VAL B N 1
ATOM 2828 C CA . VAL B 1 123 ? 21.853 -14.531 4.275 1.00 12.30 104 VAL B CA 1
ATOM 2829 C C . VAL B 1 123 ? 22.964 -15.404 3.681 1.00 13.91 104 VAL B C 1
ATOM 2830 O O . VAL B 1 123 ? 22.820 -16.623 3.575 1.00 14.93 104 VAL B O 1
ATOM 2834 N N . TYR B 1 124 ? 24.047 -14.759 3.283 1.00 14.12 105 TYR B N 1
ATOM 2835 C CA . TYR B 1 124 ? 25.195 -15.387 2.652 1.00 13.89 105 TYR B CA 1
ATOM 2836 C C . TYR B 1 124 ? 26.316 -15.457 3.671 1.00 15.12 105 TYR B C 1
ATOM 2837 O O . TYR B 1 124 ? 26.811 -14.429 4.152 1.00 14.51 105 TYR B O 1
ATOM 2846 N N . VAL B 1 125 ? 26.688 -16.679 4.036 1.00 14.18 106 VAL B N 1
ATOM 2847 C CA . VAL B 1 125 ? 27.673 -16.947 5.067 1.00 13.52 106 VAL B CA 1
ATOM 2848 C C . VAL B 1 125 ? 28.985 -17.368 4.433 1.00 12.94 106 VAL B C 1
ATOM 2849 O O . VAL B 1 125 ? 29.075 -18.415 3.800 1.00 14.56 106 VAL B O 1
ATOM 2853 N N . LEU B 1 126 ? 30.034 -16.557 4.612 1.00 13.01 107 LEU B N 1
ATOM 2854 C CA . LEU B 1 126 ? 31.338 -16.883 4.048 1.00 13.03 107 LEU B CA 1
ATOM 2855 C C . LEU B 1 126 ? 31.986 -17.925 4.948 1.00 12.15 107 LEU B C 1
ATOM 2856 O O . LEU B 1 126 ? 32.215 -17.683 6.127 1.00 12.47 107 LEU B O 1
ATOM 2861 N N . THR B 1 127 ? 32.293 -19.070 4.363 1.00 15.34 108 THR B N 1
ATOM 2862 C CA . THR B 1 127 ? 32.889 -20.135 5.110 1.00 13.49 108 THR B CA 1
ATOM 2863 C C . THR B 1 127 ? 33.631 -21.096 4.192 1.00 14.19 108 THR B C 1
ATOM 2864 O O . THR B 1 127 ? 33.354 -21.149 2.979 1.00 13.94 108 THR B O 1
ATOM 2868 N N . HIS B 1 128 ? 34.635 -21.767 4.751 1.00 14.01 109 HIS B N 1
ATOM 2869 C CA . HIS B 1 128 ? 35.318 -22.847 4.019 1.00 14.52 109 HIS B CA 1
ATOM 2870 C C . HIS B 1 128 ? 34.506 -24.172 4.069 1.00 17.04 109 HIS B C 1
ATOM 2871 O O . HIS B 1 128 ? 34.803 -25.104 3.348 1.00 16.10 109 HIS B O 1
ATOM 2878 N N . GLU B 1 129 ? 33.522 -24.262 4.953 1.00 14.73 110 GLU B N 1
ATOM 2879 C CA . GLU B 1 129 ? 32.718 -25.458 5.070 1.00 14.88 110 GLU B CA 1
ATOM 2880 C C . GLU B 1 129 ? 31.717 -25.578 3.907 1.00 14.32 110 GLU B C 1
ATOM 2881 O O . GLU B 1 129 ? 30.972 -24.647 3.633 1.00 14.41 110 GLU B O 1
ATOM 2887 N N . ARG B 1 130 ? 31.688 -26.753 3.282 1.00 16.13 111 ARG B N 1
ATOM 2888 C CA . ARG B 1 130 ? 30.705 -27.079 2.271 1.00 15.46 111 ARG B CA 1
ATOM 2889 C C . ARG B 1 130 ? 29.477 -27.504 2.979 1.00 18.03 111 ARG B C 1
ATOM 2890 O O . ARG B 1 130 ? 29.484 -28.502 3.670 1.00 18.31 111 ARG B O 1
ATOM 2898 N N . ARG B 1 131 ? 28.397 -26.756 2.797 1.00 15.89 112 ARG B N 1
ATOM 2899 C CA . ARG B 1 131 ? 27.171 -27.005 3.554 1.00 15.51 112 ARG B CA 1
ATOM 2900 C C . ARG B 1 131 ? 25.956 -26.560 2.729 1.00 15.26 112 ARG B C 1
ATOM 2901 O O . ARG B 1 131 ? 25.999 -25.542 2.023 1.00 14.91 112 ARG B O 1
ATOM 2909 N N . ASN B 1 132 ? 24.901 -27.334 2.839 1.00 15.26 113 ASN B N 1
ATOM 2910 C CA . ASN B 1 132 ? 23.657 -27.011 2.124 1.00 13.58 113 ASN B CA 1
ATOM 2911 C C . ASN B 1 132 ? 22.927 -25.859 2.790 1.00 12.25 113 ASN B C 1
ATOM 2912 O O . ASN B 1 132 ? 23.155 -25.592 3.978 1.00 14.48 113 ASN B O 1
ATOM 2917 N N . PRO B 1 133 ? 22.057 -25.140 2.057 1.00 13.02 114 PRO B N 1
ATOM 2918 C CA . PRO B 1 133 ? 21.362 -24.043 2.702 1.00 11.73 114 PRO B CA 1
ATOM 2919 C C . PRO B 1 133 ? 20.494 -24.446 3.904 1.00 13.49 114 PRO B C 1
ATOM 2920 O O . PRO B 1 133 ? 20.029 -25.588 3.996 1.00 15.22 114 PRO B O 1
ATOM 2924 N N . TRP B 1 134 ? 20.311 -23.489 4.798 1.00 15.77 115 TRP B N 1
ATOM 2925 C CA . TRP B 1 134 ? 19.550 -23.705 6.012 1.00 15.94 115 TRP B CA 1
ATOM 2926 C C . TRP B 1 134 ? 18.390 -22.759 6.037 1.00 14.45 115 TRP B C 1
ATOM 2927 O O . TRP B 1 134 ? 18.558 -21.547 6.194 1.00 14.81 115 TRP B O 1
ATOM 2938 N N . VAL B 1 135 ? 17.204 -23.335 5.876 1.00 13.88 116 VAL B N 1
ATOM 2939 C CA . VAL B 1 135 ? 15.963 -22.599 5.868 1.00 12.45 116 VAL B CA 1
ATOM 2940 C C . VAL B 1 135 ? 15.428 -22.417 7.285 1.00 15.01 116 VAL B C 1
ATOM 2941 O O . VAL B 1 135 ? 15.401 -23.366 8.077 1.00 14.50 116 VAL B O 1
ATOM 2945 N N . ARG B 1 136 ? 15.024 -21.201 7.597 1.00 15.00 117 ARG B N 1
ATOM 2946 C CA . ARG B 1 136 ? 14.400 -20.900 8.884 1.00 14.91 117 ARG B CA 1
ATOM 2947 C C . ARG B 1 136 ? 13.020 -20.332 8.687 1.00 16.16 117 ARG B C 1
ATOM 2948 O O . ARG B 1 136 ? 12.762 -19.600 7.725 1.00 16.16 117 ARG B O 1
ATOM 2956 N N . PRO B 1 137 ? 12.128 -20.603 9.633 1.00 13.52 118 PRO B N 1
ATOM 2957 C CA . PRO B 1 137 ? 10.845 -19.913 9.558 1.00 13.88 118 PRO B CA 1
ATOM 2958 C C . PRO B 1 137 ? 11.009 -18.408 9.586 1.00 16.61 118 PRO B C 1
ATOM 2959 O O . PRO B 1 137 ? 11.898 -17.879 10.232 1.00 16.47 118 PRO B O 1
ATOM 2963 N N . GLY B 1 138 ? 10.134 -17.712 8.877 1.00 16.35 119 GLY B N 1
ATOM 2964 C CA . GLY B 1 138 ? 10.130 -16.263 8.848 1.00 15.96 119 GLY B CA 1
ATOM 2965 C C . GLY B 1 138 ? 10.879 -15.639 7.698 1.00 15.45 119 GLY B C 1
ATOM 2966 O O . GLY B 1 138 ? 11.212 -14.457 7.730 1.00 16.91 119 GLY B O 1
ATOM 2967 N N . GLY B 1 139 ? 11.211 -16.441 6.695 1.00 15.61 120 GLY B N 1
ATOM 2968 C CA . GLY B 1 139 ? 11.809 -15.898 5.484 1.00 14.26 120 GLY B CA 1
ATOM 2969 C C . GLY B 1 139 ? 13.297 -15.691 5.478 1.00 13.80 120 GLY B C 1
ATOM 2970 O O . GLY B 1 139 ? 13.782 -14.866 4.729 1.00 14.41 120 GLY B O 1
ATOM 2971 N N . THR B 1 140 ? 14.019 -16.473 6.274 1.00 13.24 121 THR B N 1
ATOM 2972 C CA . THR B 1 140 ? 15.455 -16.472 6.248 1.00 12.75 121 THR B CA 1
ATOM 2973 C C . THR B 1 140 ? 15.959 -17.782 5.702 1.00 14.36 121 THR B C 1
ATOM 2974 O O . THR B 1 140 ? 15.549 -18.833 6.144 1.00 13.85 121 THR B O 1
ATOM 2978 N N . THR B 1 141 ? 16.835 -17.707 4.699 1.00 13.45 122 THR B N 1
ATOM 2979 C CA . THR B 1 141 ? 17.627 -18.867 4.286 1.00 12.77 122 THR B CA 1
ATOM 2980 C C . THR B 1 141 ? 19.088 -18.496 4.298 1.00 13.83 122 THR B C 1
ATOM 2981 O O . THR B 1 141 ? 19.459 -17.454 3.752 1.00 13.79 122 THR B O 1
ATOM 2985 N N . PHE B 1 142 ? 19.897 -19.308 4.991 1.00 13.72 123 PHE B N 1
ATOM 2986 C CA . PHE B 1 142 ? 21.342 -19.173 5.017 1.00 12.66 123 PHE B CA 1
ATOM 2987 C C . PHE B 1 142 ? 21.967 -19.996 3.902 1.00 13.04 123 PHE B C 1
ATOM 2988 O O . PHE B 1 142 ? 21.677 -21.188 3.776 1.00 13.97 123 PHE B O 1
ATOM 2996 N N . TYR B 1 143 ? 22.809 -19.343 3.101 1.00 13.47 124 TYR B N 1
ATOM 2997 C CA . TYR B 1 143 ? 23.524 -19.969 2.005 1.00 14.07 124 TYR B CA 1
ATOM 2998 C C . TYR B 1 143 ? 25.009 -19.898 2.366 1.00 13.95 124 TYR B C 1
ATOM 2999 O O . TYR B 1 143 ? 25.523 -18.835 2.749 1.00 14.95 124 TYR B O 1
ATOM 3008 N N . PHE B 1 144 ? 25.718 -21.021 2.212 1.00 13.67 125 PHE B N 1
ATOM 3009 C CA . PHE B 1 144 ? 27.117 -21.112 2.670 1.00 12.63 125 PHE B CA 1
ATOM 3010 C C . PHE B 1 144 ? 27.993 -20.980 1.443 1.00 15.03 125 PHE B C 1
ATOM 3011 O O . PHE B 1 144 ? 28.029 -21.882 0.592 1.00 15.07 125 PHE B O 1
ATOM 3019 N N . VAL B 1 145 ? 28.671 -19.840 1.360 1.00 14.22 126 VAL B N 1
ATOM 3020 C CA . VAL B 1 145 ? 29.446 -19.424 0.190 1.00 14.60 126 VAL B CA 1
ATOM 3021 C C . VAL B 1 145 ? 30.917 -19.707 0.404 1.00 13.79 126 VAL B C 1
ATOM 3022 O O . VAL B 1 145 ? 31.537 -19.248 1.357 1.00 14.50 126 VAL B O 1
ATOM 3026 N N . ASN B 1 146 ? 31.468 -20.485 -0.509 1.00 14.47 127 ASN B N 1
ATOM 3027 C CA . ASN B 1 146 ? 32.839 -20.970 -0.340 1.00 15.16 127 ASN B CA 1
ATOM 3028 C C . ASN B 1 146 ? 33.826 -20.294 -1.281 1.00 16.44 127 ASN B C 1
ATOM 3029 O O . ASN B 1 146 ? 35.020 -20.558 -1.166 1.00 19.15 127 ASN B O 1
ATOM 3034 N N . ASP B 1 147 ? 33.345 -19.444 -2.185 1.00 16.13 128 ASP B N 1
ATOM 3035 C CA . ASP B 1 147 ? 34.259 -18.833 -3.172 1.00 18.01 128 ASP B CA 1
ATOM 3036 C C . ASP B 1 147 ? 34.498 -17.324 -3.023 1.00 17.39 128 ASP B C 1
ATOM 3037 O O . ASP B 1 147 ? 34.854 -16.645 -3.982 1.00 18.65 128 ASP B O 1
ATOM 3042 N N . GLY B 1 148 ? 34.315 -16.828 -1.798 1.00 14.67 129 GLY B N 1
ATOM 3043 C CA . GLY B 1 148 ? 34.795 -15.518 -1.419 1.00 14.63 129 GLY B CA 1
ATOM 3044 C C . GLY B 1 148 ? 33.818 -14.367 -1.425 1.00 15.29 129 GLY B C 1
ATOM 3045 O O . GLY B 1 148 ? 32.682 -14.496 -1.855 1.00 14.62 129 GLY B O 1
ATOM 3046 N N . PRO B 1 149 ? 34.277 -13.241 -0.912 1.00 14.31 130 PRO B N 1
ATOM 3047 C CA . PRO B 1 149 ? 33.392 -12.113 -0.684 1.00 13.61 130 PRO B CA 1
ATOM 3048 C C . PRO B 1 149 ? 32.793 -11.488 -1.935 1.00 14.08 130 PRO B C 1
ATOM 3049 O O . PRO B 1 149 ? 31.684 -11.014 -1.895 1.00 14.12 130 PRO B O 1
ATOM 3053 N N . GLU B 1 150 ? 33.531 -11.464 -3.042 1.00 14.79 131 GLU B N 1
ATOM 3054 C CA . GLU B 1 150 ? 32.942 -10.922 -4.264 1.00 15.53 131 GLU B CA 1
ATOM 3055 C C . GLU B 1 150 ? 31.787 -11.770 -4.743 1.00 13.97 131 GLU B C 1
ATOM 3056 O O . GLU B 1 150 ? 30.777 -11.238 -5.165 1.00 15.87 131 GLU B O 1
ATOM 3062 N N A GLN B 1 151 ? 31.922 -13.086 -4.685 0.50 14.90 132 GLN B N 1
ATOM 3063 N N B GLN B 1 151 ? 31.951 -13.083 -4.656 0.50 13.46 132 GLN B N 1
ATOM 3064 C CA A GLN B 1 151 ? 30.817 -13.930 -5.122 0.50 15.53 132 GLN B CA 1
ATOM 3065 C CA B GLN B 1 151 ? 30.902 -14.011 -5.066 0.50 15.12 132 GLN B CA 1
ATOM 3066 C C A GLN B 1 151 ? 29.640 -13.825 -4.154 0.50 14.41 132 GLN B C 1
ATOM 3067 C C B GLN B 1 151 ? 29.682 -13.913 -4.157 0.50 13.86 132 GLN B C 1
ATOM 3068 O O A GLN B 1 151 ? 28.484 -13.739 -4.596 0.50 14.94 132 GLN B O 1
ATOM 3069 O O B GLN B 1 151 ? 28.548 -13.954 -4.643 0.50 15.71 132 GLN B O 1
ATOM 3080 N N . ALA B 1 152 ? 29.900 -13.792 -2.854 1.00 13.61 133 ALA B N 1
ATOM 3081 C CA . ALA B 1 152 ? 28.798 -13.573 -1.914 1.00 14.91 133 ALA B CA 1
ATOM 3082 C C . ALA B 1 152 ? 28.053 -12.290 -2.237 1.00 14.60 133 ALA B C 1
ATOM 3083 O O . ALA B 1 152 ? 26.824 -12.249 -2.188 1.00 16.57 133 ALA B O 1
ATOM 3085 N N . LEU B 1 153 ? 28.806 -11.252 -2.570 1.00 14.07 134 LEU B N 1
ATOM 3086 C CA . LEU B 1 153 ? 28.195 -9.930 -2.838 1.00 13.66 134 LEU B CA 1
ATOM 3087 C C . LEU B 1 153 ? 27.410 -9.996 -4.140 1.00 14.52 134 LEU B C 1
ATOM 3088 O O . LEU B 1 153 ? 26.337 -9.437 -4.236 1.00 14.92 134 LEU B O 1
ATOM 3093 N N . ALA B 1 154 ? 27.931 -10.683 -5.150 1.00 13.78 135 ALA B N 1
ATOM 3094 C CA . ALA B 1 154 ? 27.185 -10.867 -6.392 1.00 13.35 135 ALA B CA 1
ATOM 3095 C C . ALA B 1 154 ? 25.833 -11.558 -6.173 1.00 15.15 135 ALA B C 1
ATOM 3096 O O . ALA B 1 154 ? 24.799 -11.109 -6.706 1.00 14.64 135 ALA B O 1
ATOM 3098 N N . LEU B 1 155 ? 25.833 -12.609 -5.351 1.00 13.73 136 LEU B N 1
ATOM 3099 C CA . LEU B 1 155 ? 24.608 -13.310 -5.005 1.00 13.30 136 LEU B CA 1
ATOM 3100 C C . LEU B 1 155 ? 23.672 -12.401 -4.233 1.00 13.33 136 LEU B C 1
ATOM 3101 O O . LEU B 1 155 ? 22.484 -12.352 -4.516 1.00 16.93 136 LEU B O 1
ATOM 3106 N N . ALA B 1 156 ? 24.224 -11.708 -3.237 1.00 14.26 137 ALA B N 1
ATOM 3107 C CA . ALA B 1 156 ? 23.436 -10.773 -2.407 1.00 14.41 137 ALA B CA 1
ATOM 3108 C C . ALA B 1 156 ? 22.812 -9.641 -3.199 1.00 15.41 137 ALA B C 1
ATOM 3109 O O . ALA B 1 156 ? 21.661 -9.282 -2.962 1.00 16.06 137 ALA B O 1
ATOM 3111 N N . ARG B 1 157 ? 23.556 -9.079 -4.143 1.00 15.05 138 ARG B N 1
ATOM 3112 C CA . ARG B 1 157 ? 23.007 -7.996 -4.963 1.00 14.99 138 ARG B CA 1
ATOM 3113 C C . ARG B 1 157 ? 21.862 -8.504 -5.825 1.00 15.09 138 ARG B C 1
ATOM 3114 O O . ARG B 1 157 ? 20.812 -7.835 -5.993 1.00 16.36 138 ARG B O 1
ATOM 3122 N N . GLU B 1 158 ? 22.039 -9.689 -6.390 1.00 16.53 139 GLU B N 1
ATOM 3123 C CA . GLU B 1 158 ? 20.971 -10.317 -7.134 1.00 16.67 139 GLU B CA 1
ATOM 3124 C C . GLU B 1 158 ? 19.704 -10.522 -6.268 1.00 17.69 139 GLU B C 1
ATOM 3125 O O . GLU B 1 158 ? 18.587 -10.215 -6.679 1.00 17.51 139 GLU B O 1
ATOM 3131 N N . ALA B 1 159 ? 19.890 -10.984 -5.040 1.00 16.86 140 ALA B N 1
ATOM 313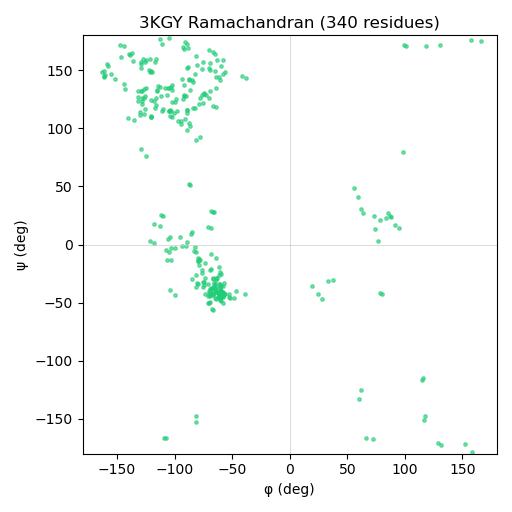2 C CA . ALA B 1 159 ? 18.782 -11.269 -4.140 1.00 15.60 140 ALA B CA 1
ATOM 3133 C C . ALA B 1 159 ? 18.140 -10.019 -3.585 1.00 17.95 140 ALA B C 1
ATOM 3134 O O . ALA B 1 159 ? 16.947 -10.018 -3.304 1.00 17.26 140 ALA B O 1
ATOM 3136 N N . ALA B 1 160 ? 18.897 -8.934 -3.447 1.00 15.31 141 ALA B N 1
ATOM 3137 C CA . ALA B 1 160 ? 18.415 -7.744 -2.728 1.00 12.96 141 ALA B CA 1
ATOM 3138 C C . ALA B 1 160 ? 17.434 -6.902 -3.531 1.00 15.19 141 ALA B C 1
ATOM 3139 O O . ALA B 1 160 ? 16.676 -6.126 -2.952 1.00 16.46 141 ALA B O 1
ATOM 3141 N N . GLY B 1 161 ? 17.498 -7.005 -4.850 1.00 16.41 142 GLY B N 1
ATOM 3142 C CA . GLY B 1 161 ? 16.634 -6.210 -5.701 1.00 16.86 142 GLY B CA 1
ATOM 3143 C C . GLY B 1 161 ? 16.867 -4.732 -5.538 1.00 17.15 142 GLY B C 1
ATOM 3144 O O . GLY B 1 161 ? 17.993 -4.255 -5.627 1.00 15.79 142 GLY B O 1
ATOM 3145 N N . GLU B 1 162 ? 15.797 -3.998 -5.230 1.00 15.62 143 GLU B N 1
ATOM 3146 C CA . GLU B 1 162 ? 15.872 -2.559 -5.053 1.00 15.26 143 GLU B CA 1
ATOM 3147 C C . GLU B 1 162 ? 16.408 -2.143 -3.681 1.00 14.09 143 GLU B C 1
ATOM 3148 O O . GLU B 1 162 ? 16.661 -0.969 -3.443 1.00 16.99 143 GLU B O 1
ATOM 3154 N N . ARG B 1 163 ? 16.506 -3.108 -2.768 1.00 15.95 144 ARG B N 1
ATOM 3155 C CA . ARG B 1 163 ? 16.986 -2.866 -1.394 1.00 14.18 144 ARG B CA 1
ATOM 3156 C C . ARG B 1 163 ? 18.490 -3.051 -1.292 1.00 15.93 144 ARG B C 1
ATOM 3157 O O . ARG B 1 163 ? 19.146 -3.450 -2.216 1.00 16.15 144 ARG B O 1
ATOM 3165 N N . ASP B 1 164 ? 19.017 -2.736 -0.118 1.00 13.76 145 ASP B N 1
ATOM 3166 C CA . ASP B 1 164 ? 20.451 -2.704 0.134 1.00 14.71 145 ASP B CA 1
ATOM 3167 C C . ASP B 1 164 ? 21.000 -4.011 0.687 1.00 13.19 145 ASP B C 1
ATOM 3168 O O . ASP B 1 164 ? 20.266 -4.922 1.087 1.00 13.95 145 ASP B O 1
ATOM 3173 N N . ILE B 1 165 ? 22.332 -4.068 0.731 1.00 14.77 146 ILE B N 1
ATOM 3174 C CA . ILE B 1 165 ? 23.064 -5.253 1.155 1.00 14.70 146 ILE B CA 1
ATOM 3175 C C . ILE B 1 165 ? 23.830 -4.880 2.426 1.00 14.24 146 ILE B C 1
ATOM 3176 O O . ILE B 1 165 ? 24.692 -3.986 2.439 1.00 14.84 146 ILE B O 1
ATOM 3181 N N . ARG B 1 166 ? 23.508 -5.602 3.495 1.00 12.94 147 ARG B N 1
ATOM 3182 C CA . ARG B 1 166 ? 24.146 -5.370 4.778 1.00 14.23 147 ARG B CA 1
ATOM 3183 C C . ARG B 1 166 ? 25.263 -6.386 5.009 1.00 15.31 147 ARG B C 1
ATOM 3184 O O . ARG B 1 166 ? 25.017 -7.606 4.986 1.00 14.04 147 ARG B O 1
ATOM 3192 N N . ILE B 1 167 ? 26.467 -5.885 5.292 1.00 13.96 148 ILE B N 1
ATOM 3193 C CA . ILE B 1 167 ? 27.574 -6.743 5.722 1.00 14.58 148 ILE B CA 1
ATOM 3194 C C . ILE B 1 167 ? 27.425 -6.782 7.240 1.00 13.06 148 ILE B C 1
ATOM 3195 O O . ILE B 1 167 ? 27.839 -5.860 7.945 1.00 14.92 148 ILE B O 1
ATOM 3200 N N . SER B 1 168 ? 26.803 -7.858 7.749 1.00 13.59 149 SER B N 1
ATOM 3201 C CA . SER B 1 168 ? 26.488 -7.964 9.136 1.00 14.31 149 SER B CA 1
ATOM 3202 C C . SER B 1 168 ? 27.671 -8.038 10.070 1.00 15.46 149 SER B C 1
ATOM 3203 O O . SER B 1 168 ? 27.613 -7.520 11.157 1.00 15.51 149 SER B O 1
ATOM 3206 N N . GLY B 1 169 ? 28.736 -8.691 9.618 1.00 13.04 150 GLY B N 1
ATOM 3207 C CA . GLY B 1 169 ? 29.907 -8.957 10.443 1.00 13.68 150 GLY B CA 1
ATOM 3208 C C . GLY B 1 169 ? 30.284 -10.418 10.401 1.00 15.84 150 GLY B C 1
ATOM 3209 O O . GLY B 1 169 ? 29.726 -11.178 9.570 1.00 14.81 150 GLY B O 1
ATOM 3210 N N . GLY B 1 170 ? 31.210 -10.832 11.252 1.00 13.53 151 GLY B N 1
ATOM 3211 C CA . GLY B 1 170 ? 31.947 -9.947 12.172 1.00 12.71 151 GLY B CA 1
ATOM 3212 C C . GLY B 1 170 ? 33.109 -9.220 11.531 1.00 13.66 151 GLY B C 1
ATOM 3213 O O . GLY B 1 170 ? 33.081 -8.865 10.356 1.00 12.70 151 GLY B O 1
ATOM 3214 N N . ALA B 1 171 ? 34.103 -8.882 12.353 1.00 14.83 152 ALA B N 1
ATOM 3215 C CA . ALA B 1 171 ? 35.200 -8.033 11.910 1.00 13.90 152 ALA B CA 1
ATOM 3216 C C . ALA B 1 171 ? 35.990 -8.582 10.746 1.00 11.98 152 ALA B C 1
ATOM 3217 O O . ALA B 1 171 ? 36.417 -7.825 9.870 1.00 13.56 152 ALA B O 1
ATOM 3219 N N . ASN B 1 172 ? 36.252 -9.894 10.746 1.00 13.08 153 ASN B N 1
ATOM 3220 C CA . ASN B 1 172 ? 37.053 -10.493 9.684 1.00 13.01 153 ASN B CA 1
ATOM 3221 C C . ASN B 1 172 ? 36.416 -10.270 8.319 1.00 14.80 153 ASN B C 1
ATOM 3222 O O . ASN B 1 172 ? 37.076 -9.921 7.339 1.00 14.94 153 ASN B O 1
ATOM 3227 N N . VAL B 1 173 ? 35.116 -10.464 8.227 1.00 14.65 154 VAL B N 1
ATOM 3228 C CA . VAL B 1 173 ? 34.400 -10.263 6.962 1.00 14.94 154 VAL B CA 1
ATOM 3229 C C . VAL B 1 173 ? 34.333 -8.789 6.594 1.00 12.13 154 VAL B C 1
ATOM 3230 O O . VAL B 1 173 ? 34.528 -8.418 5.443 1.00 12.60 154 VAL B O 1
ATOM 3234 N N . ILE B 1 174 ? 34.073 -7.928 7.571 1.00 13.31 155 ILE B N 1
ATOM 3235 C CA . ILE B 1 174 ? 34.054 -6.494 7.274 1.00 13.49 155 ILE B CA 1
ATOM 3236 C C . ILE B 1 174 ? 35.418 -6.026 6.762 1.00 12.30 155 ILE B C 1
ATOM 3237 O O . ILE B 1 174 ? 35.508 -5.212 5.811 1.00 13.59 155 ILE B O 1
ATOM 3242 N N . GLN B 1 175 ? 36.487 -6.520 7.363 1.00 13.26 156 GLN B N 1
ATOM 3243 C CA . GLN B 1 175 ? 37.834 -6.170 6.921 1.00 13.80 156 GLN B CA 1
ATOM 3244 C C . GLN B 1 175 ? 38.063 -6.517 5.477 1.00 12.96 156 GLN B C 1
ATOM 3245 O O . GLN B 1 175 ? 38.660 -5.735 4.707 1.00 13.23 156 GLN B O 1
ATOM 3251 N N . GLN B 1 176 ? 37.570 -7.670 5.060 1.00 13.27 157 GLN B N 1
ATOM 3252 C CA . GLN B 1 176 ? 37.740 -8.056 3.661 1.00 12.67 157 GLN B CA 1
ATOM 3253 C C . GLN B 1 176 ? 37.001 -7.105 2.733 1.00 12.30 157 GLN B C 1
ATOM 3254 O O . GLN B 1 176 ? 37.538 -6.705 1.704 1.00 13.90 157 GLN B O 1
ATOM 3260 N N . TYR B 1 177 ? 35.756 -6.781 3.070 1.00 12.66 158 TYR B N 1
ATOM 3261 C CA . TYR B 1 177 ? 34.993 -5.863 2.218 1.00 12.42 158 TYR B CA 1
ATOM 3262 C C . TYR B 1 177 ? 35.624 -4.479 2.201 1.00 13.02 158 TYR B C 1
ATOM 3263 O O . TYR B 1 177 ? 35.608 -3.807 1.144 1.00 15.35 158 TYR B O 1
ATOM 3272 N N . LEU B 1 178 ? 36.147 -4.026 3.333 1.00 12.82 159 LEU B N 1
ATOM 3273 C CA . LEU B 1 178 ? 36.853 -2.735 3.384 1.00 13.63 159 LEU B CA 1
ATOM 3274 C C . LEU B 1 178 ? 38.068 -2.753 2.449 1.00 13.59 159 LEU B C 1
ATOM 3275 O O . LEU B 1 178 ? 38.267 -1.836 1.645 1.00 14.33 159 LEU B O 1
ATOM 3280 N N . ASN B 1 179 ? 38.867 -3.813 2.546 1.00 13.54 160 ASN B N 1
ATOM 3281 C CA . ASN B 1 179 ? 40.063 -3.942 1.733 1.00 14.53 160 ASN B CA 1
ATOM 3282 C C . ASN B 1 179 ? 39.764 -4.042 0.245 1.00 14.18 160 ASN B C 1
ATOM 3283 O O . ASN B 1 179 ? 40.586 -3.661 -0.591 1.00 13.93 160 ASN B O 1
ATOM 3288 N N . LEU B 1 180 ? 38.601 -4.576 -0.093 1.00 15.43 161 LEU B N 1
ATOM 3289 C CA . LEU B 1 180 ? 38.220 -4.676 -1.471 1.00 14.75 161 LEU B CA 1
ATOM 3290 C C . LEU B 1 180 ? 37.614 -3.378 -2.010 1.00 15.01 161 LEU B C 1
ATOM 3291 O O . LEU B 1 180 ? 37.295 -3.293 -3.210 1.00 16.05 161 LEU B O 1
ATOM 3296 N N . GLY B 1 181 ? 37.406 -2.391 -1.149 1.00 14.71 162 GLY B N 1
ATOM 3297 C CA . GLY B 1 181 ? 36.836 -1.137 -1.604 1.00 15.52 162 GLY B CA 1
ATOM 3298 C C . GLY B 1 181 ? 35.339 -1.187 -1.811 1.00 15.22 162 GLY B C 1
ATOM 3299 O O . GLY B 1 181 ? 34.793 -0.372 -2.548 1.00 16.58 162 GLY B O 1
ATOM 3300 N N . LEU B 1 182 ? 34.661 -2.137 -1.183 1.00 13.98 163 LEU B N 1
ATOM 3301 C CA . LEU B 1 182 ? 33.272 -2.417 -1.510 1.00 15.09 163 LEU B CA 1
ATOM 3302 C C . LEU B 1 182 ? 32.283 -1.866 -0.500 1.00 15.64 163 LEU B C 1
ATOM 3303 O O . LEU B 1 182 ? 31.087 -1.981 -0.710 1.00 18.26 163 LEU B O 1
ATOM 3308 N N . VAL B 1 183 ? 32.743 -1.251 0.578 1.00 14.59 164 VAL B N 1
ATOM 3309 C CA . VAL B 1 183 ? 31.799 -0.730 1.560 1.00 15.07 164 VAL B CA 1
ATOM 3310 C C . VAL B 1 183 ? 31.410 0.717 1.175 1.00 15.98 164 VAL B C 1
ATOM 3311 O O . VAL B 1 183 ? 32.247 1.614 1.140 1.00 16.03 164 VAL B O 1
ATOM 3315 N N . ASP B 1 184 ? 30.147 0.928 0.852 1.00 14.48 165 ASP B N 1
ATOM 3316 C CA . ASP B 1 184 ? 29.665 2.249 0.457 1.00 13.58 165 ASP B CA 1
ATOM 3317 C C . ASP B 1 184 ? 29.397 3.151 1.663 1.00 13.77 165 ASP B C 1
ATOM 3318 O O . ASP B 1 184 ? 29.548 4.384 1.596 1.00 14.36 165 ASP B O 1
ATOM 3323 N N . GLU B 1 185 ? 28.955 2.535 2.764 1.00 13.60 166 GLU B N 1
ATOM 3324 C CA . GLU B 1 185 ? 28.464 3.261 3.949 1.00 13.87 166 GLU B CA 1
ATOM 3325 C C . GLU B 1 185 ? 28.895 2.492 5.180 1.00 14.73 166 GLU B C 1
ATOM 3326 O O . GLU B 1 185 ? 28.775 1.252 5.234 1.00 15.08 166 GLU B O 1
ATOM 3332 N N . LEU B 1 186 ? 29.422 3.215 6.168 1.00 14.89 167 LEU B N 1
ATOM 3333 C CA . LEU B 1 186 ? 29.923 2.636 7.411 1.00 13.76 167 LEU B CA 1
ATOM 3334 C C . LEU B 1 186 ? 29.218 3.369 8.545 1.00 13.69 167 LEU B C 1
ATOM 3335 O O . LEU B 1 186 ? 29.465 4.575 8.748 1.00 14.12 167 LEU B O 1
ATOM 3340 N N . GLU B 1 187 ? 28.361 2.625 9.257 1.00 11.94 168 GLU B N 1
ATOM 3341 C CA . GLU B 1 187 ? 27.579 3.167 10.353 1.00 13.12 168 GLU B CA 1
ATOM 3342 C C . GLU B 1 187 ? 27.983 2.482 11.654 1.00 12.09 168 GLU B C 1
ATOM 3343 O O . GLU B 1 187 ? 28.028 1.259 11.738 1.00 13.95 168 GLU B O 1
ATOM 3349 N N . ILE B 1 188 ? 28.353 3.315 12.648 1.00 13.68 169 ILE B N 1
ATOM 3350 C CA . ILE B 1 188 ? 28.924 2.844 13.886 1.00 13.92 169 ILE B CA 1
ATOM 3351 C C . ILE B 1 188 ? 28.195 3.513 15.042 1.00 13.65 169 ILE B C 1
ATOM 3352 O O . ILE B 1 188 ? 28.128 4.742 15.116 1.00 13.60 169 ILE B O 1
ATOM 3357 N N . ALA B 1 189 ? 27.637 2.674 15.936 1.00 13.24 170 ALA B N 1
ATOM 3358 C CA . ALA B 1 189 ? 27.192 3.121 17.229 1.00 12.21 170 ALA B CA 1
ATOM 3359 C C . ALA B 1 189 ? 28.395 3.051 18.156 1.00 12.69 170 ALA B C 1
ATOM 3360 O O . ALA B 1 189 ? 28.787 1.936 18.545 1.00 13.55 170 ALA B O 1
ATOM 3362 N N . LEU B 1 190 ? 29.030 4.180 18.435 1.00 14.43 171 LEU B N 1
ATOM 3363 C CA . LEU B 1 190 ? 30.197 4.216 19.292 1.00 12.49 171 LEU B CA 1
ATOM 3364 C C . LEU B 1 190 ? 29.748 4.276 20.744 1.00 13.41 171 LEU B C 1
ATOM 3365 O O . LEU B 1 190 ? 29.118 5.263 21.183 1.00 13.46 171 LEU B O 1
ATOM 3370 N N . ILE B 1 191 ? 30.118 3.232 21.496 1.00 12.65 172 ILE B N 1
ATOM 3371 C CA . ILE B 1 191 ? 29.639 3.084 22.887 1.00 13.61 172 ILE B CA 1
ATOM 3372 C C . ILE B 1 191 ? 30.775 3.414 23.862 1.00 13.09 172 ILE B C 1
ATOM 3373 O O . ILE B 1 191 ? 31.883 3.026 23.641 1.00 15.34 172 ILE B O 1
ATOM 3378 N N A PRO B 1 192 ? 30.512 4.141 24.961 0.30 13.82 173 PRO B N 1
ATOM 3379 N N B PRO B 1 192 ? 30.447 4.125 24.966 0.70 14.35 173 PRO B N 1
ATOM 3380 C CA A PRO B 1 192 ? 31.639 4.543 25.842 0.30 13.49 173 PRO B CA 1
ATOM 3381 C CA B PRO B 1 192 ? 31.413 4.479 25.999 0.70 13.88 173 PRO B CA 1
ATOM 3382 C C A PRO B 1 192 ? 32.453 3.442 26.554 0.30 13.83 173 PRO B C 1
ATOM 3383 C C B PRO B 1 192 ? 31.683 3.320 26.946 0.70 15.99 173 PRO B C 1
ATOM 3384 O O A PRO B 1 192 ? 33.487 3.724 27.133 0.30 15.18 173 PRO B O 1
ATOM 3385 O O B PRO B 1 192 ? 31.408 3.412 28.144 0.70 17.96 173 PRO B O 1
ATOM 3392 N N . VAL B 1 193 ? 32.069 2.202 26.372 1.00 14.47 174 VAL B N 1
ATOM 3393 C CA . VAL B 1 193 ? 32.614 1.065 27.103 1.00 13.69 174 VAL B CA 1
ATOM 3394 C C . VAL B 1 193 ? 33.977 0.719 26.488 1.00 13.68 174 VAL B C 1
ATOM 3395 O O . VAL B 1 193 ? 34.141 0.824 25.273 1.00 14.80 174 VAL B O 1
ATOM 3399 N N A ILE B 1 194 ? 34.950 0.390 27.334 0.80 11.51 175 ILE B N 1
ATOM 3400 N N B ILE B 1 194 ? 34.926 0.342 27.351 0.20 13.42 175 ILE B N 1
ATOM 3401 C CA A ILE B 1 194 ? 36.268 -0.015 26.920 0.80 14.00 175 ILE B CA 1
ATOM 3402 C CA B ILE B 1 194 ? 36.292 -0.030 26.982 0.20 13.86 175 ILE B CA 1
ATOM 3403 C C A ILE B 1 194 ? 36.378 -1.531 27.193 0.80 13.03 175 ILE B C 1
ATOM 3404 C C B ILE B 1 194 ? 36.492 -1.529 27.219 0.20 14.08 175 ILE B C 1
ATOM 3405 O O A ILE B 1 194 ? 36.152 -1.975 28.305 0.80 13.81 175 ILE B O 1
ATOM 3406 O O B ILE B 1 194 ? 36.502 -1.968 28.367 0.20 15.13 175 ILE B O 1
ATOM 3415 N N . PHE B 1 195 ? 36.682 -2.297 26.143 1.00 13.91 176 PHE B N 1
ATOM 3416 C CA . PHE B 1 195 ? 36.848 -3.744 26.244 1.00 14.46 176 PHE B CA 1
ATOM 3417 C C . PHE B 1 195 ? 38.255 -4.208 26.650 1.00 14.87 176 PHE B C 1
ATOM 3418 O O . PHE B 1 195 ? 38.408 -5.266 27.265 1.00 16.11 176 PHE B O 1
ATOM 3426 N N . GLY B 1 196 ? 39.287 -3.490 26.208 1.00 14.61 177 GLY B N 1
ATOM 3427 C CA . GLY B 1 196 ? 40.661 -3.867 26.510 1.00 15.51 177 GLY B CA 1
ATOM 3428 C C . GLY B 1 196 ? 41.182 -5.023 25.698 1.00 17.86 177 GLY B C 1
ATOM 3429 O O . GLY B 1 196 ? 42.329 -5.411 25.879 1.00 22.28 177 GLY B O 1
ATOM 3430 N N . GLY B 1 197 ? 40.394 -5.535 24.764 1.00 16.30 178 GLY B N 1
ATOM 3431 C CA . GLY B 1 197 ? 40.738 -6.695 24.018 1.00 14.72 178 GLY B CA 1
ATOM 3432 C C . GLY B 1 197 ? 39.525 -7.220 23.294 1.00 16.76 178 GLY B C 1
ATOM 3433 O O . GLY B 1 197 ? 38.425 -6.675 23.510 1.00 14.11 178 GLY B O 1
ATOM 3434 N N . GLY B 1 198 ? 39.714 -8.262 22.468 1.00 15.81 179 GLY B N 1
ATOM 3435 C CA . GLY B 1 198 ? 38.634 -8.860 21.683 1.00 16.92 179 GLY B CA 1
ATOM 3436 C C . GLY B 1 198 ? 38.871 -8.748 20.199 1.00 16.59 179 GLY B C 1
ATOM 3437 O O . GLY B 1 198 ? 40.026 -8.757 19.763 1.00 16.13 179 GLY B O 1
ATOM 3438 N N . ARG B 1 199 ? 37.789 -8.611 19.420 1.00 13.95 180 ARG B N 1
ATOM 3439 C CA . ARG B 1 199 ? 37.914 -8.559 17.979 1.00 14.16 180 ARG B CA 1
ATOM 3440 C C . ARG B 1 199 ? 37.921 -7.106 17.515 1.00 13.97 180 ARG B C 1
ATOM 3441 O O . ARG B 1 199 ? 36.888 -6.446 17.495 1.00 14.76 180 ARG B O 1
ATOM 3449 N N . ARG B 1 200 ? 39.098 -6.622 17.125 1.00 14.30 181 ARG B N 1
ATOM 3450 C CA . ARG B 1 200 ? 39.293 -5.255 16.692 1.00 14.06 181 ARG B CA 1
ATOM 3451 C C . ARG B 1 200 ? 38.742 -5.102 15.273 1.00 14.53 181 ARG B C 1
ATOM 3452 O O . ARG B 1 200 ? 39.104 -5.892 14.419 1.00 14.42 181 ARG B O 1
ATOM 3460 N N . LEU B 1 201 ? 37.898 -4.121 15.030 1.00 15.12 182 LEU B N 1
ATOM 3461 C CA . LEU B 1 201 ? 37.315 -3.896 13.694 1.00 13.65 182 LEU B CA 1
ATOM 3462 C C . LEU B 1 201 ? 38.419 -3.467 12.700 1.00 13.79 182 LEU B C 1
ATOM 3463 O O . LEU B 1 201 ? 38.596 -4.044 11.654 1.00 13.76 182 LEU B O 1
ATOM 3468 N N . PHE B 1 202 ? 39.116 -2.395 13.036 1.00 13.97 183 PHE B N 1
ATOM 3469 C CA . PHE B 1 202 ? 40.088 -1.792 12.111 1.00 13.95 183 PHE B CA 1
ATOM 3470 C C . PHE B 1 202 ? 41.457 -2.408 12.345 1.00 15.38 183 PHE B C 1
ATOM 3471 O O . PHE B 1 202 ? 42.308 -1.865 13.041 1.00 16.48 183 PHE B O 1
ATOM 3479 N N A GLU B 1 203 ? 41.638 -3.561 11.722 0.50 14.54 184 GLU B N 1
ATOM 3480 N N B GLU B 1 203 ? 41.649 -3.571 11.748 0.50 14.60 184 GLU B N 1
ATOM 3481 C CA A GLU B 1 203 ? 42.832 -4.351 11.802 0.50 13.96 184 GLU B CA 1
ATOM 3482 C CA B GLU B 1 203 ? 42.882 -4.310 11.798 0.50 14.23 184 GLU B CA 1
ATOM 3483 C C A GLU B 1 203 ? 42.965 -5.053 10.454 0.50 15.07 184 GLU B C 1
ATOM 3484 C C B GLU B 1 203 ? 42.970 -5.073 10.483 0.50 15.11 184 GLU B C 1
ATOM 3485 O O A GLU B 1 203 ? 41.964 -5.247 9.755 0.50 14.60 184 GLU B O 1
ATOM 3486 O O B GLU B 1 203 ? 41.945 -5.333 9.845 0.50 14.48 184 GLU B O 1
ATOM 3497 N N . ASN B 1 204 ? 44.198 -5.400 10.079 1.00 13.42 185 ASN B N 1
ATOM 3498 C CA . ASN B 1 204 ? 44.455 -6.123 8.827 1.00 14.63 185 ASN B CA 1
ATOM 3499 C C . ASN B 1 204 ? 44.060 -5.378 7.555 1.00 16.17 185 ASN B C 1
ATOM 3500 O O . ASN B 1 204 ? 43.832 -6.000 6.518 1.00 16.45 185 ASN B O 1
ATOM 3505 N N . LEU B 1 205 ? 43.968 -4.044 7.645 1.00 15.36 186 LEU B N 1
ATOM 3506 C CA . LEU B 1 205 ? 43.695 -3.238 6.462 1.00 14.91 186 LEU B CA 1
ATOM 3507 C C . LEU B 1 205 ? 44.972 -2.952 5.721 1.00 17.15 186 LEU B C 1
ATOM 3508 O O . LEU B 1 205 ? 46.015 -2.728 6.330 1.00 16.90 186 LEU B O 1
ATOM 3513 N N . HIS B 1 206 ? 44.902 -3.008 4.408 1.00 15.73 187 HIS B N 1
ATOM 3514 C CA . HIS B 1 206 ? 46.077 -2.779 3.577 1.00 15.25 187 HIS B CA 1
ATOM 3515 C C . HIS B 1 206 ? 45.839 -1.619 2.628 1.00 16.74 187 HIS B C 1
ATOM 3516 O O . HIS B 1 206 ? 44.721 -1.248 2.349 1.00 16.78 187 HIS B O 1
ATOM 3523 N N . GLU B 1 207 ? 46.922 -1.041 2.116 1.00 18.19 188 GLU B N 1
ATOM 3524 C CA . GLU B 1 207 ? 46.795 -0.012 1.115 1.00 17.12 188 GLU B CA 1
ATOM 3525 C C . GLU B 1 207 ? 46.291 -0.611 -0.194 1.00 18.52 188 GLU B C 1
ATOM 3526 O O . GLU B 1 207 ? 46.593 -1.767 -0.491 1.00 17.07 188 GLU B O 1
ATOM 3532 N N . PRO B 1 208 ? 45.559 0.177 -0.980 1.00 18.63 189 PRO B N 1
ATOM 3533 C CA . PRO B 1 208 ? 45.011 1.514 -0.693 1.00 20.19 189 PRO B CA 1
ATOM 3534 C C . PRO B 1 208 ? 43.900 1.435 0.358 1.00 17.19 189 PRO B C 1
ATOM 3535 O O . PRO B 1 208 ? 42.990 0.596 0.262 1.00 19.76 189 PRO B O 1
ATOM 3539 N N . LEU B 1 209 ? 43.979 2.295 1.354 1.00 17.05 190 LEU B N 1
ATOM 3540 C CA . LEU B 1 209 ? 43.042 2.224 2.456 1.00 17.72 190 LEU B CA 1
ATOM 3541 C C . LEU B 1 209 ? 41.717 2.872 2.088 1.00 19.04 190 LEU B C 1
ATOM 3542 O O . LEU B 1 209 ? 41.663 3.777 1.240 1.00 18.48 190 LEU B O 1
ATOM 3547 N N . PRO B 1 210 ? 40.637 2.442 2.754 1.00 19.94 191 PRO B N 1
ATOM 3548 C CA . PRO B 1 210 ? 39.371 3.074 2.405 1.00 20.62 191 PRO B CA 1
ATOM 3549 C C . PRO B 1 210 ? 39.303 4.515 2.877 1.00 17.81 191 PRO B C 1
ATOM 3550 O O . PRO B 1 210 ? 39.966 4.882 3.832 1.00 19.30 191 PRO B O 1
ATOM 3554 N N . GLN B 1 211 ? 38.531 5.340 2.172 1.00 17.99 192 GLN B N 1
ATOM 3555 C CA . GLN B 1 211 ? 38.368 6.747 2.486 1.00 21.16 192 GLN B CA 1
ATOM 3556 C C . GLN B 1 211 ? 36.893 7.057 2.651 1.00 17.71 192 GLN B C 1
ATOM 3557 O O . GLN B 1 211 ? 36.099 6.680 1.817 1.00 16.84 192 GLN B O 1
ATOM 3563 N N . PHE B 1 212 ? 36.560 7.799 3.704 1.00 16.29 193 PHE B N 1
ATOM 3564 C CA . PHE B 1 212 ? 35.205 8.160 4.045 1.00 15.75 193 PHE B CA 1
ATOM 3565 C C . PHE B 1 212 ? 35.099 9.626 4.433 1.00 14.84 193 PHE B C 1
ATOM 3566 O O . PHE B 1 212 ? 36.089 10.257 4.788 1.00 16.42 193 PHE B O 1
ATOM 3574 N N . ARG B 1 213 ? 33.897 10.175 4.319 1.00 14.16 194 ARG B N 1
ATOM 3575 C CA . ARG B 1 213 ? 33.559 11.453 4.914 1.00 14.52 194 ARG B CA 1
ATOM 3576 C C . ARG B 1 213 ? 32.468 11.219 5.956 1.00 15.30 194 ARG B C 1
ATOM 3577 O O . ARG B 1 213 ? 31.724 10.229 5.883 1.00 14.06 194 ARG B O 1
ATOM 3585 N N . ILE B 1 214 ? 32.326 12.156 6.884 1.00 16.61 195 ILE B N 1
ATOM 3586 C CA . ILE B 1 214 ? 31.228 12.101 7.837 1.00 18.28 195 ILE B CA 1
ATOM 3587 C C . ILE B 1 214 ? 29.981 12.576 7.125 1.00 19.51 195 ILE B C 1
ATOM 3588 O O . ILE B 1 214 ? 29.971 13.655 6.500 1.00 21.95 195 ILE B O 1
ATOM 3593 N N . ASP B 1 215 ? 28.935 11.768 7.155 1.00 15.48 196 ASP B N 1
ATOM 3594 C CA . ASP B 1 215 ? 27.678 12.189 6.584 1.00 15.78 196 ASP B CA 1
ATOM 3595 C C . ASP B 1 215 ? 26.698 12.681 7.654 1.00 15.63 196 ASP B C 1
ATOM 3596 O O . ASP B 1 215 ? 26.007 13.697 7.449 1.00 15.99 196 ASP B O 1
ATOM 3601 N N . ARG B 1 216 ? 26.602 11.966 8.779 1.00 16.24 197 ARG B N 1
ATOM 3602 C CA . ARG B 1 216 ? 25.639 12.313 9.809 1.00 15.55 197 ARG B CA 1
ATOM 3603 C C . ARG B 1 216 ? 26.104 11.795 11.164 1.00 15.29 197 ARG B C 1
ATOM 3604 O O . ARG B 1 216 ? 26.731 10.736 11.253 1.00 14.66 197 ARG B O 1
ATOM 3612 N N . VAL B 1 217 ? 25.782 12.539 12.213 1.00 14.58 198 VAL B N 1
ATOM 3613 C CA . VAL B 1 217 ? 25.963 12.093 13.580 1.00 13.01 198 VAL B CA 1
ATOM 3614 C C . VAL B 1 217 ? 24.640 12.306 14.325 1.00 14.20 198 VAL B C 1
ATOM 3615 O O . VAL B 1 217 ? 23.997 13.388 14.199 1.00 14.53 198 VAL B O 1
ATOM 3619 N N . LEU B 1 218 ? 24.201 11.278 15.043 1.00 14.25 199 LEU B N 1
ATOM 3620 C CA . LEU B 1 218 ? 23.045 11.371 15.926 1.00 13.95 199 LEU B CA 1
ATOM 3621 C C . LEU B 1 218 ? 23.535 11.033 17.306 1.00 14.44 199 LEU B C 1
ATOM 3622 O O . LEU B 1 218 ? 23.875 9.895 17.605 1.00 14.56 199 LEU B O 1
ATOM 3627 N N . ALA B 1 219 ? 23.565 12.036 18.161 1.00 15.06 200 ALA B N 1
ATOM 3628 C CA . ALA B 1 219 ? 24.018 11.865 19.517 1.00 15.54 200 ALA B CA 1
ATOM 3629 C C . ALA B 1 219 ? 22.873 11.317 20.352 1.00 18.18 200 ALA B C 1
ATOM 3630 O O . ALA B 1 219 ? 21.693 11.626 20.119 1.00 21.13 200 ALA B O 1
ATOM 3632 N N . SER B 1 220 ? 23.217 10.494 21.326 1.00 14.98 201 SER B N 1
ATOM 3633 C CA . SER B 1 220 ? 22.273 9.991 22.309 1.00 15.71 201 SER B CA 1
ATOM 3634 C C . SER B 1 220 ? 23.004 9.811 23.646 1.00 15.89 201 SER B C 1
ATOM 3635 O O . SER B 1 220 ? 24.240 9.771 23.696 1.00 15.42 201 SER B O 1
ATOM 3638 N N . PRO B 1 221 ? 22.244 9.738 24.741 1.00 17.88 202 PRO B N 1
ATOM 3639 C CA . PRO B 1 221 ? 22.907 9.608 26.016 1.00 16.71 202 PRO B CA 1
ATOM 3640 C C . PRO B 1 221 ? 23.795 8.401 26.221 1.00 15.18 202 PRO B 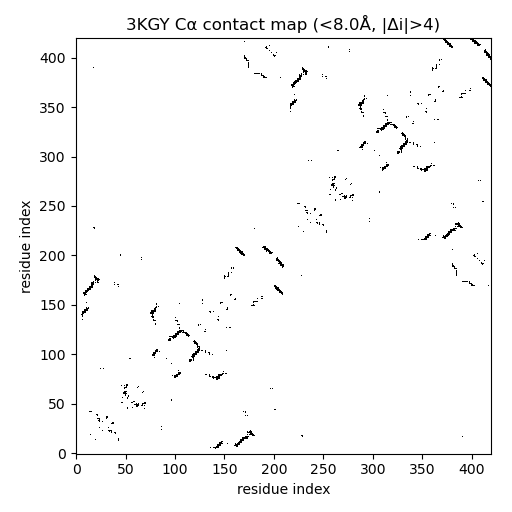C 1
ATOM 3641 O O . PRO B 1 221 ? 24.728 8.495 27.037 1.00 18.31 202 PRO B O 1
ATOM 3645 N N . THR B 1 222 ? 23.564 7.289 25.505 1.00 13.87 203 THR B N 1
ATOM 3646 C CA . THR B 1 222 ? 24.355 6.075 25.743 1.00 15.60 203 THR B CA 1
ATOM 3647 C C . THR B 1 222 ? 25.120 5.570 24.520 1.00 13.70 203 THR B C 1
ATOM 3648 O O . THR B 1 222 ? 25.813 4.569 24.601 1.00 16.51 203 THR B O 1
ATOM 3652 N N . ALA B 1 223 ? 25.039 6.299 23.399 1.00 13.89 204 ALA B N 1
ATOM 3653 C CA . ALA B 1 223 ? 25.720 5.888 22.177 1.00 14.04 204 ALA B CA 1
ATOM 3654 C C . ALA B 1 223 ? 25.838 7.097 21.269 1.00 13.72 204 ALA B C 1
ATOM 3655 O O . ALA B 1 223 ? 24.958 7.938 21.248 1.00 15.86 204 ALA B O 1
ATOM 3657 N N . THR B 1 224 ? 26.924 7.198 20.518 1.00 12.77 205 THR B N 1
ATOM 3658 C CA . THR B 1 224 ? 27.050 8.245 19.498 1.00 13.35 205 THR B CA 1
ATOM 3659 C C . THR B 1 224 ? 26.970 7.538 18.131 1.00 12.44 205 THR B C 1
ATOM 3660 O O . THR B 1 224 ? 27.820 6.705 17.794 1.00 13.28 205 THR B O 1
ATOM 3664 N N . HIS B 1 225 ? 25.936 7.860 17.344 1.00 13.09 206 HIS B N 1
ATOM 3665 C CA . HIS B 1 225 ? 25.670 7.174 16.098 1.00 12.19 206 HIS B CA 1
ATOM 3666 C C . HIS B 1 225 ? 26.289 7.900 14.931 1.00 14.27 206 HIS B C 1
ATOM 3667 O O . HIS B 1 225 ? 25.804 8.942 14.525 1.00 13.36 206 HIS B O 1
ATOM 3674 N N . LEU B 1 226 ? 27.368 7.337 14.398 1.00 12.47 207 LEU B N 1
ATOM 3675 C CA . LEU B 1 226 ? 28.161 7.933 13.336 1.00 13.85 207 LEU B CA 1
ATOM 3676 C C . LEU B 1 226 ? 27.841 7.248 11.995 1.00 13.41 207 LEU B C 1
ATOM 3677 O O . LEU B 1 226 ? 27.726 6.021 11.915 1.00 12.27 207 LEU B O 1
ATOM 3682 N N . ARG B 1 227 ? 27.671 8.064 10.948 1.00 14.20 208 ARG B N 1
ATOM 3683 C CA . ARG B 1 227 ? 27.442 7.556 9.606 1.00 12.99 208 ARG B CA 1
ATOM 3684 C C . ARG B 1 227 ? 28.472 8.168 8.657 1.00 13.54 208 ARG B C 1
ATOM 3685 O O . ARG B 1 227 ? 28.500 9.386 8.477 1.00 13.10 208 ARG B O 1
ATOM 3693 N N . TYR B 1 228 ? 29.303 7.291 8.098 1.00 13.30 209 TYR B N 1
ATOM 3694 C CA . TYR B 1 228 ? 30.328 7.627 7.140 1.00 13.90 209 TYR B CA 1
ATOM 3695 C C . TYR B 1 228 ? 29.946 7.095 5.769 1.00 14.48 209 TYR B C 1
ATOM 3696 O O . TYR B 1 228 ? 29.349 6.025 5.658 1.00 14.67 209 TYR B O 1
ATOM 3705 N N A VAL B 1 229 ? 30.229 7.886 4.752 0.70 14.82 210 VAL B N 1
ATOM 3706 N N B VAL B 1 229 ? 30.434 7.772 4.720 0.30 14.35 210 VAL B N 1
ATOM 3707 C CA A VAL B 1 229 ? 29.981 7.436 3.410 0.70 15.36 210 VAL B CA 1
ATOM 3708 C CA B VAL B 1 229 ? 30.144 7.432 3.303 0.30 15.32 210 VAL B CA 1
ATOM 3709 C C A VAL B 1 229 ? 31.261 7.574 2.677 0.70 14.19 210 VAL B C 1
ATOM 3710 C C B VAL B 1 229 ? 31.409 7.400 2.438 0.30 16.16 210 VAL B C 1
ATOM 3711 O O A VAL B 1 229 ? 32.134 8.372 3.004 0.70 14.77 210 VAL B O 1
ATOM 3712 O O B VAL B 1 229 ? 32.242 8.296 2.562 0.30 13.98 210 VAL B O 1
ATOM 3719 N N A ARG B 1 230 ? 31.397 6.725 1.665 0.40 14.16 211 ARG B N 1
ATOM 3720 N N B ARG B 1 230 ? 31.577 6.408 1.551 0.60 18.58 211 ARG B N 1
ATOM 3721 C CA A ARG B 1 230 ? 32.647 6.610 0.939 0.40 16.80 211 ARG B CA 1
ATOM 3722 C CA B ARG B 1 230 ? 32.807 6.389 0.787 0.60 22.89 211 ARG B CA 1
ATOM 3723 C C A ARG B 1 230 ? 32.934 7.904 0.210 0.40 20.42 211 ARG B C 1
ATOM 3724 C C B ARG B 1 230 ? 32.973 7.717 0.063 0.60 23.37 211 ARG B C 1
ATOM 3725 O O A ARG B 1 230 ? 32.003 8.659 -0.134 0.40 18.85 211 ARG B O 1
ATOM 3726 O O B ARG B 1 230 ? 31.998 8.283 -0.442 0.60 22.44 211 ARG B O 1
ATOM 3741 N N . LEU B 1 231 ? 34.217 8.188 0.008 1.00 23.60 212 LEU B N 1
ATOM 3742 C CA . LEU B 1 231 ? 34.596 9.357 -0.778 1.00 29.34 212 LEU B CA 1
ATOM 3743 C C . LEU B 1 231 ? 34.546 8.978 -2.233 1.00 37.09 212 LEU B C 1
ATOM 3744 O O . LEU B 1 231 ? 35.125 7.936 -2.596 1.00 39.13 212 LEU B O 1
#

CATH classification: 3.40.430.10

Nearest PDB structures (foldseek):
  3kgy-assembly1_B  TM=1.003E+00  e=1.169E-44  Chloroflexus aurantiacus J-10-fl
  7xh2-assembly1_A  TM=7.685E-01  e=1.589E-11  Pseudomonas fluorescens
  3i3r-assembly1_A  TM=5.706E-01  e=1.492E-08  Babesia bovis T2Bo
  3i3r-assembly1_B  TM=6.178E-01  e=4.618E-08  Babesia bovis T2Bo
  8dae-assembly1_A  TM=5.680E-01  e=4.715E-07  Arabidopsis thaliana

Solvent-accessible surface area: 20790 Å² total

Sequence (420 aa):
NLYFQGSKVFVNISLSLDGFAPEEGDAHFSDPTYKNNWGAKWGALAWALSSQQYLREKLKLGTGGETTGGPVNDVRHTFERTGAHIGKRFEGGERRGWPEEAPPFHTPVYVLTHERRRNPWVRPGGTTFYFVNDGPEQQALALAREAAGERDIRIISGGANVIQQYLNLGLVDELEIALIPPVIIFGGGRRLFEENLHEPLPQFRIDRVLASPTATHLRYVVRLNLYFQGSKVFVNISLSLDGFAPEGDAHFSDPTYKNNWGAKWGALAWALSSQQYLLREKLKLGTGGETTGGPVNDVVRRHTFERTGAHIGKRFEGGERRGWPEEAPPFHTPVYVLTHERRNPWVRPGGTTFYFVNDGPEQQALALAREAAGERDIRISGGANVIQQYLNLGLVDELEIALIPPVIIFGGGRRLFEENLHEPLPQFRIDRVLASPTATHLRYVVRRL

Radius of gyration: 23.68 Å; Cα contacts (8 Å, |Δi|>4): 941; chains: 2; bounding box: 61×63×61 Å

B-factor: mean 19.87, std 8.81, range [5.09, 64.38]

Secondary structure (DSSP, 8-state):
-TTTT---EEEEEEEETT---------TT-TTGGGHHHHHHH--TTTTBHHHHHHTT--S--B-STTT--HHHHHTEEEE-----HHHHHHS-SS-S--SEEEEE-SS----EEETTTEEEEEE-S-HHHHHHHHHHHHTTSEEE----HHHHHHHHHTT--SEEEEEEES---SSS--SS-S--SSPP-EEEEEEEE-SS-EEEEEEE-/-TTTT---EEEEEEEETT---------TT-TTGGGHHHHHHH--TTTTBHHHHHHTT--S--B-STTT--HHHHHTEEEE-----HHHHHHS-SS-S--SEEEEE-SS----EEETTTEEEEEE-S-HHHHHHHHHHHHTTSEEE----HHHHHHHHHTT--SEEEEEEES---SSS--SS-S--SSPP-EEEEEEEE-SS-EEEEEEE-

Organism: Chloroflexus aurantiacus (strain ATCC 29366 / DSM 635 / J-10-fl) (NCBI:txid324602)

InterPro domains:
  IPR002734 Bacterial bifunctional deaminase-reductase, C-terminal [PF01872] (3-198)
  IPR024072 Dihydrofolate reductase-like domain superfamily [G3DSA:3.40.430.10] (1-212)
  IPR024072 Dihydrofolate reductase-like domain superfamily [SSF53597] (1-210)
  IPR050765 Riboflavin Biosynthesis HTP Reductase [PTHR38011] (2-184)